Protein AF-A0A1W1UM06-F1 (afdb_monomer_lite)

Sequence (391 aa):
MQLREAVHGEIEGFGIQRIKSFVDEHHGEVSARPEFAQAAAEFAGDPWGRPYSWSNLGIICQRLGDLHGALLASPFLCLSQRPFRTGQHLMAVQRGLGSVYRAYGEYPRAQHAYREALRLALSVEDRVAALLGEARTLALWGRCDEALSTLYDAAGQAGQLGPEGGDHRVFASVAAIRLMLGDHEGAQAALNRAGGLTRDDGHLVAVVHAELLRTQGHEEDARDLLAARNMRSEWVGETARLFPALFALVDIHPVSPAPWTAEVNAEGPVTVRMHGEALPLRPQRPEAALLVLLLEGGTLRRERVQDALDLPGRDENARRKALSRVVGDLRDALGWPGAVQTGDGLLRLSTDLTWVLHTPGPEQAESFCEGRLDPWLENWRLHHAPLSTVL

InterPro domains:
  IPR011990 Tetratricopeptide-like helical domain superfamily [G3DSA:1.25.40.10] (84-238)
  IPR011990 Tetratricopeptide-like helical domain superfamily [SSF48452] (92-223)
  IPR019734 Tetratricopeptide repeat [PS50005] (91-124)
  IPR036388 Winged helix-like DNA-binding domain superfamily [G3DSA:1.10.10.10] (259-353)

Structure (mmCIF, N/CA/C/O backbone):
data_AF-A0A1W1UM06-F1
#
_entry.id   AF-A0A1W1UM06-F1
#
loop_
_atom_site.group_PDB
_atom_site.id
_atom_site.type_symbol
_atom_site.label_atom_id
_atom_site.label_alt_id
_atom_site.label_comp_id
_atom_site.label_asym_id
_atom_site.label_entity_id
_atom_site.label_seq_id
_atom_site.pdbx_PDB_ins_code
_atom_site.Cartn_x
_atom_site.Cartn_y
_atom_site.Cartn_z
_atom_site.occupancy
_atom_site.B_iso_or_equiv
_atom_site.auth_seq_id
_atom_site.auth_comp_id
_atom_site.auth_asym_id
_atom_site.auth_atom_id
_atom_site.pdbx_PDB_model_num
ATOM 1 N N . MET A 1 1 ? -3.766 46.603 -9.447 1.00 35.31 1 MET A N 1
ATOM 2 C CA . MET A 1 1 ? -2.345 46.961 -9.670 1.00 35.31 1 MET A CA 1
ATOM 3 C C . MET A 1 1 ? -1.664 47.321 -8.339 1.00 35.31 1 MET A C 1
ATOM 5 O O . MET A 1 1 ? -1.044 48.362 -8.226 1.00 35.31 1 MET A O 1
ATOM 9 N N . GLN A 1 2 ? -1.790 46.460 -7.323 1.00 28.88 2 GLN A N 1
ATOM 10 C CA . GLN A 1 2 ? -1.071 46.553 -6.035 1.00 28.88 2 GLN A CA 1
ATOM 11 C C . GLN A 1 2 ? -0.661 45.147 -5.532 1.00 28.88 2 GLN A C 1
ATOM 13 O O . GLN A 1 2 ? -0.378 44.948 -4.363 1.00 28.88 2 GLN A O 1
ATOM 18 N N . LEU A 1 3 ? -0.633 44.156 -6.436 1.00 29.45 3 LEU A N 1
ATOM 19 C CA . LEU A 1 3 ? -0.368 42.734 -6.160 1.00 29.45 3 LEU A CA 1
ATOM 20 C C . LEU A 1 3 ? 0.946 42.253 -6.804 1.00 29.45 3 LEU A C 1
ATOM 22 O O . LEU A 1 3 ? 1.078 41.083 -7.141 1.00 29.45 3 LEU A O 1
ATOM 26 N N . ARG A 1 4 ? 1.898 43.157 -7.076 1.00 28.44 4 ARG A N 1
ATOM 27 C CA . ARG A 1 4 ? 3.105 42.802 -7.845 1.00 28.44 4 ARG A CA 1
ATOM 28 C C . ARG A 1 4 ? 4.455 43.098 -7.200 1.00 28.44 4 ARG A C 1
ATOM 30 O O . ARG A 1 4 ? 5.440 42.644 -7.762 1.00 28.44 4 ARG A O 1
ATOM 37 N N . GLU A 1 5 ? 4.534 43.783 -6.059 1.00 30.27 5 GLU A N 1
ATOM 38 C CA . GLU A 1 5 ? 5.846 44.227 -5.541 1.00 30.27 5 GLU A CA 1
ATOM 39 C C . GLU A 1 5 ? 6.122 43.989 -4.059 1.00 30.27 5 GLU A C 1
ATOM 41 O O . GLU A 1 5 ? 7.168 44.384 -3.559 1.00 30.27 5 GLU A O 1
ATOM 46 N N . ALA A 1 6 ? 5.275 43.253 -3.358 1.00 30.84 6 ALA A N 1
ATOM 47 C CA . ALA A 1 6 ? 5.659 42.735 -2.059 1.00 30.84 6 ALA A CA 1
ATOM 48 C C . ALA A 1 6 ? 5.354 41.248 -2.035 1.00 30.84 6 ALA A C 1
ATOM 50 O O . ALA A 1 6 ? 4.334 40.817 -2.568 1.00 30.84 6 ALA A O 1
ATOM 51 N N . VAL A 1 7 ? 6.215 40.511 -1.342 1.00 31.48 7 VAL A N 1
ATOM 52 C CA . VAL A 1 7 ? 5.921 39.194 -0.794 1.00 31.48 7 VAL A CA 1
ATOM 53 C C . VAL A 1 7 ? 6.316 37.991 -1.668 1.00 31.48 7 VAL A C 1
ATOM 55 O O . VAL A 1 7 ? 5.485 37.304 -2.247 1.00 31.48 7 VAL A O 1
ATOM 58 N N . HIS A 1 8 ? 7.610 37.658 -1.673 1.00 33.53 8 HIS A N 1
ATOM 59 C CA . HIS A 1 8 ? 8.081 36.311 -2.045 1.00 33.53 8 HIS A CA 1
ATOM 60 C C . HIS A 1 8 ? 8.222 35.373 -0.825 1.00 33.53 8 HIS A C 1
ATOM 62 O O . HIS A 1 8 ? 8.535 34.208 -1.004 1.00 33.53 8 HIS A O 1
ATOM 68 N N . GLY A 1 9 ? 7.992 35.867 0.404 1.00 31.84 9 GLY A N 1
ATOM 69 C CA . GLY A 1 9 ? 8.124 35.086 1.649 1.00 31.84 9 GLY A CA 1
ATOM 70 C C . GLY A 1 9 ? 6.902 35.074 2.582 1.00 31.84 9 GLY A C 1
ATOM 71 O O . GLY A 1 9 ? 6.810 34.206 3.437 1.00 31.84 9 GLY A O 1
ATOM 72 N N . GLU A 1 10 ? 5.930 35.982 2.431 1.00 32.91 10 GLU A N 1
ATOM 73 C CA . GLU A 1 10 ? 4.705 36.024 3.270 1.00 32.91 10 GLU A CA 1
ATOM 74 C C . GLU A 1 10 ? 3.448 35.453 2.562 1.00 32.91 10 GLU A C 1
ATOM 76 O O . GLU A 1 10 ? 2.442 35.214 3.225 1.00 32.91 10 GLU A O 1
ATOM 81 N N . ILE A 1 11 ? 3.489 35.153 1.248 1.00 42.53 11 ILE A N 1
ATOM 82 C CA . ILE A 1 11 ? 2.390 34.482 0.513 1.00 42.53 11 ILE A CA 1
ATOM 83 C C . ILE A 1 11 ? 2.338 32.992 0.896 1.00 42.53 11 ILE A C 1
ATOM 85 O O . ILE A 1 11 ? 1.250 32.416 0.965 1.00 42.53 11 ILE A O 1
ATOM 89 N N . GLU A 1 12 ? 3.491 32.398 1.232 1.00 45.91 12 GLU A N 1
ATOM 90 C CA . GLU A 1 12 ? 3.633 30.990 1.635 1.00 45.91 12 GLU A CA 1
ATOM 91 C C . GLU A 1 12 ? 2.803 30.658 2.888 1.00 45.91 12 GLU A C 1
ATOM 93 O O . GLU A 1 12 ? 2.125 29.632 2.941 1.00 45.91 12 GLU A O 1
ATOM 98 N N . GLY A 1 13 ? 2.800 31.554 3.881 1.00 44.81 13 GLY A N 1
ATOM 99 C CA . GLY A 1 13 ? 2.021 31.386 5.109 1.00 44.81 13 GLY A CA 1
ATOM 100 C C . GLY A 1 13 ? 0.543 31.724 4.927 1.00 44.81 13 GLY A C 1
ATOM 101 O O . GLY A 1 13 ? -0.318 30.978 5.389 1.00 44.81 13 GLY A O 1
ATOM 102 N N . PHE A 1 14 ? 0.235 32.821 4.227 1.00 47.00 14 PHE A N 1
ATOM 103 C CA . PHE A 1 14 ? -1.130 33.351 4.148 1.00 47.00 14 PHE A CA 1
ATOM 104 C C . PHE A 1 14 ? -2.066 32.503 3.282 1.00 47.00 14 PHE A C 1
ATOM 106 O O . PHE A 1 14 ? -3.216 32.305 3.661 1.00 47.00 14 PHE A O 1
ATOM 113 N N . GLY A 1 15 ? -1.598 31.973 2.146 1.00 52.25 15 GLY A N 1
ATOM 114 C CA . GLY A 1 15 ? -2.423 31.140 1.262 1.00 52.25 15 GLY A CA 1
ATOM 115 C C . GLY A 1 15 ? -2.781 29.791 1.892 1.00 52.25 15 GLY A C 1
ATOM 116 O O . GLY A 1 15 ? -3.947 29.399 1.916 1.00 52.25 15 GLY A O 1
ATOM 117 N N . ILE A 1 16 ? -1.791 29.114 2.483 1.00 52.84 16 ILE A N 1
ATOM 118 C CA . ILE A 1 16 ? -1.976 27.818 3.150 1.00 52.84 16 ILE A CA 1
ATOM 119 C C . ILE A 1 16 ? -2.768 27.977 4.450 1.00 52.84 16 ILE A C 1
ATOM 121 O O . ILE A 1 16 ? -3.673 27.181 4.693 1.00 52.84 16 ILE A O 1
ATOM 125 N N . GLN A 1 17 ? -2.484 29.000 5.271 1.00 55.44 17 GLN A N 1
ATOM 126 C CA . GLN A 1 17 ? -3.289 29.259 6.469 1.00 55.44 17 GLN A CA 1
ATOM 127 C C . GLN A 1 17 ? -4.721 29.627 6.116 1.00 55.44 17 GLN A C 1
ATOM 129 O O . GLN A 1 17 ? -5.625 29.132 6.767 1.00 55.44 17 GLN A O 1
ATOM 134 N N . ARG A 1 18 ? -4.954 30.418 5.066 1.00 56.31 18 ARG A N 1
ATOM 135 C CA . ARG A 1 18 ? -6.310 30.764 4.635 1.00 56.31 18 ARG A CA 1
ATOM 136 C C . ARG A 1 18 ? -7.086 29.546 4.140 1.00 56.31 18 ARG A C 1
ATOM 138 O O . ARG A 1 18 ? -8.251 29.420 4.485 1.00 56.31 18 ARG A O 1
ATOM 145 N N . ILE A 1 19 ? -6.454 28.634 3.400 1.00 54.09 19 ILE A N 1
ATOM 146 C CA . ILE A 1 19 ? -7.083 27.365 2.996 1.00 54.09 19 ILE A CA 1
ATOM 147 C C . ILE A 1 19 ? -7.343 26.474 4.215 1.00 54.09 19 ILE A C 1
ATOM 149 O O . ILE A 1 19 ? -8.425 25.910 4.339 1.00 54.09 19 ILE A O 1
ATOM 153 N N . LYS A 1 20 ? -6.382 26.379 5.140 1.00 55.41 20 LYS A N 1
ATOM 154 C CA . LYS A 1 20 ? -6.525 25.614 6.383 1.00 55.41 20 LYS A CA 1
ATOM 155 C C . LYS A 1 20 ? -7.678 26.154 7.239 1.00 55.41 20 LYS A C 1
ATOM 157 O O . LYS A 1 20 ? -8.583 25.398 7.564 1.00 55.41 20 LYS A O 1
ATOM 162 N N . SER A 1 21 ? -7.697 27.460 7.501 1.00 55.91 21 SER A N 1
ATOM 163 C CA . SER A 1 21 ? -8.768 28.155 8.220 1.00 55.91 21 SER A CA 1
ATOM 164 C C . SER A 1 21 ? -10.111 28.036 7.505 1.00 55.91 21 SER A C 1
ATOM 166 O O . SER A 1 21 ? -11.107 27.752 8.151 1.00 55.91 21 SER A O 1
ATOM 168 N N . PHE A 1 22 ? -10.155 28.160 6.175 1.00 54.03 22 PHE A N 1
ATOM 169 C CA . PHE A 1 22 ? -11.394 28.007 5.414 1.00 54.03 22 PHE A CA 1
ATOM 170 C C . PHE A 1 22 ? -11.972 26.589 5.525 1.00 54.03 22 PHE A C 1
ATOM 172 O O . PHE A 1 22 ? -13.175 26.441 5.717 1.00 54.03 22 PHE A O 1
ATOM 179 N N . VAL A 1 23 ? -11.140 25.546 5.433 1.00 51.16 23 VAL A N 1
ATOM 180 C CA . VAL A 1 23 ? -11.568 24.144 5.607 1.00 51.16 23 VAL A CA 1
ATOM 181 C C . VAL A 1 23 ? -12.026 23.882 7.041 1.00 51.16 23 VAL A C 1
ATOM 183 O O . VAL A 1 23 ? -13.037 23.204 7.244 1.00 51.16 23 VAL A O 1
ATOM 186 N N . ASP A 1 24 ? -11.319 24.453 8.017 1.00 51.81 24 ASP A N 1
ATOM 187 C CA . ASP A 1 24 ? -11.701 24.405 9.427 1.00 51.81 24 ASP A CA 1
ATOM 188 C C . ASP A 1 24 ? -13.044 25.135 9.672 1.00 51.81 24 ASP A C 1
ATOM 190 O O . ASP A 1 24 ? -13.815 24.691 10.517 1.00 51.81 24 ASP A O 1
ATOM 194 N N . GLU A 1 25 ? -13.365 26.185 8.900 1.00 47.75 25 GLU A N 1
ATOM 195 C CA . GLU A 1 25 ? -14.588 27.007 9.006 1.00 47.75 25 GLU A CA 1
ATOM 196 C C . GLU A 1 25 ? -15.799 26.483 8.198 1.00 47.75 25 GLU A C 1
ATOM 198 O O . GLU A 1 25 ? -16.939 26.625 8.639 1.00 47.75 25 GLU A O 1
ATOM 203 N N . HIS A 1 26 ? -15.598 25.884 7.017 1.00 47.50 26 HIS A N 1
ATOM 204 C CA . HIS A 1 26 ? -16.676 25.574 6.050 1.00 47.50 26 HIS A CA 1
ATOM 205 C C . HIS A 1 26 ? -17.110 24.096 6.038 1.00 47.50 26 HIS A C 1
ATOM 207 O O . HIS A 1 26 ? -17.867 23.667 5.161 1.00 47.50 26 HIS A O 1
ATOM 213 N N . HIS A 1 27 ? -16.653 23.328 7.032 1.00 54.31 27 HIS A N 1
ATOM 214 C CA . HIS A 1 27 ? -17.207 22.058 7.525 1.00 54.31 27 HIS A CA 1
ATOM 215 C C . HIS A 1 27 ? -17.808 21.087 6.478 1.00 54.31 27 HIS A C 1
ATOM 217 O O . HIS A 1 27 ? -18.880 20.514 6.691 1.00 54.31 27 HIS A O 1
ATOM 223 N N . GLY A 1 28 ? -17.105 20.818 5.373 1.00 63.47 28 GLY A N 1
ATOM 224 C CA . GLY A 1 28 ? -17.535 19.805 4.406 1.00 63.47 28 GLY A CA 1
ATOM 225 C C . GLY A 1 28 ? -16.531 19.538 3.286 1.00 63.47 28 GLY A C 1
ATOM 226 O O . GLY A 1 28 ? -15.957 20.452 2.707 1.00 63.47 28 GLY A O 1
ATOM 227 N N . GLU A 1 29 ? -16.332 18.268 2.941 1.00 67.19 29 GLU A N 1
ATOM 228 C CA . GLU A 1 29 ? -15.433 17.857 1.848 1.00 67.19 29 GLU A CA 1
ATOM 229 C C . GLU A 1 29 ? -15.955 18.283 0.475 1.00 67.19 29 GLU A C 1
ATOM 231 O O . GLU A 1 29 ? -15.179 18.660 -0.399 1.00 67.19 29 GLU A O 1
ATOM 236 N N . VAL A 1 30 ? -17.282 18.308 0.318 1.00 68.69 30 VAL A N 1
ATOM 237 C CA . VAL A 1 30 ? -17.960 18.796 -0.891 1.00 68.69 30 VAL A CA 1
ATOM 238 C C . VAL A 1 30 ? -17.648 20.276 -1.136 1.00 68.69 30 VAL A C 1
ATOM 240 O O . VAL A 1 30 ? -17.364 20.656 -2.268 1.00 68.69 30 VAL A O 1
ATOM 243 N N . SER A 1 31 ? -17.660 21.100 -0.085 1.00 68.44 31 SER A N 1
ATOM 244 C CA . SER A 1 31 ? -17.338 22.531 -0.149 1.00 68.44 31 SER A CA 1
ATOM 245 C C . SER A 1 31 ? -15.835 22.786 -0.288 1.00 68.44 31 SER A C 1
ATOM 247 O O . SER A 1 31 ? -15.443 23.725 -0.970 1.00 68.44 31 SER A O 1
ATOM 249 N N . ALA A 1 32 ? -14.986 21.933 0.291 1.00 69.44 32 ALA A N 1
ATOM 250 C CA . ALA A 1 32 ? -13.533 22.060 0.180 1.00 69.44 32 ALA A CA 1
ATOM 251 C C . ALA A 1 32 ? -12.990 21.682 -1.214 1.00 69.44 32 ALA A C 1
ATOM 253 O O . ALA A 1 32 ? -11.977 22.226 -1.653 1.00 69.44 32 ALA A O 1
ATOM 254 N N . ARG A 1 33 ? -13.649 20.763 -1.935 1.00 73.69 33 ARG A N 1
ATOM 255 C CA . ARG A 1 33 ? -13.213 20.293 -3.262 1.00 73.69 33 ARG A CA 1
ATOM 256 C C . ARG A 1 33 ? -12.983 21.421 -4.291 1.00 73.69 33 ARG A C 1
ATOM 258 O O . ARG A 1 33 ? -11.885 21.457 -4.853 1.00 73.69 33 ARG A O 1
ATOM 265 N N . PRO A 1 34 ? -13.950 22.317 -4.588 1.00 74.44 34 PRO A N 1
ATOM 266 C CA . PRO A 1 34 ? -13.734 23.393 -5.559 1.00 74.44 34 PRO A CA 1
ATOM 267 C C . PRO A 1 34 ? -12.644 24.376 -5.115 1.00 74.44 34 PRO A C 1
ATOM 269 O O . PRO A 1 34 ? -11.890 24.852 -5.956 1.00 74.44 34 PRO A O 1
ATOM 272 N N . GLU A 1 35 ? -12.496 24.610 -3.812 1.00 72.94 35 GLU A N 1
ATOM 273 C CA . GLU A 1 35 ? -11.492 25.522 -3.253 1.00 72.94 35 GLU A CA 1
ATOM 274 C C . GLU A 1 35 ? -10.070 24.989 -3.434 1.00 72.94 35 GLU A C 1
ATOM 276 O O . GLU A 1 35 ? -9.181 25.714 -3.871 1.00 72.94 35 GLU A O 1
ATOM 281 N N . PHE A 1 36 ? -9.843 23.694 -3.187 1.00 72.56 36 PHE A N 1
ATOM 282 C CA . PHE A 1 36 ? -8.540 23.085 -3.465 1.00 72.56 36 PHE A CA 1
ATOM 283 C C . PHE A 1 36 ? -8.246 22.979 -4.965 1.00 72.56 36 PHE A C 1
ATOM 285 O O . PHE A 1 36 ? -7.090 23.112 -5.366 1.00 72.56 36 PHE A O 1
ATOM 292 N N . ALA A 1 37 ? -9.267 22.781 -5.805 1.00 74.06 37 ALA A N 1
ATOM 293 C CA . ALA A 1 37 ? -9.105 22.825 -7.257 1.00 74.06 37 ALA A CA 1
ATOM 294 C C . ALA A 1 37 ? -8.733 24.236 -7.745 1.00 74.06 37 ALA A C 1
ATOM 296 O O . ALA A 1 37 ? -7.824 24.390 -8.563 1.00 74.06 37 ALA A O 1
ATOM 297 N N . GLN A 1 38 ? -9.381 25.268 -7.202 1.00 75.88 38 GLN A N 1
ATOM 298 C CA . GLN A 1 38 ? -9.059 26.663 -7.482 1.00 75.88 38 GLN A CA 1
ATOM 299 C C . GLN A 1 38 ? -7.657 27.019 -6.981 1.00 75.88 38 GLN A C 1
ATOM 301 O O . GLN A 1 38 ? -6.854 27.537 -7.753 1.00 75.88 38 GLN A O 1
ATOM 306 N N . ALA A 1 39 ? -7.311 26.657 -5.745 1.00 70.94 39 ALA A N 1
ATOM 307 C CA . ALA A 1 39 ? -5.976 26.858 -5.192 1.00 70.94 39 ALA A CA 1
ATOM 308 C C . ALA A 1 39 ? -4.897 26.174 -6.047 1.00 70.94 39 ALA A C 1
ATOM 310 O O . ALA A 1 39 ? -3.863 26.770 -6.340 1.00 70.94 39 ALA A O 1
ATOM 311 N N . ALA A 1 40 ? -5.142 24.953 -6.532 1.00 70.50 40 ALA A N 1
ATOM 312 C CA . ALA A 1 40 ? -4.220 24.259 -7.429 1.00 70.50 40 ALA A CA 1
ATOM 313 C C . ALA A 1 40 ? -3.984 25.011 -8.756 1.00 70.50 40 ALA A C 1
ATOM 315 O O . ALA A 1 40 ? -2.877 24.941 -9.304 1.00 70.50 40 ALA A O 1
ATOM 316 N N . ALA A 1 41 ? -4.994 25.729 -9.259 1.00 74.19 41 ALA A N 1
ATOM 317 C CA . ALA A 1 41 ? -4.894 26.573 -10.448 1.00 74.19 41 ALA A CA 1
ATOM 318 C C . ALA A 1 41 ? -4.208 27.919 -10.155 1.00 74.19 41 ALA A C 1
ATOM 320 O O . ALA A 1 41 ? -3.328 28.337 -10.908 1.00 74.19 41 ALA A O 1
ATOM 321 N N . GLU A 1 42 ? -4.554 28.580 -9.051 1.00 73.94 42 GLU A N 1
ATOM 322 C CA . GLU A 1 42 ? -3.953 29.853 -8.631 1.00 73.94 42 GLU A CA 1
ATOM 323 C C . GLU A 1 42 ? -2.464 29.696 -8.302 1.00 73.94 42 GLU A C 1
ATOM 325 O O . GLU A 1 42 ? -1.636 30.519 -8.694 1.00 73.94 42 GLU A O 1
ATOM 330 N N . PHE A 1 43 ? -2.101 28.579 -7.673 1.00 69.94 43 PHE A N 1
ATOM 331 C CA . PHE A 1 43 ? -0.724 28.228 -7.355 1.00 69.94 43 PHE A CA 1
ATOM 332 C C . PHE A 1 43 ? 0.008 27.536 -8.510 1.00 69.94 43 PHE A C 1
ATOM 334 O O . PHE A 1 43 ? 1.076 26.978 -8.290 1.00 69.94 43 PHE A O 1
ATOM 341 N N . ALA A 1 44 ? -0.487 27.579 -9.756 1.00 68.50 44 ALA A N 1
ATOM 342 C CA . ALA A 1 44 ? 0.115 26.860 -10.889 1.00 68.50 44 ALA A CA 1
ATOM 343 C C . ALA A 1 44 ? 1.638 27.078 -11.045 1.00 68.50 44 ALA A C 1
ATOM 345 O O . ALA A 1 44 ? 2.353 26.150 -11.443 1.00 68.50 44 ALA A O 1
ATOM 346 N N . GLY A 1 45 ? 2.118 28.289 -10.737 1.00 63.03 45 GLY A N 1
ATOM 347 C CA . GLY A 1 45 ? 3.535 28.665 -10.743 1.00 63.03 45 GLY A CA 1
ATOM 348 C C . GLY A 1 45 ? 4.234 28.605 -9.381 1.00 63.03 45 GLY A C 1
ATOM 349 O O . GLY A 1 45 ? 5.449 28.792 -9.338 1.00 63.03 45 GLY A O 1
ATOM 350 N N . ASP A 1 46 ? 3.495 28.347 -8.302 1.00 67.19 46 ASP A N 1
ATOM 351 C CA . ASP A 1 46 ? 4.009 28.295 -6.940 1.00 67.19 46 ASP A CA 1
ATOM 352 C C . ASP A 1 46 ? 4.506 26.877 -6.579 1.00 67.19 46 ASP A C 1
ATOM 354 O O . ASP A 1 46 ? 3.747 25.900 -6.644 1.00 67.19 46 ASP A O 1
ATOM 358 N N . PRO A 1 47 ? 5.786 26.744 -6.195 1.00 60.00 47 PRO A N 1
ATOM 359 C CA . PRO A 1 47 ? 6.396 25.491 -5.754 1.00 60.00 47 PRO A CA 1
ATOM 360 C C . PRO A 1 47 ? 5.715 24.745 -4.601 1.00 60.00 47 PRO A C 1
ATOM 362 O O . PRO A 1 47 ? 5.942 23.544 -4.455 1.00 60.00 47 PRO A O 1
ATOM 365 N N . TRP A 1 48 ? 4.925 25.430 -3.772 1.00 63.66 48 TRP A N 1
ATOM 366 C CA . TRP A 1 48 ? 4.468 24.950 -2.466 1.00 63.66 48 TRP A CA 1
ATOM 367 C C . TRP A 1 48 ? 2.961 24.687 -2.456 1.00 63.66 48 TRP A C 1
ATOM 369 O O . TRP A 1 48 ? 2.499 23.584 -2.143 1.00 63.66 48 TRP A O 1
ATOM 379 N N . GLY A 1 49 ? 2.193 25.699 -2.844 1.00 65.31 49 GLY A N 1
ATOM 380 C CA . GLY A 1 49 ? 0.745 25.731 -2.875 1.00 65.31 49 GLY A CA 1
ATOM 381 C C . GLY A 1 49 ? 0.168 24.751 -3.884 1.00 65.31 49 GLY A C 1
ATOM 382 O O . GLY A 1 49 ? -0.838 24.114 -3.579 1.00 65.31 49 GLY A O 1
ATOM 383 N N . ARG A 1 50 ? 0.815 24.529 -5.037 1.00 71.94 50 ARG A N 1
ATOM 384 C CA . ARG A 1 50 ? 0.305 23.577 -6.037 1.00 71.94 50 ARG A CA 1
ATOM 385 C C . ARG A 1 50 ? 0.384 22.127 -5.556 1.00 71.94 50 ARG A C 1
ATOM 387 O O . ARG A 1 50 ? -0.671 21.495 -5.515 1.00 71.94 50 ARG A O 1
ATOM 394 N N . PRO A 1 51 ? 1.545 21.579 -5.140 1.00 65.12 51 PRO A N 1
ATOM 395 C CA . PRO A 1 51 ? 1.600 20.214 -4.613 1.00 65.12 51 PRO A CA 1
ATOM 396 C C . PRO A 1 51 ? 0.708 20.001 -3.385 1.00 65.12 51 PRO A C 1
ATOM 398 O O . PRO A 1 51 ? 0.061 18.959 -3.275 1.00 65.12 51 PRO A O 1
ATOM 401 N N . TYR A 1 52 ? 0.639 20.985 -2.480 1.00 69.56 52 TYR A N 1
ATOM 402 C CA . TYR A 1 52 ? -0.236 20.929 -1.306 1.00 69.56 52 TYR A CA 1
ATOM 403 C C . TYR A 1 52 ? -1.717 20.874 -1.702 1.00 69.56 52 TYR A C 1
ATOM 405 O O . TYR A 1 52 ? -2.460 20.031 -1.201 1.00 69.56 52 TYR A O 1
ATOM 413 N N . SER A 1 53 ? -2.138 21.726 -2.639 1.00 70.94 53 SER A N 1
ATOM 414 C CA . SER A 1 53 ? -3.532 21.788 -3.086 1.00 70.94 53 SER A CA 1
ATOM 415 C C . SER A 1 53 ? -3.944 20.529 -3.835 1.00 70.94 53 SER A C 1
ATOM 417 O O . SER A 1 53 ? -4.991 19.969 -3.533 1.00 70.94 53 SER A O 1
ATOM 419 N N . TRP A 1 54 ? -3.092 20.016 -4.729 1.00 73.62 54 TRP A N 1
ATOM 420 C CA . TRP A 1 54 ? -3.339 18.744 -5.416 1.00 73.62 54 TRP A CA 1
ATOM 421 C C . TRP A 1 54 ? -3.399 17.561 -4.444 1.00 73.62 54 TRP A C 1
ATOM 423 O O . TRP A 1 54 ? -4.318 16.754 -4.525 1.00 73.62 54 TRP A O 1
ATOM 433 N N . SER A 1 55 ? -2.490 17.490 -3.466 1.00 68.44 55 SER A N 1
ATOM 434 C CA . SER A 1 55 ? -2.499 16.408 -2.467 1.00 68.44 55 SER A CA 1
ATOM 435 C C . SER A 1 55 ? -3.788 16.401 -1.642 1.00 68.44 55 SER A C 1
ATOM 437 O O . SER A 1 55 ? -4.383 15.345 -1.433 1.00 68.44 55 SER A O 1
ATOM 439 N N . ASN A 1 56 ? -4.246 17.573 -1.193 1.00 72.56 56 ASN A N 1
ATOM 440 C CA . ASN A 1 56 ? -5.496 17.683 -0.443 1.00 72.56 56 ASN A CA 1
ATOM 441 C C . ASN A 1 56 ? -6.728 17.468 -1.325 1.00 72.56 56 ASN A C 1
ATOM 443 O O . ASN A 1 56 ? -7.668 16.814 -0.882 1.00 72.56 56 ASN A O 1
ATOM 447 N N . LEU A 1 57 ? -6.709 17.934 -2.578 1.00 74.69 57 LEU A N 1
ATOM 448 C CA . LEU A 1 57 ? -7.761 17.643 -3.548 1.00 74.69 57 LEU A CA 1
ATOM 449 C C . LEU A 1 57 ? -7.879 16.135 -3.787 1.00 74.69 57 LEU A C 1
ATOM 451 O O . LEU A 1 57 ? -8.986 15.614 -3.780 1.00 74.69 57 LEU A O 1
ATOM 455 N N . GLY A 1 58 ? -6.755 15.424 -3.919 1.00 73.88 58 GLY A N 1
ATOM 456 C CA . GLY A 1 58 ? -6.730 13.968 -4.043 1.00 73.88 58 GLY A CA 1
ATOM 457 C C . GLY A 1 58 ? -7.352 13.261 -2.839 1.00 73.88 58 GLY A C 1
ATOM 458 O O . GLY A 1 58 ? -8.188 12.375 -3.008 1.00 73.88 58 GLY A O 1
ATOM 459 N N . ILE A 1 59 ? -7.010 13.698 -1.621 1.00 72.00 59 ILE A N 1
ATOM 460 C CA . ILE A 1 59 ? -7.613 13.187 -0.379 1.00 72.00 59 ILE A CA 1
ATOM 461 C C . ILE A 1 59 ? -9.119 13.479 -0.344 1.00 72.00 59 ILE A C 1
ATOM 463 O O . ILE A 1 59 ? -9.900 12.597 -0.013 1.00 72.00 59 ILE A O 1
ATOM 467 N N . ILE A 1 60 ? -9.555 14.683 -0.706 1.00 72.94 60 ILE A N 1
ATOM 468 C CA . ILE A 1 60 ? -10.980 15.040 -0.707 1.00 72.94 60 ILE A CA 1
ATOM 469 C C . ILE A 1 60 ? -11.748 14.239 -1.754 1.00 72.94 60 ILE A C 1
ATOM 471 O O . ILE A 1 60 ? -12.785 13.669 -1.437 1.00 72.94 60 ILE A O 1
ATOM 475 N N . CYS A 1 61 ? -11.231 14.138 -2.978 1.00 71.81 61 CYS A N 1
ATOM 476 C CA . CYS A 1 61 ? -11.831 13.322 -4.027 1.00 71.81 61 CYS A CA 1
ATOM 477 C C . CYS A 1 61 ? -11.958 11.860 -3.578 1.00 71.81 61 CYS A C 1
ATOM 479 O O . CYS A 1 61 ? -13.030 11.284 -3.728 1.00 71.81 61 CYS A O 1
ATOM 481 N N . GLN A 1 62 ? -10.928 11.294 -2.933 1.00 70.94 62 GLN A N 1
ATOM 482 C CA . GLN A 1 62 ? -11.009 9.960 -2.331 1.00 70.94 62 GLN A CA 1
ATOM 483 C C . GLN A 1 62 ? -12.168 9.863 -1.333 1.00 70.94 62 GLN A C 1
ATOM 485 O O . GLN A 1 62 ? -12.945 8.913 -1.392 1.00 70.94 62 GLN A O 1
ATOM 490 N N . ARG A 1 63 ? -12.266 10.804 -0.390 1.00 69.44 63 ARG A N 1
ATOM 491 C CA . ARG A 1 63 ? -13.278 10.751 0.675 1.00 69.44 63 ARG A CA 1
ATOM 492 C C . ARG A 1 63 ? -14.705 10.966 0.165 1.00 69.44 63 ARG A C 1
ATOM 494 O O . ARG A 1 63 ? -15.646 10.438 0.743 1.00 69.44 63 ARG A O 1
ATOM 501 N N . LEU A 1 64 ? -14.843 11.658 -0.963 1.00 70.69 64 LEU A N 1
ATOM 502 C CA . LEU A 1 64 ? -16.090 11.789 -1.717 1.00 70.69 64 LEU A CA 1
ATOM 503 C C . LEU A 1 64 ? -16.380 10.581 -2.630 1.00 70.69 64 LEU A C 1
ATOM 505 O O . LEU A 1 64 ? -17.355 10.605 -3.374 1.00 70.69 64 LEU A O 1
ATOM 509 N N . GLY A 1 65 ? -15.532 9.546 -2.632 1.00 66.06 65 GLY A N 1
ATOM 510 C CA . GLY A 1 65 ? -15.671 8.380 -3.512 1.00 66.06 65 GLY A CA 1
ATOM 511 C C . GLY A 1 65 ? -15.316 8.638 -4.983 1.00 66.06 65 GLY A C 1
ATOM 512 O O . GLY A 1 65 ? -15.436 7.736 -5.811 1.00 66.06 65 GLY A O 1
ATOM 513 N N . ASP A 1 66 ? -14.835 9.836 -5.327 1.00 71.62 66 ASP A N 1
ATOM 514 C CA . ASP A 1 66 ? -14.374 10.190 -6.669 1.00 71.62 66 ASP A CA 1
ATOM 515 C C . ASP A 1 66 ? -12.920 9.751 -6.877 1.00 71.62 66 ASP A C 1
ATOM 517 O O . ASP A 1 66 ? -11.972 10.540 -6.827 1.00 71.62 66 ASP A O 1
ATOM 521 N N . LEU A 1 67 ? -12.742 8.452 -7.106 1.00 67.12 67 LEU A N 1
ATOM 522 C CA . LEU A 1 67 ? -11.425 7.871 -7.348 1.00 67.12 67 LEU A CA 1
ATOM 523 C C . LEU A 1 67 ? -10.766 8.472 -8.595 1.00 67.12 67 LEU A C 1
ATOM 525 O O . LEU A 1 67 ? -9.567 8.765 -8.572 1.00 67.12 67 LEU A O 1
ATOM 529 N N . HIS A 1 68 ? -11.528 8.703 -9.669 1.00 67.50 68 HIS A N 1
ATOM 530 C CA . HIS A 1 68 ? -10.995 9.286 -10.903 1.00 67.50 68 HIS A CA 1
ATOM 531 C C . HIS A 1 68 ? -10.490 10.714 -10.664 1.00 67.50 68 HIS A C 1
ATOM 533 O O . HIS A 1 68 ? -9.365 11.045 -11.028 1.00 67.50 68 HIS A O 1
ATOM 539 N N . GLY A 1 69 ? -11.263 11.533 -9.950 1.00 67.25 69 GLY A N 1
ATOM 540 C CA . GLY A 1 69 ? -10.843 12.850 -9.487 1.00 67.25 69 GLY A CA 1
ATOM 541 C C . GLY A 1 69 ? -9.634 12.796 -8.554 1.00 67.25 69 GLY A C 1
ATOM 542 O O . GLY A 1 69 ? -8.790 13.681 -8.629 1.00 67.25 69 GLY A O 1
ATOM 543 N N . ALA A 1 70 ? -9.498 11.761 -7.720 1.00 66.81 70 ALA A N 1
ATOM 544 C CA . ALA A 1 70 ? -8.335 11.572 -6.850 1.00 66.81 70 ALA A CA 1
ATOM 545 C C . ALA A 1 70 ? -7.058 11.222 -7.636 1.00 66.81 70 ALA A C 1
ATOM 547 O O . ALA A 1 70 ? -5.963 11.634 -7.255 1.00 66.81 70 ALA A O 1
ATOM 548 N N . LEU A 1 71 ? -7.211 10.507 -8.755 1.00 64.12 71 LEU A N 1
ATOM 549 C CA . LEU A 1 71 ? -6.141 10.163 -9.693 1.00 64.12 71 LEU A CA 1
ATOM 550 C C . LEU A 1 71 ? -5.733 11.356 -10.562 1.00 64.12 71 LEU A C 1
ATOM 552 O O . LEU A 1 71 ? -4.546 11.641 -10.683 1.00 64.12 71 LEU A O 1
ATOM 556 N N . LEU A 1 72 ? -6.697 12.107 -11.098 1.00 63.91 72 LEU A N 1
ATOM 557 C CA . LEU A 1 72 ? -6.431 13.363 -11.808 1.00 63.91 72 LEU A CA 1
ATOM 558 C C . LEU A 1 72 ? -5.811 14.406 -10.877 1.00 63.91 72 LEU A C 1
ATOM 560 O O . LEU A 1 72 ? -4.956 15.186 -11.292 1.00 63.91 72 LEU A O 1
ATOM 564 N N . ALA A 1 73 ? -6.219 14.383 -9.605 1.00 60.53 73 ALA A N 1
ATOM 565 C CA . ALA A 1 73 ? -5.620 15.183 -8.556 1.00 60.53 73 ALA A CA 1
ATOM 566 C C . ALA A 1 73 ? -4.334 14.599 -7.969 1.00 60.53 73 ALA A C 1
ATOM 568 O O . ALA A 1 73 ? -3.750 15.182 -7.052 1.00 60.53 73 ALA A O 1
ATOM 569 N N . SER A 1 74 ? -3.873 13.466 -8.502 1.00 58.81 74 SER A N 1
ATOM 570 C CA . SER A 1 74 ? -2.711 12.774 -7.985 1.00 58.81 74 SER A CA 1
ATOM 571 C C . SER A 1 74 ? -1.459 13.636 -8.168 1.00 58.81 74 SER A C 1
ATOM 573 O O . SER A 1 74 ? -1.148 14.088 -9.278 1.00 58.81 74 SER A O 1
ATOM 575 N N . PRO A 1 75 ? -0.658 13.804 -7.105 1.00 52.97 75 PRO A N 1
ATOM 576 C CA . PRO A 1 75 ? 0.652 14.437 -7.172 1.00 52.97 75 PRO A CA 1
ATOM 577 C C . PRO A 1 75 ? 1.619 13.826 -8.200 1.00 52.97 75 PRO A C 1
ATOM 579 O O . PRO A 1 75 ? 2.650 14.432 -8.483 1.00 52.97 75 PRO A O 1
ATOM 582 N N . PHE A 1 76 ? 1.305 12.658 -8.773 1.00 45.53 76 PHE A N 1
ATOM 583 C CA . PHE A 1 76 ? 2.047 12.021 -9.864 1.00 45.53 76 PHE A CA 1
ATOM 584 C C . PHE A 1 76 ? 2.244 12.964 -11.069 1.00 45.53 76 PHE A C 1
ATOM 586 O O . PHE A 1 76 ? 3.364 13.108 -11.566 1.00 45.53 76 PHE A O 1
ATOM 593 N N . LEU A 1 77 ? 1.208 13.721 -11.457 1.00 45.34 77 LEU A N 1
ATOM 594 C CA . LEU A 1 77 ? 1.326 14.754 -12.496 1.00 45.34 77 LEU A CA 1
ATOM 595 C C . LEU A 1 77 ? 2.184 15.941 -12.030 1.00 45.34 77 LEU A C 1
ATOM 597 O O . LEU A 1 77 ? 2.923 16.525 -12.820 1.00 45.34 77 LEU A O 1
ATOM 601 N N . CYS A 1 78 ? 2.168 16.266 -10.736 1.00 46.25 78 CYS A N 1
ATOM 602 C CA . CYS A 1 78 ? 2.976 17.346 -10.169 1.00 46.25 78 CYS A CA 1
ATOM 603 C C . CYS A 1 78 ? 4.478 16.991 -10.094 1.00 46.25 78 CYS A C 1
ATOM 605 O O . CYS A 1 78 ? 5.324 17.851 -10.344 1.00 46.25 78 CYS A O 1
ATOM 607 N N . LEU A 1 79 ? 4.822 15.727 -9.812 1.00 48.47 79 LEU A N 1
ATOM 608 C CA . LEU A 1 79 ? 6.204 15.220 -9.775 1.00 48.47 79 LEU A CA 1
ATOM 609 C C . LEU A 1 79 ? 6.843 15.131 -11.169 1.00 48.47 79 LEU A C 1
ATOM 611 O O . LEU A 1 79 ? 8.060 15.250 -11.299 1.00 48.47 79 LEU A O 1
ATOM 615 N N . SER A 1 80 ? 6.029 14.967 -12.215 1.00 43.34 80 SER A N 1
ATOM 616 C CA . SER A 1 80 ? 6.504 14.894 -13.601 1.00 43.34 80 SER A CA 1
ATOM 617 C C . SER A 1 80 ? 6.955 16.245 -14.184 1.00 43.34 80 SER A C 1
ATOM 619 O O . SER A 1 80 ? 7.660 16.263 -15.192 1.00 43.34 80 SER A O 1
ATOM 621 N N . GLN A 1 81 ? 6.605 17.379 -13.553 1.00 43.59 81 GLN A N 1
ATOM 622 C CA . GLN A 1 81 ? 6.822 18.706 -14.145 1.00 43.59 81 GLN A CA 1
ATOM 623 C C . GLN A 1 81 ? 8.025 19.498 -13.595 1.00 43.59 81 GLN A C 1
ATOM 625 O O . GLN A 1 81 ? 8.514 20.356 -14.329 1.00 43.59 81 GLN A O 1
ATOM 630 N N . ARG A 1 82 ? 8.559 19.239 -12.381 1.00 47.34 82 ARG A N 1
ATOM 631 C CA . ARG A 1 82 ? 9.770 19.923 -11.841 1.00 47.34 82 ARG A CA 1
ATOM 632 C C . ARG A 1 82 ? 10.505 19.121 -10.748 1.00 47.34 82 ARG A C 1
ATOM 634 O O . ARG A 1 82 ? 9.867 18.361 -10.026 1.00 47.34 82 ARG A O 1
ATOM 641 N N . PRO A 1 83 ? 11.829 19.316 -10.555 1.00 45.28 83 PRO A N 1
ATOM 642 C CA . PRO A 1 83 ? 12.601 18.608 -9.537 1.00 45.28 83 PRO A CA 1
ATOM 643 C C . PRO A 1 83 ? 12.403 19.242 -8.149 1.00 45.28 83 PRO A C 1
ATOM 645 O O . PRO A 1 83 ? 13.296 19.903 -7.627 1.00 45.28 83 PRO A O 1
ATOM 648 N N . PHE A 1 84 ? 11.245 19.038 -7.524 1.00 52.62 84 PHE A N 1
ATOM 649 C CA . PHE A 1 84 ? 11.085 19.308 -6.093 1.00 52.62 84 PHE A CA 1
ATOM 650 C C . PHE A 1 84 ? 11.716 18.152 -5.317 1.00 52.62 84 PHE A C 1
ATOM 652 O O . PHE A 1 84 ? 11.182 17.047 -5.301 1.00 52.62 84 PHE A O 1
ATOM 659 N N . ARG A 1 85 ? 12.915 18.365 -4.759 1.00 51.50 85 ARG A N 1
ATOM 660 C CA . ARG A 1 85 ? 13.732 17.274 -4.194 1.00 51.50 85 ARG A CA 1
ATOM 661 C C . ARG A 1 85 ? 13.902 17.281 -2.675 1.00 51.50 85 ARG A C 1
ATOM 663 O O . ARG A 1 85 ? 14.571 16.383 -2.176 1.00 51.50 85 ARG A O 1
ATOM 670 N N . THR A 1 86 ? 13.303 18.207 -1.926 1.00 53.78 86 THR A N 1
ATOM 671 C CA . THR A 1 86 ? 13.481 18.258 -0.462 1.00 53.78 86 THR A CA 1
ATOM 672 C C . THR A 1 86 ? 12.298 18.893 0.279 1.00 53.78 86 THR A C 1
ATOM 674 O O . THR A 1 86 ? 11.597 19.745 -0.261 1.00 53.78 86 THR A O 1
ATOM 677 N N . GLY A 1 87 ? 12.102 18.492 1.542 1.00 63.59 87 GLY A N 1
ATOM 678 C CA . GLY A 1 87 ? 11.241 19.184 2.512 1.00 63.59 87 GLY A CA 1
ATOM 679 C C . GLY A 1 87 ? 9.841 18.592 2.733 1.00 63.59 87 GLY A C 1
ATOM 680 O O . GLY A 1 87 ? 9.472 17.567 2.157 1.00 63.59 87 GLY A O 1
ATOM 681 N N . GLN A 1 88 ? 9.057 19.278 3.574 1.00 66.31 88 GLN A N 1
ATOM 682 C CA . GLN A 1 88 ? 7.678 18.933 3.973 1.00 66.31 88 GLN A CA 1
ATOM 683 C C . GLN A 1 88 ? 6.717 18.704 2.788 1.00 66.31 88 GLN A C 1
ATOM 685 O O . GLN A 1 88 ? 5.768 17.930 2.895 1.00 66.31 88 GLN A O 1
ATOM 690 N N . HIS A 1 89 ? 6.959 19.325 1.634 1.00 68.19 89 HIS A N 1
ATOM 691 C CA . HIS A 1 89 ? 6.088 19.231 0.449 1.00 68.19 89 HIS A CA 1
ATOM 692 C C . HIS A 1 89 ? 6.135 17.850 -0.181 1.00 68.19 89 HIS A C 1
ATOM 694 O O . HIS A 1 89 ? 5.091 17.281 -0.491 1.00 68.19 89 HIS A O 1
ATOM 700 N N . LEU A 1 90 ? 7.337 17.282 -0.319 1.00 72.81 90 LEU A N 1
ATOM 701 C CA . LEU A 1 90 ? 7.488 15.938 -0.861 1.00 72.81 90 LEU A CA 1
ATOM 702 C C . LEU A 1 90 ? 6.872 14.906 0.093 1.00 72.81 90 LEU A C 1
ATOM 704 O O . LEU A 1 90 ? 6.237 13.966 -0.365 1.00 72.81 90 LEU A O 1
ATOM 708 N N . MET A 1 91 ? 6.962 15.128 1.409 1.00 81.88 91 MET A N 1
ATOM 709 C CA . MET A 1 91 ? 6.270 14.307 2.406 1.00 81.88 91 MET A CA 1
ATOM 710 C C . MET A 1 91 ? 4.742 14.358 2.233 1.00 81.88 91 MET A C 1
ATOM 712 O O . MET A 1 91 ? 4.098 13.311 2.179 1.00 81.88 91 MET A O 1
ATOM 716 N N . ALA A 1 92 ? 4.150 15.553 2.118 1.00 74.00 92 ALA A N 1
ATOM 717 C CA . ALA A 1 92 ? 2.703 15.707 1.940 1.00 74.00 92 ALA A CA 1
ATOM 718 C C . ALA A 1 92 ? 2.212 15.063 0.632 1.00 74.00 92 ALA A C 1
ATOM 720 O O . ALA A 1 92 ? 1.193 14.374 0.635 1.00 74.00 92 ALA A O 1
ATOM 721 N N . VAL A 1 93 ? 2.986 15.223 -0.445 1.00 74.25 93 VAL A N 1
ATOM 722 C CA . VAL A 1 93 ? 2.769 14.575 -1.743 1.00 74.25 93 VAL A CA 1
ATOM 723 C C . VAL A 1 93 ? 2.792 13.056 -1.618 1.00 74.25 93 VAL A C 1
ATOM 725 O O . VAL A 1 93 ? 1.854 12.397 -2.059 1.00 74.25 93 VAL A O 1
ATOM 728 N N . GLN A 1 94 ? 3.821 12.493 -0.986 1.00 83.06 94 GLN A N 1
ATOM 729 C CA . GLN A 1 94 ? 3.949 11.047 -0.808 1.00 83.06 94 GLN A CA 1
ATOM 730 C C . GLN A 1 94 ? 2.818 10.480 0.061 1.00 83.06 94 GLN A C 1
ATOM 732 O O . GLN A 1 94 ? 2.227 9.454 -0.265 1.00 83.06 94 GLN A O 1
ATOM 737 N N . ARG A 1 95 ? 2.414 11.194 1.116 1.00 84.44 95 ARG A N 1
ATOM 738 C CA . ARG A 1 95 ? 1.262 10.812 1.947 1.00 84.44 95 ARG A CA 1
ATOM 739 C C . ARG A 1 95 ? -0.059 10.868 1.167 1.00 84.44 95 ARG A C 1
ATOM 741 O O . ARG A 1 95 ? -0.909 9.997 1.348 1.00 84.44 95 ARG A O 1
ATOM 748 N N . GLY A 1 96 ? -0.223 11.868 0.299 1.00 77.12 96 GLY A N 1
ATOM 749 C CA . GLY A 1 96 ? -1.361 11.986 -0.615 1.00 77.12 96 GLY A CA 1
ATOM 750 C C . GLY A 1 96 ? -1.417 10.827 -1.611 1.00 77.12 96 GLY A C 1
ATOM 751 O O . GLY A 1 96 ? -2.444 10.159 -1.703 1.00 77.12 96 GLY A O 1
ATOM 752 N N . LEU A 1 97 ? -0.292 10.525 -2.272 1.00 78.81 97 LEU A N 1
ATOM 753 C CA . LEU A 1 97 ? -0.141 9.360 -3.154 1.00 78.81 97 LEU A CA 1
ATOM 754 C C . LEU A 1 97 ? -0.490 8.056 -2.436 1.00 78.81 97 LEU A C 1
ATOM 756 O O . LEU A 1 97 ? -1.256 7.258 -2.966 1.00 78.81 97 LEU A O 1
ATOM 760 N N . GLY A 1 98 ? 0.002 7.880 -1.206 1.00 87.81 98 GLY A N 1
ATOM 761 C CA . GLY A 1 98 ? -0.331 6.734 -0.365 1.00 87.81 98 GLY A CA 1
ATOM 762 C C . GLY A 1 98 ? -1.837 6.554 -0.181 1.00 87.81 98 GLY A C 1
ATOM 763 O O . GLY A 1 98 ? -2.353 5.446 -0.316 1.00 87.81 98 GLY A O 1
ATOM 764 N N . SER A 1 99 ? -2.564 7.650 0.054 1.00 84.00 99 SER A N 1
ATOM 765 C CA . SER A 1 99 ? -4.019 7.600 0.217 1.00 84.00 99 SER A CA 1
ATOM 766 C C . SER A 1 99 ? -4.743 7.264 -1.084 1.00 84.00 99 SER A C 1
ATOM 768 O O . SER A 1 99 ? -5.650 6.436 -1.069 1.00 84.00 99 SER A O 1
ATOM 770 N N . VAL A 1 100 ? -4.322 7.858 -2.206 1.00 79.62 100 VAL A N 1
ATOM 771 C CA . VAL A 1 100 ? -4.916 7.597 -3.527 1.00 79.62 100 VAL A CA 1
ATOM 772 C C . VAL A 1 100 ? -4.699 6.140 -3.934 1.00 79.62 100 VAL A C 1
ATOM 774 O O . VAL A 1 100 ? -5.670 5.435 -4.190 1.00 79.62 100 VAL A O 1
ATOM 777 N N . TYR A 1 101 ? -3.458 5.646 -3.907 1.00 84.38 101 TYR A N 1
ATOM 778 C CA . TYR A 1 101 ? -3.146 4.252 -4.243 1.00 84.38 101 TYR A CA 1
ATOM 779 C C . TYR A 1 101 ? -3.918 3.261 -3.365 1.00 84.38 101 TYR A C 1
ATOM 781 O O . TYR A 1 101 ? -4.471 2.284 -3.860 1.00 84.38 101 TYR A O 1
ATOM 789 N N . ARG A 1 102 ? -4.039 3.540 -2.062 1.00 89.25 102 ARG A N 1
ATOM 790 C CA . ARG A 1 102 ? -4.812 2.708 -1.128 1.00 89.25 102 ARG A CA 1
ATOM 791 C C . ARG A 1 102 ? -6.296 2.653 -1.486 1.00 89.25 102 ARG A C 1
ATOM 793 O O . ARG A 1 102 ? -6.915 1.595 -1.367 1.00 89.25 102 ARG A O 1
ATOM 800 N N . ALA A 1 103 ? -6.859 3.766 -1.948 1.00 80.88 103 ALA A N 1
ATOM 801 C CA . ALA A 1 103 ? -8.244 3.830 -2.394 1.00 80.88 103 ALA A CA 1
ATOM 802 C C . ALA A 1 103 ? -8.492 2.951 -3.630 1.00 80.88 103 ALA A C 1
ATOM 804 O O . ALA A 1 103 ? -9.507 2.261 -3.685 1.00 80.88 103 ALA A O 1
ATOM 805 N N . TYR A 1 104 ? -7.523 2.913 -4.550 1.00 80.62 104 TYR A N 1
ATOM 806 C CA . TYR A 1 104 ? -7.509 2.044 -5.731 1.00 80.62 104 TYR A CA 1
ATOM 807 C C . TYR A 1 104 ? -7.169 0.575 -5.437 1.00 80.62 104 TYR A C 1
ATOM 809 O O . TYR A 1 104 ? -7.265 -0.259 -6.330 1.00 80.62 104 TYR A O 1
ATOM 817 N N . GLY A 1 105 ? -6.795 0.232 -4.201 1.00 86.25 105 GLY A N 1
ATOM 818 C CA . GLY A 1 105 ? -6.343 -1.119 -3.856 1.00 86.25 105 GLY A CA 1
ATOM 819 C C . GLY A 1 105 ? -4.897 -1.423 -4.263 1.00 86.25 105 GLY A C 1
ATOM 820 O O . GLY A 1 105 ? -4.458 -2.561 -4.133 1.00 86.25 105 GLY A O 1
ATOM 821 N N . GLU A 1 106 ? -4.124 -0.421 -4.692 1.00 89.88 106 GLU A N 1
ATOM 822 C CA . GLU A 1 106 ? -2.698 -0.534 -5.028 1.00 89.88 106 GLU A CA 1
ATOM 823 C C . GLU A 1 106 ? -1.838 -0.540 -3.751 1.00 89.88 106 GLU A C 1
ATOM 825 O O . GLU A 1 106 ? -0.992 0.331 -3.515 1.00 89.88 106 GLU A O 1
ATOM 830 N N . TYR A 1 107 ? -2.090 -1.508 -2.868 1.00 93.69 107 TYR A N 1
ATOM 831 C CA . TYR A 1 107 ? -1.526 -1.535 -1.519 1.00 93.69 107 TYR A CA 1
ATOM 832 C C . TYR A 1 107 ? 0.016 -1.511 -1.469 1.00 93.69 107 TYR A C 1
ATOM 834 O O . TYR A 1 107 ? 0.544 -0.779 -0.625 1.00 93.69 107 TYR A O 1
ATOM 842 N N . PRO A 1 108 ? 0.773 -2.183 -2.366 1.00 95.06 108 PRO A N 1
ATOM 843 C CA . PRO A 1 108 ? 2.234 -2.063 -2.375 1.00 95.06 108 PRO A CA 1
ATOM 844 C C . PRO A 1 108 ? 2.737 -0.646 -2.681 1.00 95.06 108 PRO A C 1
ATOM 846 O O . PRO A 1 108 ? 3.673 -0.168 -2.033 1.00 95.06 108 PRO A O 1
ATOM 849 N N . ARG A 1 109 ? 2.109 0.055 -3.638 1.00 91.62 109 ARG A N 1
ATOM 850 C CA . ARG A 1 109 ? 2.453 1.448 -3.976 1.00 91.62 109 ARG A CA 1
ATOM 851 C C . ARG A 1 109 ? 2.042 2.400 -2.865 1.00 91.62 109 ARG A C 1
ATOM 853 O O . ARG A 1 109 ? 2.801 3.304 -2.524 1.00 91.62 109 ARG A O 1
ATOM 860 N N . ALA A 1 110 ? 0.886 2.158 -2.250 1.00 93.12 110 ALA A N 1
ATOM 861 C CA . ALA A 1 110 ? 0.428 2.923 -1.101 1.00 93.12 110 ALA A CA 1
ATOM 862 C C . ALA A 1 110 ? 1.398 2.817 0.083 1.00 93.12 110 ALA A C 1
ATOM 864 O O . ALA A 1 110 ? 1.838 3.836 0.616 1.00 93.12 110 ALA A O 1
ATOM 865 N N . GLN A 1 111 ? 1.791 1.592 0.448 1.00 97.00 111 GLN A N 1
ATOM 866 C CA . GLN A 1 111 ? 2.772 1.346 1.503 1.00 97.00 111 GLN A CA 1
ATOM 867 C C . GLN A 1 111 ? 4.102 2.040 1.195 1.00 97.00 111 GLN A C 1
ATOM 869 O O . GLN A 1 111 ? 4.663 2.708 2.063 1.00 97.00 111 GLN A O 1
ATOM 874 N N . HIS A 1 112 ? 4.610 1.907 -0.034 1.00 94.94 112 HIS A N 1
ATOM 875 C CA . HIS A 1 112 ? 5.861 2.553 -0.419 1.00 94.94 112 HIS A CA 1
ATOM 876 C C . HIS A 1 112 ? 5.786 4.080 -0.291 1.00 94.94 112 HIS A C 1
ATOM 878 O O . HIS A 1 112 ? 6.690 4.689 0.280 1.00 94.94 112 HIS A O 1
ATOM 884 N N . ALA A 1 113 ? 4.688 4.688 -0.742 1.00 90.31 113 ALA A N 1
ATOM 885 C CA . ALA A 1 113 ? 4.482 6.126 -0.643 1.00 90.31 113 ALA A CA 1
ATOM 886 C C . ALA A 1 113 ? 4.408 6.601 0.824 1.00 90.31 113 ALA A C 1
ATOM 888 O O . ALA A 1 113 ? 5.049 7.588 1.184 1.00 90.31 113 ALA A O 1
ATOM 889 N N . TYR A 1 114 ? 3.726 5.872 1.716 1.00 95.44 114 TYR A N 1
ATOM 890 C CA . TYR A 1 114 ? 3.738 6.200 3.148 1.00 95.44 114 TYR A CA 1
ATOM 891 C C . TYR A 1 114 ? 5.129 6.059 3.782 1.00 95.44 114 TYR A C 1
ATOM 893 O O . TYR A 1 114 ? 5.509 6.904 4.592 1.00 95.44 114 TYR A O 1
ATOM 901 N N . ARG A 1 115 ? 5.933 5.069 3.375 1.00 95.94 115 ARG A N 1
ATOM 902 C CA . ARG A 1 115 ? 7.328 4.933 3.835 1.00 95.94 115 ARG A CA 1
ATOM 903 C C . ARG A 1 115 ? 8.226 6.065 3.346 1.00 95.94 115 ARG A C 1
ATOM 905 O O . ARG A 1 115 ? 9.051 6.559 4.115 1.00 95.94 115 ARG A O 1
ATOM 912 N N . GLU A 1 116 ? 8.049 6.525 2.109 1.00 91.19 116 GLU A N 1
ATOM 913 C CA . GLU A 1 116 ? 8.752 7.717 1.627 1.00 91.19 116 GLU A CA 1
ATOM 914 C C . GLU A 1 116 ? 8.312 8.971 2.390 1.00 91.19 116 GLU A C 1
ATOM 916 O O . GLU A 1 116 ? 9.160 9.779 2.770 1.00 91.19 116 GLU A O 1
ATOM 921 N N . ALA A 1 117 ? 7.018 9.112 2.698 1.00 90.44 117 ALA A N 1
ATOM 922 C CA . ALA A 1 117 ? 6.539 10.186 3.565 1.00 90.44 117 ALA A CA 1
ATOM 923 C C . ALA A 1 117 ? 7.184 10.111 4.961 1.00 90.44 117 ALA A C 1
ATOM 925 O O . ALA A 1 117 ? 7.675 11.121 5.457 1.00 90.44 117 ALA A O 1
ATOM 926 N N . LEU A 1 118 ? 7.271 8.920 5.560 1.00 95.12 118 LEU A N 1
ATOM 927 C CA . LEU A 1 118 ? 7.927 8.702 6.851 1.00 95.12 118 LEU A CA 1
ATOM 928 C C . LEU A 1 118 ? 9.412 9.098 6.823 1.00 95.12 118 LEU A C 1
ATOM 930 O O . LEU A 1 118 ? 9.889 9.756 7.746 1.00 95.12 118 LEU A O 1
ATOM 934 N N . ARG A 1 119 ? 10.141 8.753 5.753 1.00 93.25 119 ARG A N 1
ATOM 935 C CA . ARG A 1 119 ? 11.555 9.132 5.565 1.00 93.25 119 ARG A CA 1
ATOM 936 C C . ARG A 1 119 ? 11.751 10.650 5.482 1.00 93.25 119 ARG A C 1
ATOM 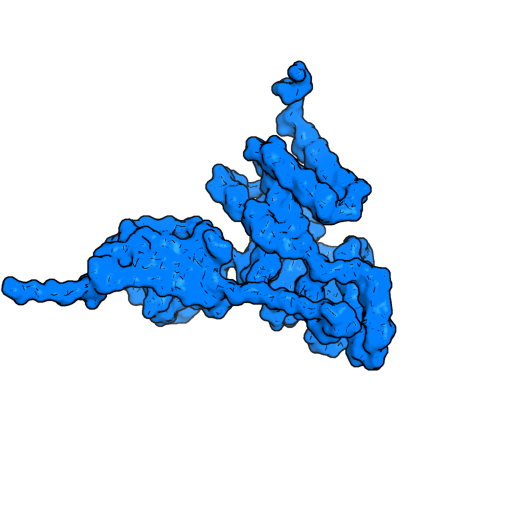938 O O . ARG A 1 119 ? 12.813 11.154 5.840 1.00 93.25 119 ARG A O 1
ATOM 945 N N . LEU A 1 120 ? 10.743 11.363 4.987 1.00 87.00 120 LEU A N 1
ATOM 946 C CA . LEU A 1 120 ? 10.747 12.814 4.792 1.00 87.00 120 LEU A CA 1
ATOM 947 C C . LEU A 1 120 ? 10.111 13.589 5.959 1.00 87.00 120 LEU A C 1
ATOM 949 O O . LEU A 1 120 ? 10.115 14.820 5.936 1.00 87.00 120 LEU A O 1
ATOM 953 N N . ALA A 1 121 ? 9.558 12.893 6.954 1.00 89.50 121 ALA A N 1
ATOM 954 C CA . ALA A 1 121 ? 8.849 13.488 8.078 1.00 89.50 121 ALA A CA 1
ATOM 955 C C . ALA A 1 121 ? 9.764 14.388 8.925 1.00 89.50 121 ALA A C 1
ATOM 957 O O . ALA A 1 121 ? 10.862 13.981 9.320 1.00 89.50 121 ALA A O 1
ATOM 958 N N . LEU A 1 122 ? 9.293 15.601 9.243 1.00 87.44 122 LEU A N 1
ATOM 959 C CA . LEU A 1 122 ? 10.066 16.599 9.998 1.00 87.44 122 LEU A CA 1
ATOM 960 C C . LEU A 1 122 ? 9.643 16.720 11.467 1.00 87.44 122 LEU A C 1
ATOM 962 O O . LEU A 1 122 ? 10.372 17.307 12.263 1.00 87.44 122 LEU A O 1
ATOM 966 N N . SER A 1 123 ? 8.493 16.161 11.840 1.00 91.75 123 SER A N 1
ATOM 967 C CA . SER A 1 123 ? 7.980 16.159 13.210 1.00 91.75 123 SER A CA 1
ATOM 968 C C . SER A 1 123 ? 7.526 14.765 13.648 1.00 91.75 123 SER A C 1
ATOM 970 O O . SER A 1 123 ? 7.385 13.851 12.835 1.00 91.75 123 SER A O 1
ATOM 972 N N . VAL A 1 124 ? 7.287 14.598 14.951 1.00 92.75 124 VAL A N 1
ATOM 973 C CA . VAL A 1 124 ? 6.696 13.366 15.499 1.00 92.75 124 VAL A CA 1
ATOM 974 C C . VAL A 1 124 ? 5.313 13.115 14.896 1.00 92.75 124 VAL A C 1
ATOM 976 O O . VAL A 1 124 ? 5.037 11.995 14.473 1.00 92.75 124 VAL A O 1
ATOM 979 N N . GLU A 1 125 ? 4.481 14.152 14.772 1.00 90.25 125 GLU A N 1
ATOM 980 C CA . GLU A 1 125 ? 3.137 14.017 14.197 1.00 90.25 125 GLU A CA 1
ATOM 981 C C . GLU A 1 125 ? 3.185 13.608 12.719 1.00 90.25 125 GLU A C 1
ATOM 983 O O . GLU A 1 125 ? 2.407 12.760 12.293 1.00 90.25 125 GLU A O 1
ATOM 988 N N . ASP A 1 126 ? 4.146 14.118 11.941 1.00 90.06 126 ASP A N 1
ATOM 989 C CA . ASP A 1 126 ? 4.328 13.696 10.545 1.00 90.06 126 ASP A CA 1
ATOM 990 C C . ASP A 1 126 ? 4.649 12.196 10.441 1.00 90.06 126 ASP A C 1
ATOM 992 O O . ASP A 1 126 ? 4.108 11.491 9.583 1.00 90.06 126 ASP A O 1
ATOM 996 N N . ARG A 1 127 ? 5.508 11.688 11.338 1.00 94.44 127 ARG A N 1
ATOM 997 C CA . ARG A 1 127 ? 5.863 10.260 11.397 1.00 94.44 127 ARG A CA 1
ATOM 998 C C . ARG A 1 127 ? 4.657 9.412 11.774 1.00 94.44 127 ARG A C 1
ATOM 1000 O O . ARG A 1 127 ? 4.379 8.418 11.108 1.00 94.44 127 ARG A O 1
ATOM 1007 N N . VAL A 1 128 ? 3.931 9.822 12.813 1.00 95.56 128 VAL A N 1
ATOM 1008 C CA . VAL A 1 128 ? 2.703 9.160 13.267 1.00 95.56 128 VAL A CA 1
ATOM 1009 C C . VAL A 1 128 ? 1.671 9.124 12.140 1.00 95.56 128 VAL A C 1
ATOM 1011 O O . VAL A 1 128 ? 1.119 8.064 11.858 1.00 95.56 128 VAL A O 1
ATOM 1014 N N . ALA A 1 129 ? 1.446 10.238 11.442 1.00 92.06 129 ALA A N 1
ATOM 1015 C CA . ALA A 1 129 ? 0.491 10.313 10.341 1.00 92.06 129 ALA A CA 1
ATOM 1016 C C . ALA A 1 129 ? 0.862 9.387 9.170 1.00 92.06 129 ALA A C 1
ATOM 1018 O O . ALA A 1 129 ? -0.021 8.752 8.588 1.00 92.06 129 ALA A O 1
ATOM 1019 N N . ALA A 1 130 ? 2.151 9.285 8.825 1.00 95.31 130 ALA A N 1
ATOM 1020 C CA . ALA A 1 130 ? 2.628 8.356 7.802 1.00 95.31 130 ALA A CA 1
ATOM 1021 C C . ALA A 1 130 ? 2.426 6.888 8.220 1.00 95.31 130 ALA A C 1
ATOM 1023 O O . ALA A 1 130 ? 1.881 6.104 7.443 1.00 95.31 130 ALA A O 1
ATOM 1024 N N . LEU A 1 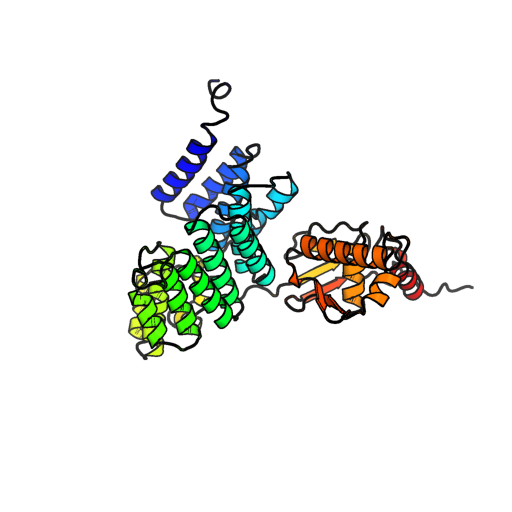131 ? 2.777 6.537 9.463 1.00 98.31 131 LEU A N 1
ATOM 1025 C CA . LEU A 1 131 ? 2.617 5.182 10.005 1.00 98.31 131 LEU A CA 1
ATOM 1026 C C . LEU A 1 131 ? 1.144 4.771 10.145 1.00 98.31 131 LEU A C 1
ATOM 1028 O O . LEU A 1 131 ? 0.799 3.632 9.849 1.00 98.31 131 LEU A O 1
ATOM 1032 N N . LEU A 1 132 ? 0.251 5.690 10.528 1.00 97.06 132 LEU A N 1
ATOM 1033 C CA . LEU A 1 132 ? -1.197 5.442 10.542 1.00 97.06 132 LEU A CA 1
ATOM 1034 C C . LEU A 1 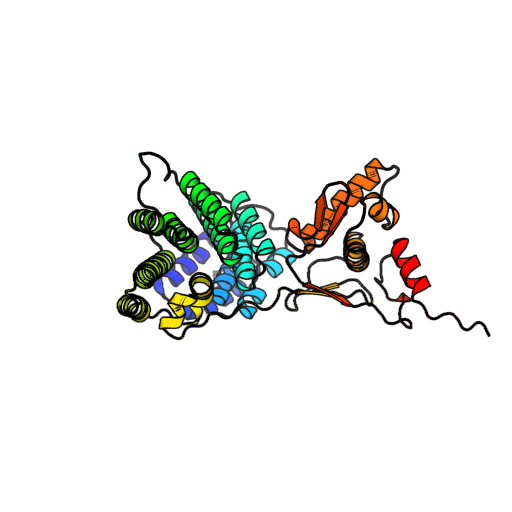132 ? -1.731 5.124 9.137 1.00 97.06 132 LEU A C 1
ATOM 1036 O O . LEU A 1 132 ? -2.551 4.217 8.974 1.00 97.06 132 LEU A O 1
ATOM 1040 N N . GLY A 1 133 ? -1.253 5.850 8.122 1.00 95.06 133 GLY A N 1
ATOM 1041 C CA . GLY A 1 133 ? -1.576 5.584 6.720 1.00 95.06 133 GLY A CA 1
ATOM 1042 C C . GLY A 1 133 ? -1.064 4.222 6.242 1.00 95.06 133 GLY A C 1
ATOM 1043 O O . GLY A 1 133 ? -1.820 3.455 5.638 1.00 95.06 133 GLY A O 1
ATOM 1044 N N . GLU A 1 134 ? 0.187 3.882 6.565 1.00 98.19 134 GLU A N 1
ATOM 1045 C CA . GLU A 1 134 ? 0.771 2.570 6.262 1.00 98.19 134 GLU A CA 1
ATOM 1046 C C . GLU A 1 134 ? 0.001 1.439 6.955 1.00 98.19 134 GLU A C 1
ATOM 1048 O O . GLU A 1 134 ? -0.412 0.489 6.292 1.00 98.19 134 GLU A O 1
ATOM 1053 N N . ALA A 1 135 ? -0.277 1.557 8.254 1.00 98.38 135 ALA A N 1
ATOM 1054 C CA . ALA A 1 135 ? -1.013 0.546 9.007 1.00 98.38 135 ALA A CA 1
ATOM 1055 C C . ALA A 1 135 ? -2.413 0.300 8.433 1.00 98.38 135 ALA A C 1
ATOM 1057 O O . ALA A 1 135 ? -2.826 -0.846 8.259 1.00 98.38 135 ALA A O 1
ATOM 1058 N N . ARG A 1 136 ? -3.138 1.364 8.061 1.00 96.06 136 ARG A N 1
ATOM 1059 C CA . ARG A 1 136 ? -4.453 1.223 7.419 1.00 96.06 136 ARG A CA 1
ATOM 1060 C C . ARG A 1 136 ? -4.353 0.589 6.030 1.00 96.06 136 ARG A C 1
ATOM 1062 O O . ARG A 1 136 ? -5.250 -0.155 5.644 1.00 96.06 136 ARG A O 1
ATOM 1069 N N . THR A 1 137 ? -3.274 0.853 5.291 1.00 96.25 137 THR A N 1
ATOM 1070 C CA . THR A 1 137 ? -2.972 0.164 4.022 1.00 96.25 137 THR A CA 1
ATOM 1071 C C . THR A 1 137 ? -2.790 -1.332 4.253 1.00 96.25 137 THR A C 1
ATOM 1073 O O . THR A 1 137 ? -3.426 -2.137 3.582 1.00 96.25 137 THR A O 1
ATOM 1076 N N . LEU A 1 138 ? -1.953 -1.703 5.225 1.00 98.06 138 LEU A N 1
ATOM 1077 C CA . LEU A 1 138 ? -1.661 -3.093 5.570 1.00 98.06 138 LEU A CA 1
ATOM 1078 C C . LEU A 1 138 ? -2.916 -3.845 6.023 1.00 98.06 138 LEU A C 1
ATOM 1080 O O . LEU A 1 138 ? -3.137 -4.970 5.588 1.00 98.06 138 LEU A O 1
ATOM 1084 N N . ALA A 1 139 ? -3.774 -3.208 6.820 1.00 96.75 139 ALA A N 1
ATOM 1085 C CA . ALA A 1 139 ? -5.041 -3.785 7.260 1.00 96.75 139 ALA A CA 1
ATOM 1086 C C . ALA A 1 139 ? -5.991 -4.085 6.091 1.00 96.75 139 ALA A C 1
ATOM 1088 O O . ALA A 1 139 ? -6.517 -5.189 5.993 1.00 96.75 139 ALA A O 1
ATOM 1089 N N . LEU A 1 140 ? -6.159 -3.134 5.164 1.00 93.62 140 LEU A N 1
ATOM 1090 C CA . LEU A 1 140 ? -6.965 -3.323 3.950 1.00 93.62 140 LEU A CA 1
ATOM 1091 C C . LEU A 1 140 ? -6.367 -4.368 2.994 1.00 93.62 140 LEU A C 1
ATOM 1093 O O . LEU A 1 140 ? -7.096 -4.990 2.225 1.00 93.62 140 LEU A O 1
ATOM 1097 N N . TRP A 1 141 ? -5.052 -4.571 3.062 1.00 94.56 141 TRP A N 1
ATOM 1098 C CA . TRP A 1 141 ? -4.334 -5.626 2.349 1.00 94.56 141 TRP A CA 1
ATOM 1099 C C . TRP A 1 141 ? -4.406 -6.994 3.064 1.00 94.56 141 TRP A C 1
ATOM 1101 O O . TRP A 1 141 ? -3.878 -7.982 2.563 1.00 94.56 141 TRP A O 1
ATOM 1111 N N . GLY A 1 142 ? -5.041 -7.084 4.238 1.00 94.44 142 GLY A N 1
ATOM 1112 C CA . GLY A 1 142 ? -5.157 -8.324 5.016 1.00 94.44 142 GLY A CA 1
ATOM 1113 C C . GLY A 1 142 ? -3.916 -8.684 5.842 1.00 94.44 142 GLY A C 1
ATOM 1114 O O . GLY A 1 142 ? -3.829 -9.781 6.384 1.00 94.44 142 GLY A O 1
ATOM 1115 N N . ARG A 1 143 ? -2.950 -7.769 5.973 1.00 97.31 143 ARG A N 1
ATOM 1116 C CA . ARG A 1 143 ? -1.695 -7.951 6.724 1.00 97.31 143 ARG A CA 1
ATOM 1117 C C . ARG A 1 143 ? -1.822 -7.354 8.129 1.00 97.31 143 ARG A C 1
ATOM 1119 O O . ARG A 1 143 ? -1.094 -6.430 8.495 1.00 97.31 143 ARG A O 1
ATOM 1126 N N . CYS A 1 144 ? -2.792 -7.846 8.901 1.00 97.62 144 CYS A N 1
ATOM 1127 C CA . CYS A 1 144 ? -3.173 -7.276 10.198 1.00 97.62 144 CYS A CA 1
ATOM 1128 C C . CYS A 1 144 ? -2.046 -7.310 11.244 1.00 97.62 144 CYS A C 1
ATOM 1130 O O . CYS A 1 144 ? -1.879 -6.331 11.966 1.00 97.62 144 CYS A O 1
ATOM 1132 N N . ASP A 1 145 ? -1.230 -8.366 11.288 1.00 97.94 145 ASP A N 1
ATOM 1133 C CA . ASP A 1 145 ? -0.096 -8.444 12.223 1.00 97.94 145 ASP A CA 1
ATOM 1134 C C . ASP A 1 145 ? 0.945 -7.343 11.961 1.00 97.94 145 ASP A C 1
ATOM 1136 O O . ASP A 1 145 ? 1.417 -6.668 12.878 1.00 97.94 145 ASP A O 1
ATOM 1140 N N . GLU A 1 146 ? 1.262 -7.093 10.688 1.00 98.38 146 GLU A N 1
ATOM 1141 C CA . GLU A 1 146 ? 2.187 -6.026 10.293 1.00 98.38 146 GLU A CA 1
ATOM 1142 C C . GLU A 1 146 ? 1.591 -4.637 10.522 1.00 98.38 146 GLU A C 1
ATOM 1144 O O . GLU A 1 146 ? 2.300 -3.719 10.944 1.00 98.38 146 GLU A O 1
ATOM 1149 N N . ALA A 1 147 ? 0.283 -4.483 10.288 1.00 98.56 147 ALA A N 1
ATOM 1150 C CA . ALA A 1 147 ? -0.437 -3.263 10.630 1.00 98.56 147 ALA A CA 1
ATOM 1151 C C . ALA A 1 147 ? -0.335 -2.975 12.134 1.00 98.56 147 ALA A C 1
ATOM 1153 O O . ALA A 1 147 ? -0.023 -1.849 12.520 1.00 98.56 147 ALA A O 1
ATOM 1154 N N . LEU A 1 148 ? -0.527 -3.990 12.984 1.00 98.44 148 LEU A N 1
ATOM 1155 C CA . LEU A 1 148 ? -0.425 -3.848 14.434 1.00 98.44 148 LEU A CA 1
ATOM 1156 C C . LEU A 1 148 ? 0.997 -3.471 14.868 1.00 98.44 148 LEU A C 1
ATOM 1158 O O . LEU A 1 148 ? 1.158 -2.551 15.669 1.00 98.44 148 LEU A O 1
ATOM 1162 N N . SER A 1 149 ? 2.023 -4.113 14.300 1.00 98.31 149 SER A N 1
ATOM 1163 C CA . SER A 1 149 ? 3.426 -3.747 14.549 1.00 98.31 149 SER A CA 1
ATOM 1164 C C . SER A 1 149 ? 3.698 -2.285 14.182 1.00 98.31 149 SER A C 1
ATOM 1166 O O . SER A 1 149 ? 4.270 -1.541 14.973 1.00 98.31 149 SER A O 1
ATOM 1168 N N . THR A 1 150 ? 3.214 -1.845 13.018 1.00 98.69 150 THR A N 1
ATOM 1169 C CA . THR A 1 150 ? 3.386 -0.468 12.527 1.00 98.69 150 THR A CA 1
ATOM 1170 C C . THR A 1 150 ? 2.689 0.553 13.437 1.00 98.69 150 THR A C 1
ATOM 1172 O O . THR A 1 150 ? 3.193 1.655 13.658 1.00 98.69 150 THR A O 1
ATOM 1175 N N . LEU A 1 151 ? 1.538 0.199 14.018 1.00 98.44 151 LEU A N 1
ATOM 1176 C CA . LEU A 1 151 ? 0.840 1.048 14.989 1.00 98.44 151 LEU A CA 1
ATOM 1177 C C . LEU A 1 151 ? 1.576 1.135 16.328 1.00 98.44 151 LEU A C 1
ATOM 1179 O O . LEU A 1 151 ? 1.580 2.201 16.947 1.00 98.44 151 LEU A O 1
ATOM 1183 N N . TYR A 1 152 ? 2.223 0.055 16.769 1.00 97.69 152 TYR A N 1
ATOM 1184 C CA . TYR A 1 152 ? 3.090 0.103 17.944 1.00 97.69 152 TYR A CA 1
ATOM 1185 C C . TYR A 1 152 ? 4.336 0.950 17.701 1.00 97.69 152 TYR A C 1
ATOM 1187 O O . TYR A 1 152 ? 4.701 1.733 18.578 1.00 97.69 152 TYR A O 1
ATOM 1195 N N . ASP A 1 153 ? 4.913 0.907 16.500 1.00 97.69 153 ASP A N 1
ATOM 1196 C CA . ASP A 1 153 ? 5.986 1.828 16.119 1.00 97.69 153 ASP A CA 1
ATOM 1197 C C . ASP A 1 153 ? 5.506 3.285 16.173 1.00 97.69 153 ASP A C 1
ATOM 1199 O O . ASP A 1 153 ? 6.192 4.142 16.735 1.00 97.69 153 ASP A O 1
ATOM 1203 N N . ALA A 1 154 ? 4.297 3.575 15.678 1.00 97.69 154 ALA A N 1
ATOM 1204 C CA . ALA A 1 154 ? 3.703 4.912 15.752 1.00 97.69 154 ALA A CA 1
ATOM 1205 C C . ALA A 1 154 ? 3.487 5.375 17.201 1.00 97.69 154 ALA A C 1
ATOM 1207 O O . ALA A 1 154 ? 3.841 6.502 17.553 1.00 97.69 154 ALA A O 1
ATOM 1208 N N . ALA A 1 155 ? 2.960 4.501 18.060 1.00 97.06 155 ALA A N 1
ATOM 1209 C CA . ALA A 1 155 ? 2.808 4.775 19.485 1.00 97.06 155 ALA A CA 1
ATOM 1210 C C . ALA A 1 155 ? 4.167 5.005 20.169 1.00 97.06 155 ALA A C 1
ATOM 1212 O O . ALA A 1 155 ? 4.288 5.897 21.009 1.00 97.06 155 ALA A O 1
ATOM 1213 N N . GLY A 1 156 ? 5.202 4.254 19.782 1.00 96.50 156 GLY A N 1
ATOM 1214 C CA . GLY A 1 156 ? 6.574 4.431 20.253 1.00 96.50 156 GLY A CA 1
ATOM 1215 C C . GLY A 1 156 ? 7.166 5.783 19.851 1.00 96.50 156 GLY A C 1
ATOM 1216 O O . GLY A 1 156 ? 7.699 6.486 20.706 1.00 96.50 156 GLY A O 1
ATOM 1217 N N . GLN A 1 157 ? 7.009 6.195 18.587 1.00 95.25 157 GLN A N 1
ATOM 1218 C CA . GLN A 1 157 ? 7.443 7.519 18.110 1.00 95.25 157 GLN A CA 1
ATOM 1219 C C . GLN A 1 157 ? 6.738 8.658 18.859 1.00 95.25 157 GLN A C 1
ATOM 1221 O O . GLN A 1 157 ? 7.358 9.682 19.138 1.00 95.25 157 GLN A O 1
ATOM 1226 N N . ALA A 1 158 ? 5.467 8.467 19.216 1.00 94.31 158 ALA A N 1
ATOM 1227 C CA . ALA A 1 158 ? 4.690 9.415 20.008 1.00 94.31 158 ALA A CA 1
ATOM 1228 C C . ALA A 1 158 ? 5.001 9.371 21.520 1.00 94.31 158 ALA A C 1
ATOM 1230 O O . ALA A 1 158 ? 4.409 10.138 22.276 1.00 94.31 158 ALA A O 1
ATOM 1231 N N . GLY A 1 159 ? 5.885 8.479 21.986 1.00 94.00 159 GLY A N 1
ATOM 1232 C CA . GLY A 1 159 ? 6.233 8.336 23.406 1.00 94.00 159 GLY A CA 1
ATOM 1233 C C . GLY A 1 159 ? 5.166 7.645 24.266 1.00 94.00 159 GLY A C 1
ATOM 1234 O O . GLY A 1 159 ? 5.183 7.775 25.483 1.00 94.00 159 GLY A O 1
ATOM 1235 N N . GLN A 1 160 ? 4.237 6.896 23.663 1.00 94.31 160 GLN A N 1
ATOM 1236 C CA . GLN A 1 160 ? 3.026 6.388 24.331 1.00 94.31 160 GLN A CA 1
ATOM 1237 C C . GLN A 1 160 ? 3.144 4.960 24.892 1.00 94.31 160 GLN A C 1
ATOM 1239 O O . GLN A 1 160 ? 2.177 4.427 25.445 1.00 94.31 160 GLN A O 1
ATOM 1244 N N . LEU A 1 161 ? 4.312 4.324 24.748 1.00 89.25 161 LEU A N 1
ATOM 1245 C CA . LEU A 1 161 ? 4.569 2.959 25.233 1.00 89.25 161 LEU A CA 1
ATOM 1246 C C . LEU A 1 161 ? 5.202 2.902 26.631 1.00 89.25 161 LEU A C 1
ATOM 1248 O O . LEU A 1 161 ? 5.252 1.830 27.228 1.00 89.25 161 LEU A O 1
ATOM 1252 N N . GLY A 1 162 ? 5.701 4.030 27.142 1.00 81.25 162 GLY A N 1
ATOM 1253 C CA . GLY A 1 162 ? 6.306 4.115 28.471 1.00 81.25 162 GLY A CA 1
ATOM 1254 C C . GLY A 1 162 ? 5.275 4.256 29.600 1.00 81.25 162 GLY A C 1
ATOM 1255 O O . GLY A 1 162 ? 4.093 4.460 29.331 1.00 81.25 162 GLY A O 1
ATOM 1256 N N . PRO A 1 163 ? 5.716 4.207 30.871 1.00 76.12 163 PRO A N 1
ATOM 1257 C CA . PRO A 1 163 ? 4.848 4.402 32.039 1.00 76.12 163 PRO A CA 1
ATOM 1258 C C . PRO A 1 163 ? 4.201 5.796 32.100 1.00 76.12 163 PRO A C 1
ATOM 1260 O O . PRO A 1 163 ? 3.178 5.962 32.752 1.00 76.12 163 PRO A O 1
ATOM 1263 N N . GLU A 1 164 ? 4.773 6.781 31.404 1.00 77.44 164 GLU A N 1
ATOM 1264 C CA . GLU A 1 164 ? 4.207 8.128 31.237 1.00 77.44 164 GLU A CA 1
ATOM 1265 C C . GLU A 1 164 ? 3.299 8.249 29.997 1.00 77.44 164 GLU A C 1
ATOM 1267 O O . GLU A 1 164 ? 2.794 9.328 29.695 1.00 77.44 164 GLU A O 1
ATOM 1272 N N . GLY A 1 165 ? 3.102 7.155 29.253 1.00 81.50 165 GLY A N 1
ATOM 1273 C CA . GLY A 1 165 ? 2.262 7.124 28.063 1.00 81.50 165 GLY A CA 1
ATOM 1274 C C . GLY A 1 165 ? 0.792 7.324 28.418 1.00 81.50 165 GLY A C 1
ATOM 1275 O O . GLY A 1 165 ? 0.224 6.558 29.194 1.00 81.50 165 GLY A O 1
ATOM 1276 N N . GLY A 1 166 ? 0.174 8.335 27.818 1.00 86.94 166 GLY A N 1
ATOM 1277 C CA . GLY A 1 166 ? -1.226 8.682 28.028 1.00 86.94 166 GLY A CA 1
ATOM 1278 C C . GLY A 1 166 ? -2.134 8.157 26.921 1.00 86.94 166 GLY A C 1
ATOM 1279 O O . GLY A 1 166 ? -1.845 7.147 26.262 1.00 86.94 166 GLY A O 1
ATOM 1280 N N . ASP A 1 167 ? -3.239 8.873 26.732 1.00 93.75 167 ASP A N 1
ATOM 1281 C CA . ASP A 1 167 ? -4.202 8.618 25.670 1.00 93.75 167 ASP A CA 1
ATOM 1282 C C . ASP A 1 167 ? -3.740 9.265 24.362 1.00 93.75 167 ASP A C 1
ATOM 1284 O O . ASP A 1 167 ? -3.234 10.389 24.342 1.00 93.75 167 ASP A O 1
ATOM 1288 N N . HIS A 1 168 ? -3.921 8.563 23.247 1.00 95.56 168 HIS A N 1
ATOM 1289 C CA . HIS A 1 168 ? -3.446 9.027 21.948 1.00 95.56 168 HIS A CA 1
ATOM 1290 C C . HIS A 1 168 ? -4.261 8.446 20.792 1.00 95.56 168 HIS A C 1
ATOM 1292 O O . HIS A 1 168 ? -4.716 7.302 20.841 1.00 95.56 168 HIS A O 1
ATOM 1298 N N . ARG A 1 169 ? -4.381 9.203 19.695 1.00 95.62 169 ARG A N 1
ATOM 1299 C CA . ARG A 1 169 ? -5.228 8.843 18.548 1.00 95.62 169 ARG A CA 1
ATOM 1300 C C . ARG A 1 169 ? -4.846 7.524 17.883 1.00 95.62 169 ARG A C 1
ATOM 1302 O O . ARG A 1 169 ? -5.696 6.845 17.321 1.00 95.62 169 ARG A O 1
ATOM 1309 N N . VAL A 1 170 ? -3.575 7.128 17.992 1.00 97.19 170 VAL A N 1
ATOM 1310 C CA . VAL A 1 170 ? -3.071 5.849 17.461 1.00 97.19 170 VAL A CA 1
ATOM 1311 C C . VAL A 1 170 ? -3.855 4.654 18.000 1.00 97.19 170 VAL A C 1
ATOM 1313 O O . VAL A 1 170 ? -4.060 3.678 17.277 1.00 97.19 170 VAL A O 1
ATOM 1316 N N . PHE A 1 171 ? -4.349 4.744 19.238 1.00 98.06 171 PHE A N 1
ATOM 1317 C CA . PHE A 1 171 ? -5.050 3.643 19.875 1.00 98.06 171 PHE A CA 1
ATOM 1318 C C . PHE A 1 171 ? -6.445 3.387 19.287 1.00 98.06 171 PHE A C 1
ATOM 1320 O O . PHE A 1 171 ? -6.922 2.260 19.384 1.00 98.06 171 PHE A O 1
ATOM 1327 N 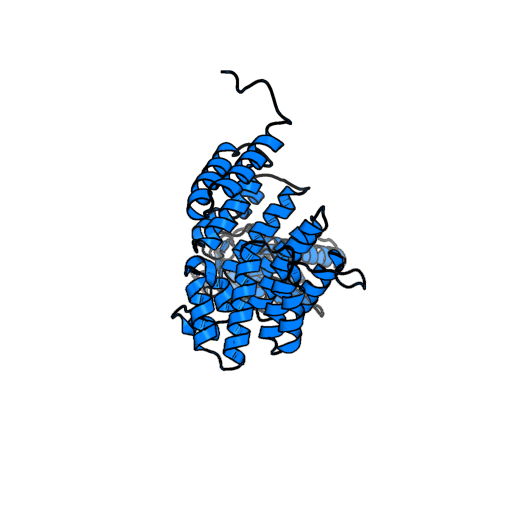N . ALA A 1 172 ? -7.044 4.347 18.568 1.00 97.19 172 ALA A N 1
ATOM 1328 C CA . ALA A 1 172 ? -8.246 4.096 17.766 1.00 97.19 172 ALA A CA 1
ATOM 1329 C C . ALA A 1 172 ? -7.977 3.050 16.668 1.00 97.19 172 ALA A C 1
ATOM 1331 O O . ALA A 1 172 ? -8.732 2.092 16.503 1.00 97.19 172 ALA A O 1
ATOM 1332 N N . SER A 1 173 ? -6.855 3.192 15.958 1.00 97.50 173 SER A N 1
ATOM 1333 C CA . SER A 1 173 ? -6.427 2.221 14.948 1.00 97.50 173 SER A CA 1
ATOM 1334 C C . SER A 1 173 ? -5.952 0.913 15.577 1.00 97.50 173 SER A C 1
ATOM 1336 O O . SER A 1 173 ? -6.263 -0.147 15.047 1.00 97.50 173 SER A O 1
ATOM 1338 N N . VAL A 1 174 ? -5.248 0.952 16.719 1.00 98.50 174 VAL A N 1
ATOM 1339 C CA . VAL A 1 174 ? -4.847 -0.280 17.436 1.00 98.50 174 VAL A CA 1
ATOM 1340 C C . VAL A 1 174 ? -6.077 -1.097 17.814 1.00 98.50 174 VAL A C 1
ATOM 1342 O O . VAL A 1 174 ? -6.082 -2.307 17.603 1.00 98.50 174 VAL A O 1
ATOM 1345 N N . ALA A 1 175 ? -7.125 -0.441 18.317 1.00 98.19 175 ALA A N 1
ATOM 1346 C CA . ALA A 1 175 ? -8.370 -1.104 18.665 1.00 98.19 175 ALA A CA 1
ATOM 1347 C C . ALA A 1 175 ? -9.020 -1.775 17.451 1.00 98.19 175 ALA A C 1
ATOM 1349 O O . ALA A 1 175 ? -9.387 -2.946 17.525 1.00 98.19 175 ALA A O 1
ATOM 1350 N N . ALA A 1 176 ? -9.088 -1.068 16.319 1.00 97.56 176 ALA A N 1
ATOM 1351 C CA . ALA A 1 176 ? -9.626 -1.621 15.081 1.00 97.56 176 ALA A CA 1
ATOM 1352 C C . ALA A 1 176 ? -8.868 -2.880 14.627 1.00 97.56 176 ALA A C 1
ATOM 1354 O O . ALA A 1 176 ? -9.489 -3.899 14.338 1.00 97.56 176 ALA A O 1
ATOM 1355 N N . ILE A 1 177 ? -7.530 -2.839 14.608 1.00 98.31 177 ILE A N 1
ATOM 1356 C CA . ILE A 1 177 ? -6.720 -3.979 14.151 1.00 98.31 177 ILE A CA 1
ATOM 1357 C C . ILE A 1 177 ? -6.784 -5.154 15.127 1.00 98.31 177 ILE A C 1
ATOM 1359 O O . ILE A 1 177 ? -6.895 -6.295 14.686 1.00 98.31 177 ILE A O 1
ATOM 1363 N N . ARG A 1 178 ? -6.767 -4.905 16.443 1.00 98.19 178 ARG A N 1
ATOM 1364 C CA . ARG A 1 178 ? -6.940 -5.970 17.445 1.00 98.19 178 ARG A CA 1
ATOM 1365 C C . ARG A 1 178 ? -8.286 -6.670 17.293 1.00 98.19 178 ARG A C 1
ATOM 1367 O O . ARG A 1 178 ? -8.335 -7.895 17.336 1.00 98.19 178 ARG A O 1
ATOM 1374 N N . LEU A 1 179 ? -9.347 -5.916 17.014 1.00 96.50 179 LEU A N 1
ATOM 1375 C CA . LEU A 1 179 ? -10.668 -6.485 16.772 1.00 96.50 179 LEU A CA 1
ATOM 1376 C C . LEU A 1 179 ? -10.703 -7.352 15.504 1.00 96.50 179 LEU A C 1
ATOM 1378 O O . LEU A 1 179 ? -11.242 -8.453 15.543 1.00 96.50 179 LEU A O 1
ATOM 1382 N N . MET A 1 180 ? -10.056 -6.918 14.414 1.00 96.12 180 MET A N 1
ATOM 1383 C CA . MET A 1 180 ? -9.896 -7.738 13.199 1.00 96.12 180 MET A CA 1
ATOM 1384 C C . MET A 1 180 ? -9.110 -9.037 13.450 1.00 96.12 180 MET A C 1
ATOM 1386 O O . MET A 1 180 ? -9.341 -10.033 12.771 1.00 96.12 180 MET A O 1
ATOM 1390 N N . LEU A 1 181 ? -8.194 -9.032 14.421 1.00 96.94 181 LEU A N 1
ATOM 1391 C CA . LEU A 1 181 ? -7.435 -10.207 14.863 1.00 96.94 181 LEU A CA 1
ATOM 1392 C C . LEU A 1 181 ? -8.202 -11.075 15.884 1.00 96.94 181 LEU A C 1
ATOM 1394 O O . LEU A 1 181 ? -7.672 -12.090 16.332 1.00 96.94 181 LEU A O 1
ATOM 1398 N N . GLY A 1 182 ? -9.430 -10.699 16.262 1.00 95.44 182 GLY A N 1
ATOM 1399 C CA . GLY A 1 182 ? -10.253 -11.409 17.250 1.00 95.44 182 GLY A CA 1
ATOM 1400 C C . GLY A 1 182 ? -9.893 -11.126 18.714 1.00 95.44 182 GLY A C 1
ATOM 1401 O O . GLY A 1 182 ? -10.428 -11.765 19.617 1.00 95.44 182 GLY A O 1
ATOM 1402 N N . ASP A 1 183 ? -9.011 -10.163 18.980 1.00 97.38 183 ASP A N 1
ATOM 1403 C CA . ASP A 1 183 ? -8.614 -9.763 20.329 1.00 97.38 183 ASP A CA 1
ATOM 1404 C C . ASP A 1 183 ? -9.539 -8.663 20.873 1.00 97.38 183 ASP A C 1
ATOM 1406 O O . ASP A 1 183 ? -9.256 -7.463 20.799 1.00 97.38 183 ASP A O 1
ATOM 1410 N N . HIS A 1 184 ? -10.684 -9.090 21.407 1.00 96.62 184 HIS A N 1
ATOM 1411 C CA . HIS A 1 184 ? -11.725 -8.184 21.898 1.00 96.62 184 HIS A CA 1
ATOM 1412 C C . HIS A 1 184 ? -11.289 -7.422 23.158 1.00 96.62 184 HIS A C 1
ATOM 1414 O O . HIS A 1 184 ? -11.554 -6.225 23.281 1.00 96.62 184 HIS A O 1
ATOM 1420 N N . GLU A 1 185 ? -10.599 -8.090 24.088 1.00 96.81 185 GLU A N 1
ATOM 1421 C CA . GLU A 1 185 ? -10.123 -7.466 25.329 1.00 96.81 185 GLU A CA 1
ATOM 1422 C C . GLU A 1 185 ? -9.068 -6.398 25.037 1.00 96.81 185 GLU A C 1
ATOM 1424 O O . GLU A 1 185 ? -9.150 -5.275 25.541 1.00 96.81 185 GLU A O 1
ATOM 1429 N N . GLY A 1 186 ? -8.104 -6.712 24.169 1.00 96.75 186 GLY A N 1
ATOM 1430 C CA . GLY A 1 186 ? -7.097 -5.755 23.747 1.00 96.75 186 GLY A CA 1
ATOM 1431 C C . GLY A 1 186 ? -7.675 -4.608 22.920 1.00 96.75 186 GLY A C 1
ATOM 1432 O O . GLY A 1 186 ? -7.210 -3.474 23.056 1.00 96.75 186 GLY A O 1
ATOM 1433 N N . ALA A 1 187 ? -8.703 -4.861 22.104 1.00 97.62 187 ALA A N 1
ATOM 1434 C CA . ALA A 1 187 ? -9.424 -3.802 21.403 1.00 97.62 187 ALA A CA 1
ATOM 1435 C C . ALA A 1 187 ? -10.096 -2.835 22.389 1.00 97.62 187 ALA A C 1
ATOM 1437 O O . ALA A 1 187 ? -9.909 -1.622 22.278 1.00 97.62 187 ALA A O 1
ATOM 1438 N N . GLN A 1 188 ? -10.793 -3.351 23.407 1.00 97.50 188 GLN A N 1
ATOM 1439 C CA . GLN A 1 188 ? -11.414 -2.524 24.445 1.00 97.50 188 GLN A CA 1
ATOM 1440 C C . GLN A 1 188 ? -10.375 -1.739 25.261 1.00 97.50 188 GLN A C 1
ATOM 1442 O O . GLN A 1 188 ? -10.567 -0.554 25.536 1.00 97.50 188 GLN A O 1
ATOM 1447 N N . ALA A 1 189 ? -9.249 -2.365 25.614 1.00 96.00 189 ALA A N 1
ATOM 1448 C CA . ALA A 1 189 ? -8.157 -1.688 26.309 1.00 96.00 189 ALA A CA 1
ATOM 1449 C C . ALA A 1 189 ? -7.555 -0.548 25.468 1.00 96.00 189 ALA A C 1
ATOM 1451 O O . ALA A 1 189 ? -7.239 0.514 26.003 1.00 96.00 189 ALA A O 1
ATOM 1452 N N . ALA A 1 190 ? -7.425 -0.742 24.153 1.00 97.31 190 ALA A N 1
ATOM 1453 C CA . ALA A 1 190 ? -6.968 0.299 23.241 1.00 97.31 190 ALA A CA 1
ATOM 1454 C C . ALA A 1 190 ? -7.998 1.434 23.092 1.00 97.31 190 ALA A C 1
ATOM 1456 O O . ALA A 1 190 ? -7.607 2.598 23.115 1.00 97.31 190 ALA A O 1
ATOM 1457 N N . LEU A 1 191 ? -9.304 1.141 23.039 1.00 97.38 191 LEU A N 1
ATOM 1458 C CA . LEU A 1 191 ? -10.348 2.180 23.036 1.00 97.38 191 LEU A CA 1
ATOM 1459 C C . LEU A 1 191 ? -10.287 3.067 24.278 1.00 97.38 191 LEU A C 1
ATOM 1461 O O . LEU A 1 191 ? -10.392 4.285 24.162 1.00 97.38 191 LEU A O 1
ATOM 1465 N N . ASN A 1 192 ? -10.032 2.480 25.449 1.00 95.56 192 ASN A N 1
ATOM 1466 C CA . ASN A 1 192 ? -9.885 3.239 26.693 1.00 95.56 192 ASN A CA 1
ATOM 1467 C C . ASN A 1 192 ? -8.679 4.195 26.673 1.00 95.56 192 ASN A C 1
ATOM 1469 O O . ASN A 1 192 ? -8.646 5.128 27.465 1.00 95.56 192 ASN A O 1
ATOM 1473 N N . ARG A 1 193 ? -7.705 3.966 25.780 1.00 95.75 193 ARG A N 1
ATOM 1474 C CA . ARG A 1 193 ? -6.530 4.825 25.567 1.00 95.75 193 ARG A CA 1
ATOM 1475 C C . ARG A 1 193 ? -6.647 5.714 24.326 1.00 95.75 193 ARG A C 1
ATOM 1477 O O . ARG A 1 193 ? -5.685 6.383 23.947 1.00 95.75 193 ARG A O 1
ATOM 1484 N N . ALA A 1 194 ? -7.788 5.712 23.641 1.00 96.38 194 ALA A N 1
ATOM 1485 C CA . ALA A 1 194 ? -7.999 6.512 22.443 1.00 96.38 194 ALA A CA 1
ATOM 1486 C C . ALA A 1 194 ? -8.354 7.961 22.830 1.00 96.38 194 ALA A C 1
ATOM 1488 O O . ALA A 1 194 ? -9.505 8.281 23.114 1.00 96.38 194 ALA A O 1
ATOM 1489 N N . GLY A 1 195 ? -7.357 8.852 22.821 1.00 93.31 195 GLY A N 1
ATOM 1490 C CA . GLY A 1 195 ? -7.505 10.275 23.163 1.00 93.31 195 GLY A CA 1
ATOM 1491 C C . GLY A 1 195 ? -6.884 11.205 22.125 1.00 93.31 195 GLY A C 1
ATOM 1492 O O . GLY A 1 195 ? -6.183 10.760 21.221 1.00 93.31 195 GLY A O 1
ATOM 1493 N N . GLY A 1 196 ? -7.166 12.509 22.213 1.00 91.12 196 GLY A N 1
ATOM 1494 C CA . GLY A 1 196 ? -6.700 13.478 21.208 1.00 91.12 196 GLY A CA 1
ATOM 1495 C C . GLY A 1 196 ? -7.236 13.182 19.800 1.00 91.12 196 GLY A C 1
ATOM 1496 O O . GLY A 1 196 ? -6.516 13.323 18.813 1.00 91.12 196 GLY A O 1
ATOM 1497 N N . LEU A 1 197 ? -8.478 12.696 19.720 1.00 90.25 197 LEU A N 1
ATOM 1498 C CA . LEU A 1 197 ? -9.086 12.197 18.491 1.00 90.25 197 LEU A CA 1
ATOM 1499 C C . LEU A 1 197 ? -9.384 13.332 17.512 1.00 90.25 197 LEU A C 1
ATOM 1501 O O . LEU A 1 197 ? -10.011 14.334 17.862 1.00 90.25 197 LEU A O 1
ATOM 1505 N N . THR A 1 198 ? -9.008 13.131 16.253 1.00 85.62 198 THR A N 1
ATOM 1506 C CA . THR A 1 198 ? -9.601 13.887 15.149 1.00 85.62 198 THR A CA 1
ATOM 1507 C C . THR A 1 198 ? -11.024 13.392 14.888 1.00 85.62 198 THR A C 1
ATOM 1509 O O . THR A 1 198 ? -11.442 12.341 15.380 1.00 85.62 198 THR A O 1
ATOM 1512 N N . ARG A 1 199 ? -11.778 14.119 14.059 1.00 79.94 199 ARG A N 1
ATOM 1513 C CA . ARG A 1 199 ? -13.111 13.684 13.620 1.00 79.94 199 ARG A CA 1
ATOM 1514 C C . ARG A 1 199 ? -13.093 12.272 13.017 1.00 79.94 199 ARG A C 1
ATOM 1516 O O . ARG A 1 199 ? -13.951 11.459 13.350 1.00 79.94 199 ARG A O 1
ATOM 1523 N N . ASP A 1 200 ? -12.102 11.982 12.176 1.00 80.06 200 ASP A N 1
ATOM 1524 C CA . ASP A 1 200 ? -11.973 10.687 11.501 1.00 80.06 200 ASP A CA 1
ATOM 1525 C C . ASP A 1 200 ? -11.654 9.562 12.494 1.00 80.06 200 ASP A C 1
ATOM 1527 O O . ASP A 1 200 ? -12.209 8.468 12.389 1.00 80.06 200 ASP A O 1
ATOM 1531 N N . ASP A 1 201 ? -10.816 9.841 13.499 1.00 88.44 201 ASP A N 1
ATOM 1532 C CA . ASP A 1 201 ? -10.526 8.870 14.558 1.00 88.44 201 ASP A CA 1
ATOM 1533 C C . ASP A 1 201 ? -11.774 8.618 15.416 1.00 88.44 201 ASP A C 1
ATOM 1535 O O . ASP A 1 201 ? -12.049 7.480 15.782 1.00 88.44 201 ASP A O 1
ATOM 1539 N N . GLY A 1 202 ? -12.577 9.654 15.682 1.00 88.94 202 GLY A N 1
ATOM 1540 C CA . GLY A 1 202 ? -13.854 9.525 16.385 1.00 88.94 202 GLY A CA 1
ATOM 1541 C C . GLY A 1 202 ? -14.870 8.660 15.632 1.00 88.94 202 GLY A C 1
ATOM 1542 O O . GLY A 1 202 ? -15.566 7.851 16.246 1.00 88.94 202 GLY A O 1
ATOM 1543 N N . HIS A 1 203 ? -14.929 8.774 14.300 1.00 86.19 203 HIS A N 1
ATOM 1544 C CA . HIS A 1 203 ? -15.733 7.871 13.473 1.00 86.19 203 HIS A CA 1
ATOM 1545 C C . HIS A 1 203 ? -15.224 6.427 13.554 1.00 86.19 203 HIS A C 1
ATOM 1547 O O . HIS A 1 203 ? -16.028 5.509 13.694 1.00 86.19 203 HIS A O 1
ATOM 1553 N N . LEU A 1 204 ? -13.904 6.216 13.499 1.00 90.88 204 LEU A N 1
ATOM 1554 C CA . LEU A 1 204 ? -13.321 4.882 13.638 1.00 90.88 204 LEU A CA 1
ATOM 1555 C C . LEU A 1 204 ? -13.627 4.280 15.015 1.00 90.88 204 LEU A C 1
ATOM 1557 O O . LEU A 1 204 ? -14.092 3.151 15.080 1.00 90.88 204 LEU A O 1
ATOM 1561 N N . VAL A 1 205 ? -13.445 5.039 16.099 1.00 93.75 205 VAL A N 1
ATOM 1562 C CA . VAL A 1 205 ? -13.788 4.616 17.468 1.00 93.75 205 VAL A CA 1
ATOM 1563 C C . VAL A 1 205 ? -15.250 4.183 17.560 1.00 93.75 205 VAL A C 1
ATOM 1565 O O . VAL A 1 205 ? -15.535 3.121 18.108 1.00 93.75 205 VAL A O 1
ATOM 1568 N N . ALA A 1 206 ? -16.176 4.951 16.978 1.00 92.00 206 ALA A N 1
ATOM 1569 C CA . ALA A 1 206 ? -17.590 4.583 16.942 1.00 92.00 206 ALA A CA 1
ATOM 1570 C C . ALA A 1 206 ? -17.821 3.251 16.209 1.00 92.00 206 ALA A C 1
ATOM 1572 O O . ALA A 1 206 ? -18.526 2.386 16.721 1.00 92.00 206 ALA A O 1
ATOM 1573 N N . VAL A 1 207 ? -17.183 3.051 15.053 1.00 92.94 207 VAL A N 1
ATOM 1574 C CA . VAL A 1 207 ? -17.265 1.784 14.312 1.00 92.94 207 VAL A CA 1
ATOM 1575 C C . VAL A 1 207 ? -16.719 0.617 15.130 1.00 92.94 207 VAL A C 1
ATOM 1577 O O . VAL A 1 207 ? -17.353 -0.430 15.185 1.00 92.94 207 VAL A O 1
ATOM 1580 N N . VAL A 1 208 ? -15.569 0.784 15.785 1.00 95.75 208 VAL A N 1
ATOM 1581 C CA . VAL A 1 208 ? -14.962 -0.280 16.598 1.00 95.75 208 VAL A CA 1
ATOM 1582 C C . VAL A 1 208 ? -15.850 -0.620 17.800 1.00 95.75 208 VAL A C 1
ATOM 1584 O O . VAL A 1 208 ? -16.022 -1.795 18.110 1.00 95.75 208 VAL A O 1
ATOM 1587 N N . HIS A 1 209 ? -16.479 0.372 18.440 1.00 95.81 209 HIS A N 1
ATOM 1588 C CA . HIS A 1 209 ? -17.480 0.121 19.483 1.00 95.81 209 HIS A CA 1
ATOM 1589 C C . HIS A 1 209 ? -18.700 -0.643 18.955 1.00 95.81 209 HIS A C 1
ATOM 1591 O O . HIS A 1 209 ? -19.136 -1.596 19.596 1.00 95.81 209 HIS A O 1
ATOM 1597 N N . ALA A 1 210 ? -19.237 -0.260 17.793 1.00 94.88 210 ALA A N 1
ATOM 1598 C CA . ALA A 1 210 ? -20.346 -0.984 17.176 1.00 94.88 210 ALA A CA 1
ATOM 1599 C C . ALA A 1 210 ? -19.956 -2.428 16.818 1.00 94.88 210 ALA A C 1
ATOM 1601 O O . ALA A 1 210 ? -20.738 -3.345 17.047 1.00 94.88 210 ALA A O 1
ATOM 1602 N N . GLU A 1 211 ? -18.738 -2.660 16.324 1.00 96.31 211 GLU A N 1
ATOM 1603 C CA . GLU A 1 211 ? -18.266 -4.017 16.035 1.00 96.31 211 GLU A CA 1
ATOM 1604 C C . GLU A 1 211 ? -18.072 -4.857 17.305 1.00 96.31 211 GLU A C 1
ATOM 1606 O O . GLU A 1 211 ? -18.409 -6.042 17.321 1.00 96.31 211 GLU A O 1
ATOM 1611 N N . LEU A 1 212 ? -17.598 -4.260 18.402 1.00 96.69 212 LEU A N 1
ATOM 1612 C CA . LEU A 1 212 ? -17.551 -4.937 19.701 1.00 96.69 212 LEU A CA 1
ATOM 1613 C C . LEU A 1 212 ? -18.953 -5.343 20.176 1.00 96.69 212 LEU A C 1
ATOM 1615 O O . LEU A 1 212 ? -19.145 -6.485 20.585 1.00 96.69 212 LEU A O 1
ATOM 1619 N N . LEU A 1 213 ? -19.948 -4.458 20.061 1.00 96.31 213 LEU A N 1
ATOM 1620 C CA . LEU A 1 213 ? -21.343 -4.786 20.386 1.00 96.31 213 LEU A CA 1
ATOM 1621 C C . LEU A 1 213 ? -21.866 -5.932 19.511 1.00 96.31 213 LEU A C 1
ATOM 1623 O O . LEU A 1 213 ? -22.416 -6.907 20.025 1.00 96.31 213 LEU A O 1
ATOM 1627 N N . ARG A 1 214 ? -21.629 -5.866 18.195 1.00 96.12 214 ARG A N 1
ATOM 1628 C CA . ARG A 1 214 ? -22.058 -6.907 17.253 1.00 96.12 214 ARG A CA 1
ATOM 1629 C C . ARG A 1 214 ? -21.437 -8.263 17.584 1.00 96.12 214 ARG A C 1
ATOM 1631 O O . ARG A 1 214 ? -22.142 -9.266 17.628 1.00 96.12 214 ARG A O 1
ATOM 1638 N N . THR A 1 215 ? -20.131 -8.307 17.844 1.00 95.06 215 THR A N 1
ATOM 1639 C CA . THR A 1 215 ? -19.422 -9.553 18.195 1.00 95.06 215 THR A CA 1
ATOM 1640 C C . THR A 1 215 ? -19.844 -10.129 19.551 1.00 95.06 215 THR A C 1
ATOM 1642 O O . THR A 1 215 ? -19.665 -11.323 19.784 1.00 95.06 215 THR A O 1
ATOM 1645 N N . GLN A 1 216 ? -20.457 -9.319 20.418 1.00 94.44 216 GLN A N 1
ATOM 1646 C CA . GLN A 1 216 ? -21.061 -9.737 21.688 1.00 94.44 216 GLN A CA 1
ATOM 1647 C C . GLN A 1 216 ? -22.542 -10.149 21.557 1.00 94.44 216 GLN A C 1
ATOM 1649 O O . GLN A 1 216 ? -23.146 -10.564 22.543 1.00 94.44 216 GLN A O 1
ATOM 1654 N N . GLY A 1 217 ? -23.131 -10.069 20.358 1.00 94.56 217 GLY A N 1
ATOM 1655 C CA . GLY A 1 217 ? -24.531 -10.423 20.090 1.00 94.56 217 GLY A CA 1
ATOM 1656 C C . GLY A 1 217 ? -25.526 -9.263 20.215 1.00 94.56 217 GLY A C 1
ATOM 1657 O O . GLY A 1 217 ? -26.724 -9.467 20.031 1.00 94.56 217 GLY A O 1
ATOM 1658 N N . HIS A 1 218 ? -25.053 -8.044 20.477 1.00 96.38 218 HIS A N 1
ATOM 1659 C CA . HIS A 1 218 ? -25.868 -6.831 20.577 1.00 96.38 218 HIS A CA 1
ATOM 1660 C C . HIS A 1 218 ? -26.018 -6.145 19.206 1.00 96.38 218 HIS A C 1
ATOM 1662 O O . HIS A 1 218 ? -25.581 -5.013 19.000 1.00 96.38 218 HIS A O 1
ATOM 1668 N N . GLU A 1 219 ? -26.597 -6.848 18.227 1.00 94.50 219 GLU A N 1
ATOM 1669 C CA . GLU A 1 219 ? -26.674 -6.359 16.839 1.00 94.50 219 GLU A CA 1
ATOM 1670 C C . GLU A 1 219 ? -27.582 -5.131 16.660 1.00 94.50 219 GLU A C 1
ATOM 1672 O O . GLU A 1 219 ? -27.299 -4.282 15.816 1.00 94.50 219 GLU A O 1
ATOM 1677 N N . GLU A 1 220 ? -28.666 -5.022 17.436 1.00 93.75 220 GLU A N 1
ATOM 1678 C CA . GLU A 1 220 ? -29.556 -3.852 17.407 1.00 93.75 220 GLU A CA 1
ATOM 1679 C C . GLU A 1 220 ? -28.832 -2.597 17.903 1.00 93.75 220 GLU A C 1
ATOM 1681 O O . GLU A 1 220 ? -28.782 -1.603 17.180 1.00 93.75 220 GLU A O 1
ATOM 1686 N N . ASP A 1 221 ? -28.153 -2.683 19.050 1.00 94.19 221 ASP A N 1
ATOM 1687 C CA . ASP A 1 221 ? -27.364 -1.577 19.602 1.00 94.19 221 ASP A CA 1
ATOM 1688 C C . ASP A 1 221 ? -26.222 -1.164 18.656 1.00 94.19 221 ASP A C 1
ATOM 1690 O O . ASP A 1 221 ? -25.951 0.024 18.464 1.00 94.19 221 ASP A O 1
ATOM 1694 N N . ALA A 1 222 ? -25.562 -2.141 18.020 1.00 93.31 222 ALA A N 1
ATOM 1695 C CA . ALA A 1 222 ? -24.529 -1.887 17.018 1.00 93.31 222 ALA A CA 1
ATOM 1696 C C . ALA A 1 222 ? -25.083 -1.122 15.803 1.00 93.31 222 ALA A C 1
ATOM 1698 O O . ALA A 1 222 ? -24.468 -0.154 15.343 1.00 93.31 222 ALA A O 1
ATOM 1699 N N . ARG A 1 223 ? -26.254 -1.531 15.297 1.00 90.62 223 ARG A N 1
ATOM 1700 C CA . ARG A 1 223 ? -26.941 -0.875 14.176 1.00 90.62 223 ARG A CA 1
ATOM 1701 C C . ARG A 1 223 ? -27.338 0.555 14.527 1.00 90.62 223 ARG A C 1
ATOM 1703 O O . ARG A 1 223 ? -27.060 1.466 13.746 1.00 90.62 223 ARG A O 1
ATOM 1710 N N . ASP A 1 224 ? -27.932 0.759 15.697 1.00 89.75 224 ASP A N 1
ATOM 1711 C CA . ASP A 1 224 ? -28.382 2.074 16.156 1.00 89.75 224 ASP A CA 1
ATOM 1712 C C . ASP A 1 224 ? -27.205 3.036 16.343 1.00 89.75 224 ASP A C 1
ATOM 1714 O O . ASP A 1 224 ? -27.279 4.202 15.941 1.00 89.75 224 ASP A O 1
ATOM 1718 N N . LEU A 1 225 ? -26.075 2.541 16.863 1.00 89.12 225 LEU A N 1
ATOM 1719 C CA . LEU A 1 225 ? -24.856 3.333 17.015 1.00 89.12 225 LEU A CA 1
ATOM 1720 C C . LEU A 1 225 ? -24.314 3.811 15.660 1.00 89.12 225 LEU A C 1
ATOM 1722 O O . LEU A 1 225 ? -23.915 4.973 15.531 1.00 89.12 225 LEU A O 1
ATOM 1726 N N . LEU A 1 226 ? -24.323 2.948 14.639 1.00 85.50 226 LEU A N 1
ATOM 1727 C CA . LEU A 1 226 ? -23.909 3.317 13.280 1.00 85.50 226 LEU A CA 1
ATOM 1728 C C . LEU A 1 226 ? -24.886 4.299 12.631 1.00 85.50 226 LEU A C 1
ATOM 1730 O O . LEU A 1 226 ? -24.457 5.302 12.052 1.00 85.50 226 LEU A O 1
ATOM 1734 N N . ALA A 1 227 ? -26.190 4.044 12.757 1.00 80.81 227 ALA A N 1
ATOM 1735 C CA . ALA A 1 227 ? -27.239 4.883 12.186 1.00 80.81 227 ALA A CA 1
ATOM 1736 C C . ALA A 1 227 ? -27.216 6.303 12.776 1.00 80.81 227 ALA A C 1
ATOM 1738 O O . ALA A 1 227 ? -27.279 7.290 12.037 1.00 80.81 227 ALA A O 1
ATOM 1739 N N . ALA A 1 228 ? -27.021 6.427 14.094 1.00 79.69 228 ALA A N 1
ATOM 1740 C CA . ALA A 1 228 ? -26.953 7.710 14.795 1.00 79.69 228 ALA A CA 1
ATOM 1741 C C . ALA A 1 228 ? -25.799 8.610 14.320 1.00 79.69 228 ALA A C 1
ATOM 1743 O O . ALA A 1 228 ? -25.855 9.833 14.463 1.00 79.69 228 ALA A O 1
ATOM 1744 N N . ARG A 1 229 ? -24.742 8.031 13.740 1.00 74.25 229 ARG A N 1
ATOM 1745 C CA . ARG A 1 229 ? -23.578 8.778 13.243 1.00 74.25 229 ARG A CA 1
ATOM 1746 C C . ARG A 1 229 ? -23.755 9.321 11.827 1.00 74.25 229 ARG A C 1
ATOM 1748 O O . ARG A 1 229 ? -22.870 10.043 11.371 1.00 74.25 229 ARG A O 1
ATOM 1755 N N . ASN A 1 230 ? -24.876 9.022 11.158 1.00 66.69 230 ASN A N 1
ATOM 1756 C CA . ASN A 1 230 ? -25.158 9.427 9.776 1.00 66.69 230 ASN A CA 1
ATOM 1757 C C . ASN A 1 230 ? -23.944 9.180 8.859 1.00 66.69 230 ASN A C 1
ATOM 1759 O O . ASN A 1 230 ? -23.526 10.058 8.096 1.00 66.69 230 ASN A O 1
ATOM 1763 N N . MET A 1 231 ? -23.311 8.010 9.018 1.00 62.41 231 MET A N 1
ATOM 1764 C CA . MET A 1 231 ? -22.117 7.647 8.261 1.00 62.41 231 MET A CA 1
ATOM 1765 C C . MET A 1 231 ? -22.520 7.452 6.796 1.00 62.41 231 MET A C 1
ATOM 1767 O O . MET A 1 231 ? -23.030 6.403 6.414 1.00 62.41 231 MET A O 1
ATOM 1771 N N . ARG A 1 232 ? -22.359 8.502 5.982 1.00 54.00 232 ARG A N 1
ATOM 1772 C CA . ARG A 1 232 ? -22.707 8.485 4.554 1.00 54.00 232 ARG A CA 1
ATOM 1773 C C . ARG A 1 232 ? -21.871 7.436 3.816 1.00 54.00 232 ARG A C 1
ATOM 1775 O O . ARG A 1 232 ? -20.690 7.266 4.114 1.00 54.00 232 ARG A O 1
ATOM 1782 N N . SER A 1 233 ? -22.468 6.788 2.818 1.00 52.78 233 SER A N 1
ATOM 1783 C CA . SER A 1 233 ? -21.872 5.688 2.039 1.00 52.78 233 SER A CA 1
ATOM 1784 C C . SER A 1 233 ? -20.489 6.005 1.445 1.00 52.78 233 SER A C 1
ATOM 1786 O O . SER A 1 233 ? -19.626 5.132 1.409 1.00 52.78 233 SER A O 1
ATOM 1788 N N . GLU A 1 234 ? -20.246 7.256 1.048 1.00 48.00 234 GLU A N 1
ATOM 1789 C CA . GLU A 1 234 ? -18.995 7.720 0.421 1.00 48.00 234 GLU A CA 1
ATOM 1790 C C . GLU A 1 234 ? -17.790 7.693 1.387 1.00 48.00 234 GLU A C 1
ATOM 1792 O O . GLU A 1 234 ? -16.675 7.354 0.996 1.00 48.00 234 GLU A O 1
ATOM 1797 N N . TRP A 1 235 ? -18.026 7.942 2.681 1.00 53.69 235 TRP A N 1
ATOM 1798 C CA . TRP A 1 235 ? -16.998 8.018 3.734 1.00 53.69 235 TRP A CA 1
ATOM 1799 C C . TRP A 1 235 ? -16.607 6.652 4.300 1.00 53.69 235 TRP A C 1
ATOM 1801 O O . TRP A 1 235 ? -15.586 6.484 4.972 1.00 53.69 235 TRP A O 1
ATOM 1811 N N . VAL A 1 236 ? -17.476 5.676 4.076 1.00 63.75 236 VAL A N 1
ATOM 1812 C CA . VAL A 1 236 ? -17.487 4.402 4.779 1.00 63.75 236 VAL A CA 1
ATOM 1813 C C . VAL A 1 236 ? -16.722 3.331 4.009 1.00 63.75 236 VAL A C 1
ATOM 1815 O O . VAL A 1 236 ? -16.334 2.336 4.603 1.00 63.75 236 VAL A O 1
ATOM 1818 N N . GLY A 1 237 ? -16.414 3.533 2.725 1.00 73.25 237 GLY A N 1
ATOM 1819 C CA . GLY A 1 237 ? -15.909 2.469 1.849 1.00 73.25 237 GLY A CA 1
ATOM 1820 C C . GLY A 1 237 ? -14.677 1.722 2.373 1.00 73.25 237 GLY A C 1
ATOM 1821 O O . GLY A 1 237 ? -14.620 0.500 2.309 1.00 73.25 237 GLY A O 1
ATOM 1822 N N . GLU A 1 238 ? -13.681 2.412 2.928 1.00 81.19 238 GLU A N 1
ATOM 1823 C CA . GLU A 1 238 ? -12.520 1.735 3.526 1.00 81.19 238 GLU A CA 1
ATOM 1824 C C . GLU A 1 238 ? -12.836 1.095 4.878 1.00 81.19 238 GLU A C 1
ATOM 1826 O O . GLU A 1 238 ? -12.438 -0.035 5.129 1.00 81.19 238 GLU A O 1
ATOM 1831 N N . THR A 1 239 ? -13.558 1.789 5.753 1.00 85.44 239 THR A N 1
ATOM 1832 C CA . THR A 1 239 ? -13.871 1.273 7.090 1.00 85.44 239 THR A CA 1
ATOM 1833 C C . THR A 1 239 ? -14.851 0.093 7.026 1.00 85.44 239 THR A C 1
ATOM 1835 O O . THR A 1 239 ? -14.699 -0.875 7.765 1.00 85.44 239 THR A O 1
ATOM 1838 N N . ALA A 1 240 ? -15.793 0.106 6.083 1.00 87.69 240 ALA A N 1
ATOM 1839 C CA . ALA A 1 240 ? -16.660 -1.024 5.776 1.00 87.69 240 ALA A CA 1
ATOM 1840 C C . ALA A 1 240 ? -15.911 -2.198 5.162 1.00 87.69 240 ALA A C 1
ATOM 1842 O O . ALA A 1 240 ? -16.277 -3.335 5.430 1.00 87.69 240 ALA A O 1
ATOM 1843 N N . ARG A 1 241 ? -14.831 -1.960 4.406 1.00 89.31 241 ARG A N 1
ATOM 1844 C CA . ARG A 1 241 ? -13.936 -3.047 3.983 1.00 89.31 241 ARG A CA 1
ATOM 1845 C C . ARG A 1 241 ? -13.225 -3.713 5.163 1.00 89.31 241 ARG A C 1
ATOM 1847 O O . ARG A 1 241 ? -12.946 -4.901 5.076 1.00 89.31 241 ARG A O 1
ATOM 1854 N N . LEU A 1 242 ? -12.950 -2.981 6.247 1.00 91.69 242 LEU A N 1
ATOM 1855 C CA . LEU A 1 242 ? -12.372 -3.562 7.466 1.00 91.69 242 LEU A CA 1
ATOM 1856 C C . LEU A 1 242 ? -13.406 -4.370 8.269 1.00 91.69 242 LEU A C 1
ATOM 1858 O O . LEU A 1 242 ? -13.058 -5.416 8.808 1.00 91.69 242 LEU A O 1
ATOM 1862 N N . PHE A 1 243 ? -14.668 -3.922 8.312 1.00 93.38 243 PHE A N 1
ATOM 1863 C CA . PHE A 1 243 ? -15.748 -4.554 9.087 1.00 93.38 243 PHE A CA 1
ATOM 1864 C C . PHE A 1 243 ? -17.005 -4.844 8.240 1.00 93.38 243 PHE A C 1
ATOM 1866 O O . PHE A 1 243 ? -18.078 -4.301 8.512 1.00 93.38 243 PHE A O 1
ATOM 1873 N N . PRO A 1 244 ? -16.930 -5.701 7.205 1.00 92.38 244 PRO A N 1
ATOM 1874 C CA . PRO A 1 244 ? -18.030 -5.876 6.251 1.00 92.38 244 PRO A CA 1
ATOM 1875 C C . PRO A 1 244 ? -19.311 -6.428 6.891 1.00 92.38 244 PRO A C 1
ATOM 1877 O O . PRO A 1 244 ? -20.408 -6.020 6.517 1.00 92.38 244 PRO A O 1
ATOM 1880 N N . ALA A 1 245 ? -19.186 -7.312 7.887 1.00 92.94 245 ALA A N 1
ATOM 1881 C CA . ALA A 1 245 ? -20.329 -7.877 8.606 1.00 92.94 245 ALA A CA 1
ATOM 1882 C C . ALA A 1 245 ? -21.097 -6.824 9.421 1.00 92.94 245 ALA A C 1
ATOM 1884 O O . ALA A 1 245 ? -22.317 -6.896 9.526 1.00 92.94 245 ALA A O 1
ATOM 1885 N N . LEU A 1 246 ? -20.393 -5.827 9.961 1.00 92.88 246 LEU A N 1
ATOM 1886 C CA . LEU A 1 246 ? -21.005 -4.720 10.684 1.00 92.88 246 LEU A CA 1
ATOM 1887 C C . LEU A 1 246 ? -21.855 -3.848 9.768 1.00 92.88 246 LEU A C 1
ATOM 1889 O O . LEU A 1 246 ? -23.008 -3.551 10.063 1.00 92.88 246 LEU A O 1
ATOM 1893 N N . PHE A 1 247 ? -21.269 -3.428 8.650 1.00 90.69 247 PHE A N 1
ATOM 1894 C CA . PHE A 1 247 ? -21.917 -2.494 7.737 1.00 90.69 247 PHE A CA 1
ATOM 1895 C C . PHE A 1 247 ? -23.070 -3.131 6.956 1.00 90.69 247 PHE A C 1
ATOM 1897 O O . PHE A 1 247 ? -24.005 -2.428 6.575 1.00 90.69 247 PHE A O 1
ATOM 1904 N N . ALA A 1 248 ? -23.085 -4.461 6.836 1.00 90.12 248 ALA A N 1
ATOM 1905 C CA . ALA A 1 248 ? -24.250 -5.196 6.358 1.00 90.12 248 ALA A CA 1
ATOM 1906 C C . ALA A 1 248 ? -25.501 -4.996 7.241 1.00 90.12 248 ALA A C 1
ATOM 1908 O O . ALA A 1 248 ? -26.608 -5.113 6.730 1.00 90.12 248 ALA A O 1
ATOM 1909 N N . LEU A 1 249 ? -25.367 -4.641 8.531 1.00 89.56 249 LEU A N 1
ATOM 1910 C CA . LEU A 1 249 ? -26.521 -4.363 9.405 1.00 89.56 249 LEU A CA 1
ATOM 1911 C C . LEU A 1 249 ? -27.310 -3.109 9.001 1.00 89.56 249 LEU A C 1
ATOM 1913 O O . LEU A 1 249 ? -28.455 -2.959 9.428 1.00 89.56 249 LEU A O 1
ATOM 1917 N N . VAL A 1 250 ? -26.687 -2.212 8.233 1.00 88.00 250 VAL A N 1
ATOM 1918 C CA . VAL A 1 250 ? -27.255 -0.944 7.747 1.00 88.00 250 VAL A CA 1
ATOM 1919 C C . VAL A 1 250 ? -27.289 -0.891 6.214 1.00 88.00 250 VAL A C 1
ATOM 1921 O O . VAL A 1 250 ? -27.260 0.192 5.635 1.00 88.00 250 VAL A O 1
ATOM 1924 N N . ASP A 1 251 ? -27.308 -2.058 5.558 1.00 86.94 251 ASP A N 1
ATOM 1925 C CA . ASP A 1 251 ? -27.357 -2.221 4.096 1.00 86.94 251 ASP A CA 1
ATOM 1926 C C . ASP A 1 251 ? -26.226 -1.497 3.336 1.00 86.94 251 ASP A C 1
ATOM 1928 O O . ASP A 1 251 ? -26.360 -1.121 2.168 1.00 86.94 251 ASP A O 1
ATOM 1932 N N . ILE A 1 252 ? -25.072 -1.309 3.988 1.00 84.19 252 ILE A N 1
ATOM 1933 C CA . ILE A 1 252 ? -23.870 -0.766 3.356 1.00 84.19 252 ILE A CA 1
ATOM 1934 C C . ILE A 1 252 ? -22.941 -1.923 3.004 1.00 84.19 252 ILE A C 1
ATOM 1936 O O . ILE A 1 252 ? -22.305 -2.534 3.863 1.00 84.19 252 ILE A O 1
ATOM 1940 N N . HIS A 1 253 ? -22.808 -2.183 1.707 1.00 82.44 253 HIS A N 1
ATOM 1941 C CA . HIS A 1 253 ? -21.872 -3.172 1.190 1.00 82.44 253 HIS A CA 1
ATOM 1942 C C . HIS A 1 253 ? -20.649 -2.474 0.589 1.00 82.44 253 HIS A C 1
ATOM 1944 O O . HIS A 1 253 ? -20.794 -1.707 -0.367 1.00 82.44 253 HIS A O 1
ATOM 1950 N N . PRO A 1 254 ? -19.438 -2.701 1.131 1.00 79.25 254 PRO A N 1
ATOM 1951 C CA . PRO A 1 254 ? -18.238 -2.095 0.581 1.00 79.25 254 PRO A CA 1
ATOM 1952 C C . PRO A 1 254 ? -17.981 -2.615 -0.835 1.00 79.25 254 PRO A C 1
ATOM 1954 O O . PRO A 1 254 ? -17.928 -3.821 -1.069 1.00 79.25 254 PRO A O 1
ATOM 1957 N N . VAL A 1 255 ? -17.761 -1.699 -1.775 1.00 76.19 255 VAL A N 1
ATOM 1958 C CA . VAL A 1 255 ? -17.288 -2.056 -3.113 1.00 76.19 255 VAL A CA 1
ATOM 1959 C C . VAL A 1 255 ? -15.796 -2.362 -3.021 1.00 76.19 255 VAL A C 1
ATOM 1961 O O . VAL A 1 255 ? -15.001 -1.508 -2.615 1.00 76.19 255 VAL A O 1
ATOM 1964 N N . SER A 1 256 ? -15.407 -3.586 -3.377 1.00 75.44 256 SER A N 1
ATOM 1965 C CA . SER A 1 256 ? -13.991 -3.917 -3.528 1.00 75.44 256 SER A CA 1
ATOM 1966 C C . SER A 1 256 ? -13.390 -3.113 -4.680 1.00 75.44 256 SER A C 1
ATOM 1968 O O . SER A 1 256 ? -14.047 -2.955 -5.713 1.00 75.44 256 SER A O 1
ATOM 1970 N N . PRO A 1 257 ? -12.149 -2.616 -4.539 1.00 77.25 257 PRO A N 1
ATOM 1971 C CA . PRO A 1 257 ? -11.464 -1.988 -5.655 1.00 77.25 257 PRO A CA 1
ATOM 1972 C C . PRO A 1 257 ? -11.364 -2.974 -6.824 1.00 77.25 257 PRO A C 1
ATOM 1974 O O . PRO A 1 257 ? -11.260 -4.189 -6.623 1.00 77.25 257 PRO A O 1
ATOM 1977 N N . ALA A 1 258 ? -11.413 -2.445 -8.047 1.00 78.06 258 ALA A N 1
ATOM 1978 C CA . ALA A 1 258 ? -11.206 -3.249 -9.242 1.00 78.06 258 ALA A CA 1
ATOM 1979 C C . ALA A 1 258 ? -9.838 -3.958 -9.179 1.00 78.06 258 ALA A C 1
ATOM 1981 O O . ALA A 1 258 ? -8.909 -3.418 -8.571 1.00 78.06 258 ALA A O 1
ATOM 1982 N N . PRO A 1 259 ? -9.685 -5.137 -9.810 1.00 82.12 259 PRO A N 1
ATOM 1983 C CA . PRO A 1 259 ? -8.401 -5.822 -9.867 1.00 82.12 259 PRO A CA 1
ATOM 1984 C C . PRO A 1 259 ? -7.298 -4.886 -10.361 1.00 82.12 259 PRO A C 1
ATOM 1986 O O . PRO A 1 259 ? -7.400 -4.298 -11.442 1.00 82.12 259 PRO A O 1
ATOM 1989 N N . TRP A 1 260 ? -6.237 -4.753 -9.569 1.00 88.88 260 TRP A N 1
ATOM 1990 C CA . TRP A 1 260 ? -5.091 -3.946 -9.953 1.00 88.88 260 TRP A CA 1
ATOM 1991 C C . TRP A 1 260 ? -4.393 -4.612 -11.139 1.00 88.88 260 TRP A C 1
ATOM 1993 O O . TRP A 1 260 ? -3.895 -5.736 -11.038 1.00 88.88 260 TRP A O 1
ATOM 2003 N N . THR A 1 261 ? -4.434 -3.933 -12.284 1.00 91.25 261 THR A N 1
ATOM 2004 C CA . THR A 1 261 ? -3.962 -4.457 -13.566 1.00 91.25 261 THR A CA 1
ATOM 2005 C C . THR A 1 261 ? -2.984 -3.476 -14.195 1.00 91.25 261 THR A C 1
ATOM 2007 O O . THR A 1 261 ? -3.238 -2.269 -14.214 1.00 91.25 261 THR A O 1
ATOM 2010 N N . ALA A 1 262 ? -1.877 -4.001 -14.717 1.00 93.56 262 ALA A N 1
ATOM 2011 C CA . ALA A 1 262 ? -0.930 -3.260 -15.535 1.00 93.56 262 ALA A CA 1
ATOM 2012 C C . ALA A 1 262 ? -0.996 -3.753 -16.980 1.00 93.56 262 ALA A C 1
ATOM 2014 O O . ALA A 1 262 ? -0.647 -4.898 -17.276 1.00 93.56 262 ALA A O 1
ATOM 2015 N N . GLU A 1 263 ? -1.425 -2.864 -17.868 1.00 95.94 263 GLU A N 1
ATOM 2016 C CA . GLU A 1 263 ? -1.426 -3.079 -19.310 1.00 95.94 263 GLU A CA 1
ATOM 2017 C C . GLU A 1 263 ? -0.058 -2.682 -19.856 1.00 95.94 263 GLU A C 1
ATOM 2019 O O . GLU A 1 263 ? 0.350 -1.523 -19.762 1.00 95.94 263 GLU A O 1
ATOM 2024 N N . VAL A 1 264 ? 0.666 -3.647 -20.409 1.00 97.69 264 VAL A N 1
ATOM 2025 C CA . VAL A 1 264 ? 1.973 -3.454 -21.031 1.00 97.69 264 VAL A CA 1
ATOM 2026 C C . VAL A 1 264 ? 1.798 -3.643 -22.523 1.00 97.69 264 VAL A C 1
ATOM 2028 O O . VAL A 1 264 ? 1.499 -4.742 -22.981 1.00 97.69 264 VAL A O 1
ATOM 2031 N N . ASN A 1 265 ? 1.980 -2.572 -23.286 1.00 96.81 265 ASN A N 1
ATOM 2032 C CA . ASN A 1 265 ? 1.965 -2.652 -24.737 1.00 96.81 265 ASN A CA 1
ATOM 2033 C C . ASN A 1 265 ? 3.398 -2.773 -25.259 1.00 96.81 265 ASN A C 1
ATOM 2035 O O . ASN A 1 265 ? 4.203 -1.872 -25.025 1.00 96.81 265 ASN A O 1
ATOM 2039 N N . ALA A 1 266 ? 3.693 -3.869 -25.958 1.00 96.88 266 ALA A N 1
ATOM 2040 C CA . ALA A 1 266 ? 4.948 -4.108 -26.666 1.00 96.88 266 ALA A CA 1
ATOM 2041 C C . ALA A 1 266 ? 4.789 -4.055 -28.202 1.00 96.88 266 ALA A C 1
ATOM 2043 O O . ALA A 1 266 ? 5.737 -4.375 -28.918 1.00 96.88 266 ALA A O 1
ATOM 2044 N N . GLU A 1 267 ? 3.621 -3.650 -28.711 1.00 95.19 267 GLU A N 1
ATOM 2045 C CA . GLU A 1 267 ? 3.369 -3.315 -30.118 1.00 95.19 267 GLU A CA 1
ATOM 2046 C C . GLU A 1 267 ? 3.863 -1.889 -30.396 1.00 95.19 267 GLU A C 1
ATOM 2048 O O . GLU A 1 267 ? 3.185 -0.902 -30.094 1.00 95.19 267 GLU A O 1
ATOM 2053 N N . GLY A 1 268 ? 5.080 -1.769 -30.925 1.00 94.56 268 GLY A N 1
ATOM 2054 C CA . GLY A 1 268 ? 5.786 -0.495 -31.035 1.00 94.56 268 GLY A CA 1
ATOM 2055 C C . GLY A 1 268 ? 6.587 -0.160 -29.767 1.00 94.56 268 GLY A C 1
ATOM 2056 O O . GLY A 1 268 ? 7.079 -1.063 -29.076 1.00 94.56 268 GLY A O 1
ATOM 2057 N N . PRO A 1 269 ? 6.776 1.135 -29.446 1.00 95.69 269 PRO A N 1
ATOM 2058 C CA . PRO A 1 269 ? 7.493 1.549 -28.247 1.00 95.69 269 PRO A CA 1
ATOM 2059 C C . PRO A 1 269 ? 6.796 1.053 -26.977 1.00 95.69 269 PRO A C 1
ATOM 2061 O O . PRO A 1 269 ? 5.608 1.304 -26.776 1.00 95.69 269 PRO A O 1
ATOM 2064 N N . VAL A 1 270 ? 7.554 0.401 -26.090 1.00 96.69 270 VAL A N 1
ATOM 2065 C CA . VAL A 1 270 ? 7.007 -0.159 -24.846 1.00 96.69 270 VAL A CA 1
ATOM 2066 C C . VAL A 1 270 ? 6.353 0.927 -23.995 1.00 96.69 270 VAL A C 1
ATOM 2068 O O . VAL A 1 270 ? 7.000 1.898 -23.593 1.00 96.69 270 VAL A O 1
ATOM 2071 N N . THR A 1 271 ? 5.079 0.729 -23.670 1.00 94.75 271 THR A N 1
ATOM 2072 C CA . THR A 1 271 ? 4.324 1.594 -22.757 1.00 94.75 271 THR A CA 1
ATOM 2073 C C . THR A 1 271 ? 3.635 0.763 -21.687 1.00 94.75 271 THR A C 1
ATOM 2075 O O . THR A 1 271 ? 3.317 -0.406 -21.897 1.00 94.75 271 THR A O 1
ATOM 2078 N N . VAL A 1 272 ? 3.422 1.368 -20.519 1.00 93.19 272 VAL A N 1
ATOM 2079 C CA . VAL A 1 272 ? 2.718 0.729 -19.406 1.00 93.19 272 VAL A CA 1
ATOM 2080 C C . VAL A 1 272 ? 1.620 1.651 -18.928 1.00 93.19 272 VAL A C 1
ATOM 2082 O O . VAL A 1 272 ? 1.877 2.836 -18.697 1.00 93.19 272 VAL A O 1
ATOM 2085 N N . ARG A 1 273 ? 0.418 1.107 -18.755 1.00 89.00 273 ARG A N 1
ATOM 2086 C CA . ARG A 1 273 ? -0.724 1.819 -18.192 1.00 89.00 273 ARG A CA 1
ATOM 2087 C C . ARG A 1 273 ? -1.269 1.090 -16.972 1.00 89.00 273 ARG A C 1
ATOM 2089 O O . ARG A 1 273 ? -1.384 -0.131 -16.970 1.00 89.00 273 ARG A O 1
ATOM 2096 N N . MET A 1 274 ? -1.624 1.848 -15.943 1.00 84.31 274 MET A N 1
ATOM 2097 C CA . MET A 1 274 ? -2.382 1.363 -14.786 1.00 84.31 274 MET A CA 1
ATOM 2098 C C . MET A 1 274 ? -3.586 2.282 -14.604 1.00 84.31 274 MET A C 1
ATOM 2100 O O . MET A 1 274 ? -3.427 3.500 -14.582 1.00 84.31 274 MET A O 1
ATOM 2104 N N . HIS A 1 275 ? -4.793 1.715 -14.532 1.00 73.81 275 HIS A N 1
ATOM 2105 C CA . HIS A 1 275 ? -6.049 2.483 -14.469 1.00 73.81 275 HIS A CA 1
ATOM 2106 C C . HIS A 1 275 ? -6.201 3.520 -15.601 1.00 73.81 275 HIS A C 1
ATOM 2108 O O . HIS A 1 275 ? -6.757 4.597 -15.410 1.00 73.81 275 HIS A O 1
ATOM 2114 N N . GLY A 1 276 ? -5.685 3.195 -16.791 1.00 74.31 276 GLY A N 1
ATOM 2115 C CA . GLY A 1 276 ? -5.694 4.086 -17.952 1.00 74.31 276 GLY A CA 1
ATOM 2116 C C . GLY A 1 276 ? -4.599 5.159 -17.951 1.00 74.31 276 GLY A C 1
ATOM 2117 O O . GLY A 1 276 ? -4.398 5.791 -18.988 1.00 74.31 276 GLY A O 1
ATOM 2118 N N . GLU A 1 277 ? -3.831 5.323 -16.876 1.00 74.81 277 GLU A N 1
ATOM 2119 C CA . GLU A 1 277 ? -2.750 6.309 -16.788 1.00 74.81 277 GLU A CA 1
ATOM 2120 C C . GLU A 1 277 ? -1.414 5.723 -17.228 1.00 74.81 277 GLU A C 1
ATOM 2122 O O . GLU A 1 277 ? -1.035 4.633 -16.801 1.00 74.81 277 GLU A O 1
ATOM 2127 N N . ALA A 1 278 ? -0.684 6.458 -18.066 1.00 80.81 278 ALA A N 1
ATOM 2128 C CA . ALA A 1 278 ? 0.634 6.046 -18.532 1.00 80.81 278 ALA A CA 1
ATOM 2129 C C . ALA A 1 278 ? 1.696 6.239 -17.436 1.00 80.81 278 ALA A C 1
ATOM 2131 O O . ALA A 1 278 ? 1.853 7.326 -16.877 1.00 80.81 278 ALA A O 1
ATOM 2132 N N . LEU A 1 279 ? 2.461 5.184 -17.157 1.00 84.88 279 LEU A N 1
ATOM 2133 C CA . LEU A 1 279 ? 3.599 5.234 -16.242 1.00 84.88 279 LEU A CA 1
ATOM 2134 C C . LEU A 1 279 ? 4.834 5.847 -16.922 1.00 84.88 279 LEU A C 1
ATOM 2136 O O . LEU A 1 279 ? 4.958 5.797 -18.149 1.00 84.88 279 LEU A O 1
ATOM 2140 N N . PRO A 1 280 ? 5.799 6.393 -16.158 1.00 83.50 280 PRO A N 1
ATOM 2141 C CA . PRO A 1 280 ? 6.941 7.120 -16.691 1.00 83.50 280 PRO A CA 1
ATOM 2142 C C . PRO A 1 280 ? 8.072 6.164 -17.118 1.00 83.50 280 PRO A C 1
ATOM 2144 O O . PRO A 1 280 ? 9.245 6.400 -16.824 1.00 83.50 280 PRO A O 1
ATOM 2147 N N . LEU A 1 281 ? 7.725 5.074 -17.808 1.00 87.69 281 LEU A N 1
ATOM 2148 C CA . LEU A 1 281 ? 8.675 4.120 -18.372 1.00 87.69 281 LEU A CA 1
ATOM 2149 C C . LEU A 1 281 ? 9.166 4.631 -19.730 1.00 87.69 281 LEU A C 1
ATOM 2151 O O . LEU A 1 281 ? 8.371 4.970 -20.604 1.00 87.69 281 LEU A O 1
ATOM 2155 N N . ARG A 1 282 ? 10.486 4.699 -19.916 1.00 90.25 282 ARG A N 1
ATOM 2156 C CA . ARG A 1 282 ? 11.081 5.199 -21.162 1.00 90.25 282 ARG A CA 1
ATOM 2157 C C . ARG A 1 282 ? 11.370 4.035 -22.114 1.00 90.25 282 ARG A C 1
ATOM 2159 O O . ARG A 1 282 ? 12.246 3.233 -21.792 1.00 90.25 282 ARG A O 1
ATOM 2166 N N . PRO A 1 283 ? 10.742 3.972 -23.300 1.00 92.44 283 PRO A N 1
ATOM 2167 C CA . PRO A 1 283 ? 10.859 2.808 -24.179 1.00 92.44 283 PRO A CA 1
ATOM 2168 C C . PRO A 1 283 ? 12.285 2.547 -24.685 1.00 92.44 283 PRO A C 1
ATOM 2170 O O . PRO A 1 283 ? 12.658 1.404 -24.908 1.00 92.44 283 PRO A O 1
ATOM 2173 N N . GLN A 1 284 ? 13.125 3.579 -24.812 1.00 93.00 284 GLN A N 1
ATOM 2174 C CA . GLN A 1 284 ? 14.505 3.436 -25.309 1.00 93.00 284 GLN A CA 1
ATOM 2175 C C . GLN A 1 284 ? 15.495 2.928 -24.248 1.00 93.00 284 GLN A C 1
ATOM 2177 O O . GLN A 1 284 ? 16.672 2.694 -24.546 1.00 93.00 284 GLN A O 1
ATOM 2182 N N . ARG A 1 285 ? 15.065 2.806 -22.991 1.00 94.50 285 ARG A N 1
ATOM 2183 C CA . ARG A 1 285 ? 15.936 2.435 -21.877 1.00 94.50 285 ARG A CA 1
ATOM 2184 C C . ARG A 1 285 ? 15.845 0.934 -21.563 1.00 94.50 285 ARG A C 1
ATOM 2186 O O . ARG A 1 285 ? 14.818 0.322 -21.849 1.00 94.50 285 ARG A O 1
ATOM 2193 N N . PRO A 1 286 ? 16.896 0.320 -20.982 1.00 95.69 286 PRO A N 1
ATOM 2194 C CA . PRO A 1 286 ? 16.914 -1.124 -20.744 1.00 95.69 286 PRO A CA 1
ATOM 2195 C C . PRO A 1 286 ? 15.796 -1.626 -19.820 1.00 95.69 286 PRO A C 1
ATOM 2197 O O . PRO A 1 286 ? 15.402 -2.782 -19.931 1.00 95.69 286 PRO A O 1
ATOM 2200 N N . GLU A 1 287 ? 15.258 -0.787 -18.931 1.00 95.62 287 GLU A N 1
ATOM 2201 C CA . GLU A 1 287 ? 14.150 -1.146 -18.038 1.00 95.62 287 GLU A CA 1
ATOM 2202 C C . GLU A 1 287 ? 12.869 -1.518 -18.797 1.00 95.62 287 GLU A C 1
ATOM 2204 O O . GLU A 1 287 ? 12.126 -2.386 -18.340 1.00 95.62 287 GLU A O 1
ATOM 2209 N N . ALA A 1 288 ? 12.643 -0.938 -19.980 1.00 96.25 288 ALA A N 1
ATOM 2210 C CA . ALA A 1 288 ? 11.521 -1.298 -20.839 1.00 96.25 288 ALA A CA 1
ATOM 2211 C C . ALA A 1 288 ? 11.663 -2.717 -21.401 1.00 96.25 288 ALA A C 1
ATOM 2213 O O . ALA A 1 288 ? 10.735 -3.518 -21.311 1.00 96.25 288 ALA A O 1
ATOM 2214 N N . ALA A 1 289 ? 12.851 -3.057 -21.906 1.00 97.19 289 ALA A N 1
ATOM 2215 C CA . ALA A 1 289 ? 13.148 -4.407 -22.375 1.00 97.19 289 ALA A CA 1
ATOM 2216 C C . ALA A 1 289 ? 13.154 -5.422 -21.218 1.00 97.19 289 ALA A C 1
ATOM 2218 O O . ALA A 1 289 ? 12.645 -6.529 -21.368 1.00 97.19 289 ALA A O 1
ATOM 2219 N N . LEU A 1 290 ? 13.672 -5.049 -20.042 1.00 97.94 290 LEU A N 1
ATOM 2220 C CA . LEU A 1 290 ? 13.645 -5.903 -18.852 1.00 97.94 290 LEU A CA 1
ATOM 2221 C C . LEU A 1 290 ? 12.213 -6.275 -18.451 1.00 97.94 290 LEU A C 1
ATOM 2223 O O . LEU A 1 290 ? 11.964 -7.431 -18.116 1.00 97.94 290 LEU A O 1
ATOM 2227 N N . LEU A 1 291 ? 11.286 -5.312 -18.474 1.00 98.12 291 LEU A N 1
ATOM 2228 C CA . LEU A 1 291 ? 9.887 -5.558 -18.132 1.00 98.12 291 LEU A CA 1
ATOM 2229 C C . LEU A 1 291 ? 9.282 -6.642 -19.028 1.00 98.12 291 LEU A C 1
ATOM 2231 O O . LEU A 1 291 ? 8.780 -7.641 -18.518 1.00 98.12 291 LEU A O 1
ATOM 2235 N N . VAL A 1 292 ? 9.377 -6.472 -20.348 1.00 98.00 292 VAL A N 1
ATOM 2236 C CA . VAL A 1 292 ? 8.796 -7.423 -21.309 1.00 98.00 292 VAL A CA 1
ATOM 2237 C C . VAL A 1 292 ? 9.490 -8.785 -21.222 1.00 98.00 292 VAL A C 1
ATOM 2239 O O . VAL A 1 292 ? 8.819 -9.813 -21.214 1.00 98.00 292 VAL A O 1
ATOM 2242 N N . LEU A 1 293 ? 10.815 -8.810 -21.039 1.00 98.12 293 LEU A N 1
ATOM 2243 C CA . LEU A 1 293 ? 11.571 -10.050 -20.848 1.00 98.12 293 LEU A CA 1
ATOM 2244 C C . LEU A 1 293 ? 11.076 -10.857 -19.638 1.00 98.12 293 LEU A C 1
ATOM 2246 O O . LEU A 1 293 ? 10.986 -12.081 -19.708 1.00 98.12 293 LEU A O 1
ATOM 2250 N N . LEU A 1 294 ? 10.780 -10.193 -18.517 1.00 97.94 294 LEU A N 1
ATOM 2251 C CA . LEU A 1 294 ? 10.270 -10.863 -17.319 1.00 97.94 294 LEU A CA 1
ATOM 2252 C C . LEU A 1 294 ? 8.798 -11.277 -17.457 1.00 97.94 294 LEU A C 1
ATOM 2254 O O . LEU A 1 294 ? 8.404 -12.257 -16.832 1.00 97.94 294 LEU A O 1
ATOM 2258 N N . LEU A 1 295 ? 8.000 -10.576 -18.266 1.00 97.62 295 LEU A N 1
ATOM 2259 C CA . LEU A 1 295 ? 6.624 -10.982 -18.574 1.00 97.62 295 LEU A CA 1
ATOM 2260 C C . LEU A 1 295 ? 6.593 -12.258 -19.419 1.00 97.62 295 LEU A C 1
ATOM 2262 O O . LEU A 1 295 ? 5.887 -13.198 -19.068 1.00 97.62 295 LEU A O 1
ATOM 2266 N N . GLU A 1 296 ? 7.419 -12.323 -20.464 1.00 95.19 296 GLU A N 1
ATOM 2267 C CA . GLU A 1 296 ? 7.555 -13.506 -21.326 1.00 95.19 296 GLU A CA 1
ATOM 2268 C C . GLU A 1 296 ? 8.239 -14.675 -20.594 1.00 95.19 296 GLU A C 1
ATOM 2270 O O . GLU A 1 296 ? 7.885 -15.842 -20.754 1.00 95.19 296 GLU A O 1
ATOM 2275 N N . GLY A 1 297 ? 9.260 -14.370 -19.788 1.00 92.19 297 GLY A N 1
ATOM 2276 C CA . GLY A 1 297 ? 10.129 -15.365 -19.159 1.00 92.19 297 GLY A CA 1
ATOM 2277 C C . GLY A 1 297 ? 9.736 -15.787 -17.742 1.00 92.19 297 GLY A C 1
ATOM 2278 O O . GLY A 1 297 ? 10.315 -16.736 -17.208 1.00 92.19 297 GLY A O 1
ATOM 2279 N N . GLY A 1 298 ? 8.800 -15.084 -17.100 1.00 94.62 298 GLY A N 1
ATOM 2280 C CA . GLY A 1 298 ? 8.398 -15.306 -15.713 1.00 94.62 298 GLY A CA 1
ATOM 2281 C C . GLY A 1 298 ? 9.539 -15.079 -14.713 1.00 94.62 298 GLY A C 1
ATOM 2282 O O . GLY A 1 298 ? 9.896 -13.949 -14.383 1.00 94.62 298 GLY A O 1
ATOM 2283 N N . THR A 1 299 ? 10.097 -16.170 -14.178 1.00 96.62 299 THR A N 1
ATOM 2284 C CA . THR A 1 299 ? 11.230 -16.121 -13.236 1.00 96.62 299 THR A CA 1
ATOM 2285 C C . THR A 1 299 ? 12.523 -16.497 -13.946 1.00 96.62 299 THR A C 1
ATOM 2287 O O . THR A 1 299 ? 12.699 -17.636 -14.376 1.00 96.62 299 THR A O 1
ATOM 2290 N N . LEU A 1 300 ? 13.460 -15.553 -14.026 1.00 97.50 300 LEU A N 1
ATOM 2291 C CA . LEU A 1 300 ? 14.708 -15.701 -14.769 1.00 97.50 300 LEU A CA 1
ATOM 2292 C C . LEU A 1 300 ? 15.933 -15.620 -13.856 1.00 97.50 300 LEU A C 1
ATOM 2294 O O . LEU A 1 300 ? 15.959 -14.879 -12.876 1.00 97.50 300 LEU A O 1
ATOM 2298 N N . ARG A 1 301 ? 16.988 -16.362 -14.211 1.00 96.94 301 ARG A N 1
ATOM 2299 C CA . ARG A 1 301 ? 18.313 -16.208 -13.591 1.00 96.94 301 ARG A CA 1
ATOM 2300 C C . ARG A 1 301 ? 18.942 -14.887 -14.005 1.00 96.94 301 ARG A C 1
ATOM 2302 O O . ARG A 1 301 ? 18.808 -14.473 -15.156 1.00 96.94 301 ARG A O 1
ATOM 2309 N N . ARG A 1 302 ? 19.675 -14.261 -13.089 1.00 95.25 302 ARG A N 1
ATOM 2310 C CA . ARG A 1 302 ? 20.355 -12.987 -13.321 1.00 95.25 302 ARG A CA 1
ATOM 2311 C C . ARG A 1 302 ? 21.283 -13.053 -14.528 1.00 95.25 302 ARG A C 1
ATOM 2313 O O . ARG A 1 302 ? 21.241 -12.144 -15.345 1.00 95.25 302 ARG A O 1
ATOM 2320 N N . GLU A 1 303 ? 22.043 -14.134 -14.669 1.00 93.06 303 GLU A N 1
ATOM 2321 C CA . GLU A 1 303 ? 22.983 -14.322 -15.777 1.00 93.06 303 GLU A CA 1
ATOM 2322 C C . GLU A 1 303 ? 22.239 -14.308 -17.121 1.00 93.06 303 GLU A C 1
ATOM 2324 O O . GLU A 1 303 ? 22.608 -13.568 -18.026 1.00 93.06 303 GLU A O 1
ATOM 2329 N N . ARG A 1 304 ? 21.096 -15.005 -17.205 1.00 94.69 304 ARG A N 1
ATOM 2330 C CA . ARG A 1 304 ? 20.244 -15.001 -18.405 1.00 94.69 304 ARG A CA 1
ATOM 2331 C C . ARG A 1 304 ? 19.703 -13.609 -18.729 1.00 94.69 304 ARG A C 1
ATOM 2333 O O . ARG A 1 304 ? 19.611 -13.258 -19.898 1.00 94.69 304 ARG A O 1
ATOM 2340 N N . VAL A 1 305 ? 19.341 -12.821 -17.717 1.00 96.31 305 VAL A N 1
ATOM 2341 C CA . VAL A 1 305 ? 18.885 -11.436 -17.919 1.00 96.31 305 VAL A CA 1
ATOM 2342 C C . VAL A 1 305 ? 20.035 -10.542 -18.394 1.00 96.31 305 VAL A C 1
ATOM 2344 O O . VAL A 1 305 ? 19.828 -9.697 -19.259 1.00 96.31 305 VAL A O 1
ATOM 2347 N N . GLN A 1 306 ? 21.246 -10.733 -17.864 1.00 93.69 306 GLN A N 1
ATOM 2348 C CA . GLN A 1 306 ? 22.433 -9.983 -18.286 1.00 93.69 306 GLN A CA 1
ATOM 2349 C C . GLN A 1 306 ? 22.839 -10.287 -19.729 1.00 93.69 306 GLN A C 1
ATOM 2351 O O . GLN A 1 306 ? 23.262 -9.371 -20.422 1.00 93.69 306 GLN A O 1
ATOM 2356 N N . ASP A 1 307 ? 22.713 -11.542 -20.162 1.00 93.06 307 ASP A N 1
ATOM 2357 C CA . ASP A 1 307 ? 23.019 -11.951 -21.536 1.00 93.06 307 ASP A CA 1
ATOM 2358 C C . ASP A 1 307 ? 21.922 -11.534 -22.523 1.00 93.06 307 ASP A C 1
ATOM 2360 O O . ASP A 1 307 ? 22.194 -11.294 -23.698 1.00 93.06 307 ASP A O 1
ATOM 2364 N N . ALA A 1 308 ? 20.677 -11.442 -22.050 1.00 95.38 308 ALA A N 1
ATOM 2365 C CA . ALA A 1 308 ? 19.554 -10.998 -22.860 1.00 95.38 308 ALA A CA 1
ATOM 2366 C C . ALA A 1 308 ? 19.625 -9.496 -23.159 1.00 95.38 308 ALA A C 1
ATOM 2368 O O . ALA A 1 308 ? 19.345 -9.099 -24.286 1.00 95.38 308 ALA A O 1
ATOM 2369 N N . LEU A 1 309 ? 19.967 -8.669 -22.167 1.00 95.00 309 LEU A N 1
ATOM 2370 C CA . LEU A 1 309 ? 19.916 -7.211 -22.271 1.00 95.00 309 LEU A CA 1
ATOM 2371 C C . LEU A 1 309 ? 21.238 -6.600 -22.754 1.00 95.00 309 LEU A C 1
ATOM 2373 O O . LEU A 1 309 ? 22.316 -6.953 -22.280 1.00 95.00 309 LEU A O 1
ATOM 2377 N N . ASP A 1 310 ? 21.144 -5.583 -23.609 1.00 92.31 310 ASP A N 1
ATOM 2378 C CA . ASP A 1 310 ? 22.280 -4.737 -23.975 1.00 92.31 310 ASP A CA 1
ATOM 2379 C C . ASP A 1 310 ? 22.589 -3.754 -22.831 1.00 92.31 310 ASP A C 1
ATOM 2381 O O . ASP A 1 310 ? 22.025 -2.655 -22.726 1.00 92.31 310 ASP A O 1
ATOM 2385 N N . LEU A 1 311 ? 23.438 -4.211 -21.903 1.00 92.31 311 LEU A N 1
ATOM 2386 C CA . LEU A 1 311 ? 23.845 -3.482 -20.704 1.00 92.31 311 LEU A CA 1
ATOM 2387 C C . LEU A 1 311 ? 25.263 -2.905 -20.842 1.00 92.31 311 LEU A C 1
ATOM 2389 O O . LEU A 1 311 ? 26.202 -3.629 -21.180 1.00 92.31 311 LEU A O 1
ATOM 2393 N N . PRO A 1 312 ? 25.490 -1.636 -20.452 1.00 88.44 312 PRO A N 1
ATOM 2394 C CA . PRO A 1 312 ? 26.818 -1.037 -20.505 1.00 88.44 312 PRO A CA 1
ATOM 2395 C C . PRO A 1 312 ? 27.762 -1.646 -19.455 1.00 88.44 312 PRO A C 1
ATOM 2397 O O . PRO A 1 312 ? 27.439 -1.712 -18.267 1.00 88.44 312 PRO A O 1
ATOM 2400 N N . GLY A 1 313 ? 28.981 -2.007 -19.862 1.00 86.75 313 GLY A N 1
ATOM 2401 C CA . GLY A 1 313 ? 30.034 -2.476 -18.956 1.00 86.75 313 GLY A CA 1
ATOM 2402 C C . GLY A 1 313 ? 31.107 -3.288 -19.679 1.00 86.75 313 GLY A C 1
ATOM 2403 O O . GLY A 1 313 ? 30.792 -4.073 -20.561 1.00 86.75 313 GLY A O 1
ATOM 2404 N N . ARG A 1 314 ? 32.383 -3.097 -19.315 1.00 84.50 314 ARG A N 1
ATOM 2405 C CA . ARG A 1 314 ? 33.516 -3.811 -19.943 1.00 84.50 314 ARG A CA 1
ATOM 2406 C C . ARG A 1 314 ? 33.777 -5.198 -19.350 1.00 84.50 314 ARG A C 1
ATOM 2408 O O . ARG A 1 314 ? 34.475 -5.992 -19.965 1.00 84.50 314 ARG A O 1
ATOM 2415 N N . ASP A 1 315 ? 33.258 -5.458 -18.154 1.00 90.88 315 ASP A N 1
ATOM 2416 C CA . ASP A 1 315 ? 33.435 -6.707 -17.423 1.00 90.88 315 ASP A CA 1
ATOM 2417 C C . ASP A 1 315 ? 32.129 -7.144 -16.741 1.00 90.88 315 ASP A C 1
ATOM 2419 O O . ASP A 1 315 ? 31.135 -6.408 -16.691 1.00 90.88 315 ASP A O 1
ATOM 2423 N N . GLU A 1 316 ? 32.142 -8.359 -16.196 1.00 87.88 316 GLU A N 1
ATOM 2424 C CA . GLU A 1 316 ? 30.982 -8.974 -15.553 1.00 87.88 316 GLU A CA 1
ATOM 2425 C C . GLU A 1 316 ? 30.461 -8.168 -14.355 1.00 87.88 316 GLU A C 1
ATOM 2427 O O . GLU A 1 316 ? 29.256 -8.005 -14.160 1.00 87.88 316 GLU A O 1
ATOM 2432 N N . ASN A 1 317 ? 31.363 -7.579 -13.570 1.00 91.00 317 ASN A N 1
ATOM 2433 C CA . ASN A 1 317 ? 30.985 -6.799 -12.399 1.00 91.00 317 ASN A CA 1
ATOM 2434 C C . ASN A 1 317 ? 30.295 -5.480 -12.789 1.00 91.00 317 ASN A C 1
ATOM 2436 O O . ASN A 1 317 ? 29.337 -5.059 -12.134 1.00 91.00 317 ASN A O 1
ATOM 2440 N N . ALA A 1 318 ? 30.758 -4.829 -13.856 1.00 92.69 318 ALA A N 1
ATOM 2441 C CA . ALA A 1 318 ? 30.158 -3.624 -14.406 1.00 92.69 318 ALA A CA 1
ATOM 2442 C C . ALA A 1 318 ? 28.758 -3.906 -14.967 1.00 92.69 318 ALA A C 1
ATOM 2444 O O . ALA A 1 318 ? 27.828 -3.163 -14.640 1.00 92.69 318 ALA A O 1
ATOM 2445 N N . ARG A 1 319 ? 28.587 -5.008 -15.716 1.00 91.69 319 ARG A N 1
ATOM 2446 C CA . ARG A 1 319 ? 27.276 -5.444 -16.229 1.00 91.69 319 ARG A CA 1
ATOM 2447 C C . ARG A 1 319 ? 26.310 -5.791 -15.099 1.00 91.69 319 ARG A C 1
ATOM 2449 O O . ARG A 1 319 ? 25.171 -5.332 -15.114 1.00 91.69 319 ARG A O 1
ATOM 2456 N N . ARG A 1 320 ? 26.777 -6.470 -14.046 1.00 92.12 320 ARG A N 1
ATOM 2457 C CA . ARG A 1 320 ? 25.976 -6.734 -12.840 1.00 92.12 320 ARG A CA 1
ATOM 2458 C C . ARG A 1 320 ? 25.491 -5.441 -12.178 1.00 92.12 320 ARG A C 1
ATOM 2460 O O . ARG A 1 320 ? 24.315 -5.321 -11.848 1.00 92.12 320 ARG A O 1
ATOM 2467 N N . LYS A 1 321 ? 26.374 -4.447 -12.015 1.00 94.56 321 LYS A N 1
ATOM 2468 C CA . LYS A 1 321 ? 26.004 -3.122 -11.478 1.00 94.56 321 LYS A CA 1
ATOM 2469 C C . LYS A 1 321 ? 25.063 -2.352 -12.405 1.00 94.56 321 LYS A C 1
ATOM 2471 O O . LYS A 1 321 ? 24.284 -1.533 -11.921 1.00 94.56 321 LYS A O 1
ATOM 2476 N N . ALA A 1 322 ? 25.174 -2.535 -13.720 1.00 95.69 322 ALA A N 1
ATOM 2477 C CA . ALA A 1 322 ? 24.243 -1.959 -14.684 1.00 95.69 322 ALA A CA 1
ATOM 2478 C C . ALA A 1 322 ? 22.858 -2.595 -14.543 1.00 95.69 322 ALA A C 1
ATOM 2480 O O . ALA A 1 322 ? 21.894 -1.859 -14.373 1.00 95.69 322 ALA A O 1
ATOM 2481 N N . LEU A 1 323 ? 22.767 -3.927 -14.469 1.00 96.31 323 LEU A N 1
ATOM 2482 C CA . LEU A 1 323 ? 21.499 -4.618 -14.235 1.00 96.31 323 LEU A CA 1
ATOM 2483 C C . LEU A 1 323 ? 20.844 -4.182 -12.919 1.00 96.31 323 LEU A C 1
ATOM 2485 O O . LEU A 1 323 ? 19.652 -3.908 -12.893 1.00 96.31 323 LEU A O 1
ATOM 2489 N N . SER A 1 324 ? 21.610 -4.059 -11.829 1.00 96.00 324 SER A N 1
ATOM 2490 C CA . SER A 1 324 ? 21.061 -3.566 -10.558 1.00 96.00 324 SER A CA 1
ATOM 2491 C C . SER A 1 324 ? 20.471 -2.157 -10.666 1.00 96.00 324 SER A C 1
ATOM 2493 O O . SER A 1 324 ? 19.462 -1.888 -10.021 1.00 96.00 324 SER A O 1
ATOM 2495 N N . ARG A 1 325 ? 21.069 -1.274 -11.481 1.00 96.56 325 ARG A N 1
ATOM 2496 C CA . ARG A 1 325 ? 20.515 0.059 -11.766 1.00 96.56 325 ARG A CA 1
ATOM 2497 C C . ARG A 1 325 ? 19.237 -0.037 -12.591 1.00 96.56 325 ARG A C 1
ATOM 2499 O O . ARG A 1 325 ? 18.244 0.522 -12.169 1.00 96.56 325 ARG A O 1
ATOM 2506 N N . VAL A 1 326 ? 19.234 -0.835 -13.658 1.00 97.06 326 VAL A N 1
ATOM 2507 C CA . VAL A 1 326 ? 18.048 -1.063 -14.505 1.00 97.06 326 VAL A CA 1
ATOM 2508 C C . VAL A 1 326 ? 16.871 -1.631 -13.703 1.00 97.06 326 VAL A C 1
ATOM 2510 O O . VAL A 1 326 ? 15.738 -1.203 -13.878 1.00 97.06 326 VAL A O 1
ATOM 2513 N N . VAL A 1 327 ? 17.126 -2.561 -12.778 1.00 97.50 327 VAL A N 1
ATOM 2514 C CA . VAL A 1 327 ? 16.098 -3.071 -11.855 1.00 97.50 327 VAL A CA 1
ATOM 2515 C C . VAL A 1 327 ? 15.578 -1.963 -10.933 1.00 97.50 327 VAL A C 1
ATOM 2517 O O . VAL A 1 327 ? 14.382 -1.918 -10.660 1.00 97.50 327 VAL A O 1
ATOM 2520 N N . GLY A 1 328 ? 16.461 -1.090 -10.438 1.00 95.12 328 GLY A N 1
ATOM 2521 C CA . GLY A 1 328 ? 16.077 0.090 -9.659 1.00 95.12 328 GLY A CA 1
ATOM 2522 C C . GLY A 1 328 ? 15.202 1.047 -10.465 1.00 95.12 328 GLY A C 1
ATOM 2523 O O . GLY A 1 328 ? 14.096 1.351 -10.038 1.00 95.12 328 GLY A O 1
ATOM 2524 N N . ASP A 1 329 ? 15.643 1.415 -11.667 1.00 93.69 329 ASP A N 1
ATOM 2525 C CA . ASP A 1 329 ? 14.924 2.312 -12.575 1.00 93.69 329 ASP A CA 1
ATOM 2526 C C . ASP A 1 329 ? 13.543 1.738 -12.953 1.00 93.69 329 ASP A C 1
ATOM 2528 O O . ASP A 1 329 ? 12.553 2.469 -12.990 1.00 93.69 329 ASP A O 1
ATOM 2532 N N . LEU A 1 330 ? 13.438 0.416 -13.154 1.00 95.88 330 LEU A N 1
ATOM 2533 C CA . LEU A 1 330 ? 12.157 -0.254 -13.393 1.00 95.88 330 LEU A CA 1
ATOM 2534 C C . LEU A 1 330 ? 11.233 -0.194 -12.164 1.00 95.88 330 LEU A C 1
ATOM 2536 O O . LEU A 1 330 ? 10.045 0.092 -12.303 1.00 95.88 330 LEU A O 1
ATOM 2540 N N . ARG A 1 331 ? 11.757 -0.441 -10.956 1.00 94.81 331 ARG A N 1
ATOM 2541 C CA . ARG A 1 331 ? 10.984 -0.318 -9.704 1.00 94.81 331 ARG A CA 1
ATOM 2542 C C . ARG A 1 331 ? 10.493 1.111 -9.483 1.00 94.81 331 ARG A C 1
ATOM 2544 O O . ARG A 1 331 ? 9.344 1.290 -9.086 1.00 94.81 331 ARG A O 1
ATOM 2551 N N . ASP A 1 332 ? 11.330 2.099 -9.779 1.00 86.62 332 ASP A N 1
ATOM 2552 C CA . ASP A 1 332 ? 10.991 3.518 -9.668 1.00 86.62 332 ASP A CA 1
ATOM 2553 C C . ASP A 1 332 ? 9.907 3.911 -10.683 1.00 86.62 332 ASP A C 1
ATOM 2555 O O . ASP A 1 332 ? 8.950 4.598 -10.325 1.00 86.62 332 ASP A O 1
ATOM 2559 N N . ALA A 1 333 ? 10.002 3.427 -11.928 1.00 88.06 333 ALA A N 1
ATOM 2560 C CA . ALA A 1 333 ? 8.989 3.661 -12.958 1.00 88.06 333 ALA A CA 1
ATOM 2561 C C . ALA A 1 333 ? 7.636 3.015 -12.607 1.00 88.06 333 ALA A C 1
ATOM 2563 O O . ALA A 1 333 ? 6.587 3.619 -12.824 1.00 88.06 333 ALA A O 1
ATOM 2564 N N . LEU A 1 334 ? 7.651 1.804 -12.042 1.00 90.25 334 LEU A N 1
ATOM 2565 C CA . LEU A 1 334 ? 6.440 1.098 -11.606 1.00 90.25 334 LEU A CA 1
ATOM 2566 C C . LEU A 1 334 ? 5.877 1.658 -10.288 1.00 90.25 334 LEU A C 1
ATOM 2568 O O . LEU A 1 334 ? 4.679 1.568 -10.031 1.00 90.25 334 LEU A O 1
ATOM 2572 N N . GLY A 1 335 ? 6.719 2.294 -9.472 1.00 86.69 335 GLY A N 1
ATOM 2573 C CA . GLY A 1 335 ? 6.316 3.042 -8.285 1.00 86.69 335 GLY A CA 1
ATOM 2574 C C . GLY A 1 335 ? 6.307 2.243 -6.981 1.00 86.69 335 GLY A C 1
ATOM 2575 O O . GLY A 1 335 ? 5.731 2.719 -6.003 1.00 86.69 335 GLY A O 1
ATOM 2576 N N . TRP A 1 336 ? 6.915 1.050 -6.937 1.00 93.19 336 TRP A N 1
ATOM 2577 C CA . TRP A 1 336 ? 7.213 0.365 -5.674 1.00 93.19 336 TRP A CA 1
ATOM 2578 C C . TRP A 1 336 ? 8.396 -0.615 -5.792 1.00 93.19 336 TRP A C 1
ATOM 2580 O O . TRP A 1 336 ? 8.558 -1.290 -6.812 1.00 93.19 336 TRP A O 1
ATOM 2590 N N . PRO A 1 337 ? 9.201 -0.794 -4.725 1.00 92.81 337 PRO A N 1
ATOM 2591 C CA . PRO A 1 337 ? 10.367 -1.682 -4.746 1.00 92.81 337 PRO A CA 1
ATOM 2592 C C . PRO A 1 337 ? 10.039 -3.152 -5.032 1.00 92.81 337 PRO A C 1
ATOM 2594 O O . PRO A 1 337 ? 10.840 -3.864 -5.634 1.00 92.81 337 PRO A O 1
ATOM 2597 N N . GLY A 1 338 ? 8.865 -3.615 -4.598 1.00 94.62 338 GLY A N 1
ATOM 2598 C CA . GLY A 1 338 ? 8.417 -4.996 -4.783 1.00 94.62 338 GLY A CA 1
ATOM 2599 C C . GLY A 1 338 ? 8.050 -5.351 -6.225 1.00 94.62 338 GLY A C 1
ATOM 2600 O O . GLY A 1 338 ? 7.873 -6.532 -6.505 1.00 94.62 338 GLY A O 1
ATOM 2601 N N . ALA A 1 339 ? 7.965 -4.367 -7.132 1.00 95.62 339 ALA A N 1
ATOM 2602 C CA . ALA A 1 339 ? 7.524 -4.565 -8.513 1.00 95.62 339 ALA A CA 1
ATOM 2603 C C . ALA A 1 339 ? 8.405 -5.557 -9.278 1.00 95.62 339 ALA A C 1
ATOM 2605 O O . ALA A 1 339 ? 7.915 -6.354 -10.075 1.00 95.62 339 ALA A O 1
ATOM 2606 N N . VAL A 1 340 ? 9.701 -5.539 -8.967 1.00 97.38 340 VAL A N 1
ATOM 2607 C CA . VAL A 1 340 ? 10.669 -6.549 -9.385 1.00 97.38 340 VAL A CA 1
ATOM 2608 C C . VAL A 1 340 ? 11.227 -7.187 -8.124 1.00 97.38 340 VAL A C 1
ATOM 2610 O O . VAL A 1 340 ? 11.809 -6.503 -7.283 1.00 97.38 340 VAL A O 1
ATOM 2613 N N . GLN A 1 341 ? 11.094 -8.495 -7.983 1.00 96.38 341 GLN A N 1
ATOM 2614 C CA . GLN A 1 341 ? 11.629 -9.251 -6.859 1.00 96.38 341 GLN A CA 1
ATOM 2615 C C . GLN A 1 341 ? 12.999 -9.815 -7.233 1.00 96.38 341 GLN A C 1
ATOM 2617 O O . GLN A 1 341 ? 13.183 -10.375 -8.313 1.00 96.38 341 GLN A O 1
ATOM 2622 N N . THR A 1 342 ? 13.971 -9.649 -6.337 1.00 94.56 342 THR A N 1
ATOM 2623 C CA . THR A 1 342 ? 15.346 -10.129 -6.515 1.00 94.56 342 THR A CA 1
ATOM 2624 C C . THR A 1 342 ? 15.751 -10.962 -5.306 1.00 94.56 342 THR A C 1
ATOM 2626 O O . THR A 1 342 ? 15.801 -10.417 -4.205 1.00 94.56 342 THR A O 1
ATOM 2629 N N . GLY A 1 343 ? 16.080 -12.238 -5.503 1.00 91.44 343 GLY A N 1
ATOM 2630 C CA . GLY A 1 343 ? 16.501 -13.160 -4.439 1.00 91.44 343 GLY A CA 1
ATOM 2631 C C . GLY A 1 343 ? 17.157 -14.405 -5.032 1.00 91.44 343 GLY A C 1
ATOM 2632 O O . GLY A 1 343 ? 16.791 -14.805 -6.130 1.00 91.44 343 GLY A O 1
ATOM 2633 N N . ASP A 1 344 ? 18.180 -14.958 -4.376 1.00 90.12 344 ASP A N 1
ATOM 2634 C CA . ASP A 1 344 ? 18.881 -16.186 -4.805 1.00 90.12 344 ASP A CA 1
ATOM 2635 C C . ASP A 1 344 ? 19.402 -16.182 -6.256 1.00 90.12 344 ASP A C 1
ATOM 2637 O O . ASP A 1 344 ? 19.469 -17.205 -6.931 1.00 90.12 344 ASP A O 1
ATOM 2641 N N . GLY A 1 345 ? 19.771 -15.002 -6.768 1.00 91.19 345 GLY A N 1
ATOM 2642 C CA . GLY A 1 345 ? 20.210 -14.848 -8.161 1.00 91.19 345 GLY A CA 1
ATOM 2643 C C . GLY A 1 345 ? 19.073 -14.881 -9.189 1.00 91.19 345 GLY A C 1
ATOM 2644 O O . GLY A 1 345 ? 19.347 -14.888 -10.384 1.00 91.19 345 GLY A O 1
ATOM 2645 N N . LEU A 1 346 ? 17.815 -14.853 -8.750 1.00 96.38 346 LEU A N 1
ATOM 2646 C CA . LEU A 1 346 ? 16.623 -14.823 -9.591 1.00 96.38 346 LEU A CA 1
ATOM 2647 C C . LEU A 1 346 ? 15.993 -13.427 -9.630 1.00 96.38 346 LEU A C 1
ATOM 2649 O O . LEU A 1 346 ? 16.071 -12.659 -8.664 1.00 96.38 346 LEU A O 1
ATOM 2653 N N . LEU A 1 347 ? 15.370 -13.119 -10.766 1.00 97.75 347 LEU A N 1
ATOM 2654 C CA . LEU A 1 347 ? 14.556 -11.938 -11.027 1.00 97.75 347 LEU A CA 1
ATOM 2655 C C . LEU A 1 347 ? 13.164 -12.389 -11.485 1.00 97.75 347 LEU A C 1
ATOM 2657 O O . LEU A 1 347 ? 13.051 -13.273 -12.333 1.00 97.75 347 LEU A O 1
ATOM 2661 N N . ARG A 1 348 ? 12.115 -11.766 -10.947 1.00 97.44 348 ARG A N 1
ATOM 2662 C CA . ARG A 1 348 ? 10.722 -11.945 -11.392 1.00 97.44 348 ARG A CA 1
ATOM 2663 C C . ARG A 1 348 ? 9.896 -10.696 -11.103 1.00 97.44 348 ARG A C 1
ATOM 2665 O O . ARG A 1 348 ? 10.259 -9.923 -10.216 1.00 97.44 348 ARG A O 1
ATOM 2672 N N . LEU A 1 349 ? 8.791 -10.508 -11.815 1.00 97.81 349 LEU A N 1
ATOM 2673 C CA . LEU A 1 349 ? 7.835 -9.437 -11.517 1.00 97.81 349 LEU A CA 1
ATOM 2674 C C . LEU A 1 349 ? 6.956 -9.792 -10.314 1.00 97.81 349 LEU A C 1
ATOM 2676 O O . LEU A 1 349 ? 6.833 -10.962 -9.942 1.00 97.81 349 LEU A O 1
ATOM 2680 N N . SER A 1 350 ? 6.369 -8.771 -9.687 1.00 95.75 350 SER A N 1
ATOM 2681 C CA . SER A 1 350 ? 5.421 -8.985 -8.595 1.00 95.75 350 SER A CA 1
ATOM 2682 C C . SER A 1 350 ? 4.174 -9.733 -9.067 1.00 95.75 350 SER A C 1
ATOM 2684 O O . SER A 1 350 ? 3.729 -9.577 -10.202 1.00 95.75 350 SER A O 1
ATOM 2686 N N . THR A 1 351 ? 3.595 -10.496 -8.144 1.00 93.94 351 THR A N 1
ATOM 2687 C CA . THR A 1 351 ? 2.287 -11.155 -8.278 1.00 93.94 351 THR A CA 1
ATOM 2688 C C . THR A 1 351 ? 1.181 -10.406 -7.526 1.00 93.94 351 THR A C 1
ATOM 2690 O O . THR A 1 351 ? 0.044 -10.860 -7.512 1.00 93.94 351 THR A O 1
ATOM 2693 N N . ASP A 1 352 ? 1.494 -9.242 -6.937 1.00 90.69 352 ASP A N 1
ATOM 2694 C CA . ASP A 1 352 ? 0.520 -8.379 -6.247 1.00 90.69 352 ASP A CA 1
ATOM 2695 C C . ASP A 1 352 ? -0.515 -7.751 -7.203 1.00 90.69 352 ASP A C 1
ATOM 2697 O O . ASP A 1 352 ? -1.513 -7.193 -6.752 1.00 90.69 352 ASP A O 1
ATOM 2701 N N . LEU A 1 353 ? -0.262 -7.813 -8.514 1.00 93.94 353 LEU A N 1
ATOM 2702 C CA . LEU A 1 353 ? -1.128 -7.310 -9.576 1.00 93.94 353 LEU A CA 1
ATOM 2703 C C . LEU A 1 353 ? -1.214 -8.295 -10.737 1.00 93.94 353 LEU A C 1
ATOM 2705 O O . LEU A 1 353 ? -0.366 -9.177 -10.897 1.00 93.94 353 LEU A O 1
ATOM 2709 N N . THR A 1 354 ? -2.214 -8.083 -11.588 1.00 94.81 354 THR A N 1
ATOM 2710 C CA . THR A 1 354 ? -2.335 -8.795 -12.861 1.00 94.81 354 THR A CA 1
ATOM 2711 C C . THR A 1 354 ? -1.576 -8.045 -13.950 1.00 94.81 354 THR A C 1
ATOM 2713 O O . THR A 1 354 ? -1.773 -6.846 -14.146 1.00 94.81 354 THR A O 1
ATOM 2716 N N . TRP A 1 355 ? -0.724 -8.755 -14.682 1.00 96.62 355 TRP A N 1
ATOM 2717 C CA . TRP A 1 355 ? -0.035 -8.215 -15.849 1.00 96.62 355 TRP A CA 1
ATOM 2718 C C . TRP A 1 355 ? -0.753 -8.638 -17.124 1.00 96.62 355 TRP A C 1
ATOM 2720 O O . TRP A 1 355 ? -1.050 -9.818 -17.302 1.00 96.62 355 TRP A O 1
ATOM 2730 N N . VAL A 1 356 ? -0.992 -7.685 -18.020 1.00 96.69 356 VAL A N 1
ATOM 2731 C CA . VAL A 1 356 ? -1.545 -7.940 -19.351 1.00 96.69 356 VAL A CA 1
ATOM 2732 C C . VAL A 1 356 ? -0.528 -7.448 -20.367 1.00 96.69 356 VAL A C 1
ATOM 2734 O O . VAL A 1 356 ? -0.316 -6.246 -20.494 1.00 96.69 356 VAL A O 1
ATOM 2737 N N . LEU A 1 357 ? 0.135 -8.377 -21.054 1.00 97.38 357 LEU A N 1
ATOM 2738 C CA . LEU A 1 357 ? 1.095 -8.063 -22.107 1.00 97.38 357 LEU A CA 1
ATOM 2739 C C . LEU A 1 357 ? 0.410 -8.151 -23.474 1.00 97.38 357 LEU A C 1
ATOM 2741 O O . LEU A 1 357 ? -0.115 -9.201 -23.841 1.00 97.38 357 LEU A O 1
ATOM 2745 N N . HIS A 1 358 ? 0.463 -7.062 -24.232 1.00 96.81 358 HIS A N 1
ATOM 2746 C CA . HIS A 1 358 ? 0.074 -7.018 -25.636 1.00 96.81 358 HIS A CA 1
ATOM 2747 C C . HIS A 1 358 ? 1.327 -7.132 -26.502 1.00 96.81 358 HIS A C 1
ATOM 2749 O O . HIS A 1 358 ? 2.287 -6.381 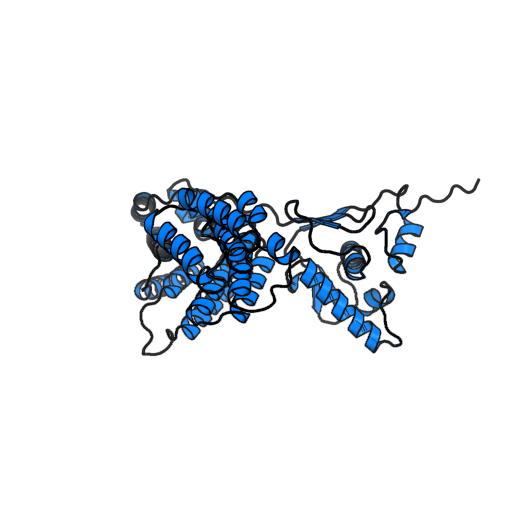-26.312 1.00 96.81 358 HIS A O 1
ATOM 2755 N N . THR A 1 359 ? 1.325 -8.097 -27.419 1.00 95.88 359 THR A N 1
ATOM 2756 C CA . THR A 1 359 ? 2.426 -8.362 -28.350 1.00 95.88 359 THR A CA 1
ATOM 2757 C C . THR A 1 359 ? 1.900 -8.329 -29.780 1.00 95.88 359 THR A C 1
ATOM 2759 O O . THR A 1 359 ? 0.755 -8.726 -30.010 1.00 95.88 359 THR A O 1
ATOM 2762 N N . PRO A 1 360 ? 2.715 -7.874 -30.746 1.00 95.00 360 PRO A N 1
ATOM 2763 C CA . PRO A 1 360 ? 2.260 -7.750 -32.119 1.00 95.00 360 PRO A CA 1
ATOM 2764 C C . PRO A 1 360 ? 2.009 -9.123 -32.728 1.00 95.00 360 PRO A C 1
ATOM 2766 O O . PRO A 1 360 ? 2.687 -10.104 -32.414 1.00 95.00 360 PRO A O 1
ATOM 2769 N N . GLY A 1 361 ? 1.056 -9.174 -33.658 1.00 92.25 361 GLY A N 1
ATOM 2770 C CA . GLY A 1 361 ? 0.866 -10.351 -34.496 1.00 92.25 361 GLY A CA 1
ATOM 2771 C C . GLY A 1 361 ? 2.094 -10.624 -35.383 1.00 92.25 361 GLY A C 1
ATOM 2772 O O . GLY A 1 361 ? 2.927 -9.735 -35.573 1.00 92.25 361 GLY A O 1
ATOM 2773 N N . PRO A 1 362 ? 2.194 -11.823 -35.990 1.00 89.94 362 PRO A N 1
ATOM 2774 C CA . PRO A 1 362 ? 3.360 -12.219 -36.784 1.00 89.94 362 PRO A CA 1
ATOM 2775 C C . PRO A 1 362 ? 3.745 -11.215 -37.878 1.00 89.94 362 PRO A C 1
ATOM 2777 O O . PRO A 1 362 ? 4.918 -10.889 -38.043 1.00 89.94 362 PRO A O 1
ATOM 2780 N N . GLU A 1 363 ? 2.757 -10.658 -38.586 1.00 91.25 363 GLU A N 1
ATOM 2781 C CA . GLU A 1 363 ? 2.968 -9.676 -39.664 1.00 91.25 363 GLU A CA 1
ATOM 2782 C C . GLU A 1 363 ? 3.606 -8.365 -39.188 1.00 91.25 363 GLU A C 1
ATOM 2784 O O . GLU A 1 363 ? 4.186 -7.635 -39.984 1.00 91.25 363 GLU A O 1
ATOM 2789 N N . GLN A 1 364 ? 3.516 -8.070 -37.891 1.00 92.38 364 GLN A N 1
ATOM 2790 C CA . GLN A 1 364 ? 4.053 -6.868 -37.262 1.00 92.38 364 GLN A CA 1
ATOM 2791 C C . GLN A 1 364 ? 5.164 -7.206 -36.263 1.00 92.38 364 GLN A C 1
ATOM 2793 O O . GLN A 1 364 ? 5.504 -6.367 -35.427 1.00 92.38 364 GLN A O 1
ATOM 2798 N N . ALA A 1 365 ? 5.753 -8.407 -36.330 1.00 92.25 365 ALA A N 1
ATOM 2799 C CA . ALA A 1 365 ? 6.777 -8.847 -35.383 1.00 92.25 365 ALA A CA 1
ATOM 2800 C C . ALA A 1 365 ? 7.949 -7.855 -35.286 1.00 92.25 365 ALA A C 1
ATOM 2802 O O . ALA A 1 365 ? 8.474 -7.632 -34.202 1.00 92.25 365 ALA A O 1
ATOM 2803 N N . GLU A 1 366 ? 8.309 -7.186 -36.384 1.00 92.00 366 GLU A N 1
ATOM 2804 C CA . GLU A 1 366 ? 9.333 -6.131 -36.425 1.00 92.00 366 GLU A CA 1
ATOM 2805 C C . GLU A 1 366 ? 9.058 -4.937 -35.492 1.00 92.00 366 GLU A C 1
ATOM 2807 O O . GLU A 1 366 ? 10.004 -4.330 -34.989 1.00 92.00 366 GLU A O 1
ATOM 2812 N N . SER A 1 367 ? 7.785 -4.644 -35.200 1.00 93.56 367 SER A N 1
ATOM 2813 C CA . SER A 1 367 ? 7.366 -3.576 -34.282 1.00 93.56 367 SER A CA 1
ATOM 2814 C C . SER A 1 367 ? 7.545 -3.933 -32.804 1.00 93.56 367 SER A C 1
ATOM 2816 O O . SER A 1 367 ? 7.428 -3.060 -31.946 1.00 93.56 367 SER A O 1
ATOM 2818 N N . PHE A 1 368 ? 7.834 -5.198 -32.477 1.00 96.38 368 PHE A N 1
ATOM 2819 C CA . PHE A 1 368 ? 7.930 -5.644 -31.091 1.00 96.38 368 PHE A CA 1
ATOM 2820 C C . PHE A 1 368 ? 9.006 -4.870 -30.331 1.00 96.38 368 PHE A C 1
ATOM 2822 O O . PHE A 1 368 ? 10.189 -4.942 -30.678 1.00 96.38 368 PHE A O 1
ATOM 2829 N N . CYS A 1 369 ? 8.608 -4.151 -29.279 1.00 94.94 369 CYS A N 1
ATOM 2830 C CA . CYS A 1 369 ? 9.489 -3.305 -28.471 1.00 94.94 369 CYS A CA 1
ATOM 2831 C C . CYS A 1 369 ? 10.345 -2.339 -29.318 1.00 94.94 369 CYS A C 1
ATOM 2833 O O . CYS A 1 369 ? 11.576 -2.294 -29.187 1.00 94.94 369 CYS A O 1
ATOM 2835 N N . GLU A 1 370 ? 9.717 -1.598 -30.230 1.00 93.25 370 GLU A N 1
ATOM 2836 C CA . GLU A 1 370 ? 10.385 -0.629 -31.103 1.00 93.25 370 GLU A CA 1
ATOM 2837 C C . GLU A 1 370 ? 11.243 0.376 -30.303 1.00 93.25 370 GLU A C 1
ATOM 2839 O O . GLU A 1 370 ? 10.857 0.872 -29.242 1.00 93.25 370 GLU A O 1
ATOM 2844 N N . GLY A 1 371 ? 12.440 0.685 -30.816 1.00 86.62 371 GLY A N 1
ATOM 2845 C CA . GLY A 1 371 ? 13.402 1.586 -30.166 1.00 86.62 371 GLY A CA 1
ATOM 2846 C C . GLY A 1 371 ? 14.436 0.894 -29.268 1.00 86.62 371 GLY A C 1
ATOM 2847 O O . GLY A 1 371 ? 15.295 1.575 -28.701 1.00 86.62 371 GLY A O 1
ATOM 2848 N N . ARG A 1 372 ? 14.398 -0.442 -29.168 1.00 91.88 372 ARG A N 1
ATOM 2849 C CA . ARG A 1 372 ? 15.418 -1.279 -28.511 1.00 91.88 372 ARG A CA 1
ATOM 2850 C C . ARG A 1 372 ? 15.962 -2.357 -29.454 1.00 91.88 372 ARG A C 1
ATOM 2852 O O . ARG A 1 372 ? 15.237 -2.881 -30.302 1.00 91.88 372 ARG A O 1
ATOM 2859 N N . LEU A 1 373 ? 17.239 -2.692 -29.268 1.00 91.81 373 LEU A N 1
ATOM 2860 C CA . LEU A 1 373 ? 18.002 -3.678 -30.048 1.00 91.81 373 LEU A CA 1
ATOM 2861 C C . LEU A 1 373 ? 18.687 -4.707 -29.129 1.00 91.81 373 LEU A C 1
ATOM 2863 O O . LEU A 1 373 ? 19.796 -5.157 -29.392 1.00 91.81 373 LEU A O 1
ATOM 2867 N N . ASP A 1 374 ? 18.064 -5.034 -27.994 1.00 94.62 374 ASP A N 1
ATOM 2868 C CA . ASP A 1 374 ? 18.579 -6.084 -27.113 1.00 94.62 374 ASP A CA 1
ATOM 2869 C C . ASP A 1 374 ? 18.637 -7.433 -27.859 1.00 94.62 374 ASP A C 1
ATOM 2871 O O . ASP A 1 374 ? 17.675 -7.761 -28.563 1.00 94.62 374 ASP A O 1
ATOM 2875 N N . PRO A 1 375 ? 19.685 -8.259 -27.668 1.00 94.25 375 PRO A N 1
ATOM 2876 C CA . PRO A 1 375 ? 19.830 -9.546 -28.357 1.00 94.25 375 PRO A CA 1
ATOM 2877 C C . PRO A 1 375 ? 18.588 -10.447 -28.300 1.00 94.25 375 PRO A C 1
ATOM 2879 O O . PRO A 1 375 ? 18.236 -11.110 -29.277 1.00 94.25 375 PRO A O 1
ATOM 2882 N N . TRP A 1 376 ? 17.895 -10.473 -27.156 1.00 96.06 376 TRP A N 1
ATOM 2883 C CA . TRP A 1 376 ? 16.690 -11.289 -26.994 1.00 96.06 376 TRP A CA 1
ATOM 2884 C C . TRP A 1 376 ? 15.491 -10.757 -27.791 1.00 96.06 376 TRP A C 1
ATOM 2886 O O . TRP A 1 376 ? 14.684 -11.557 -28.257 1.00 96.06 376 TRP A O 1
ATOM 2896 N N . LEU A 1 377 ? 15.387 -9.435 -27.975 1.00 95.50 377 LEU A N 1
ATOM 2897 C CA . LEU A 1 377 ? 14.324 -8.810 -28.762 1.00 95.50 377 LEU A CA 1
ATOM 2898 C C . LEU A 1 377 ? 14.506 -9.128 -30.239 1.00 95.50 377 LEU A C 1
ATOM 2900 O O . LEU A 1 377 ? 13.555 -9.532 -30.896 1.00 95.50 377 LEU A O 1
ATOM 2904 N N . GLU A 1 378 ? 15.726 -8.999 -30.760 1.00 94.06 378 GLU A N 1
ATOM 2905 C CA . GLU A 1 378 ? 16.028 -9.357 -32.151 1.00 94.06 378 GLU A CA 1
ATOM 2906 C C . GLU A 1 378 ? 15.720 -10.831 -32.419 1.00 94.06 378 GLU A C 1
ATOM 2908 O O . GLU A 1 378 ? 15.072 -11.170 -33.409 1.00 94.06 378 GLU A O 1
ATOM 2913 N N . ASN A 1 379 ? 16.110 -11.703 -31.487 1.00 93.69 379 ASN A N 1
ATOM 2914 C CA . ASN A 1 379 ? 15.786 -13.120 -31.542 1.00 93.69 379 ASN A CA 1
ATOM 2915 C C . ASN A 1 379 ? 14.263 -13.353 -31.532 1.00 93.69 379 ASN A C 1
ATOM 2917 O O . ASN A 1 379 ? 13.765 -14.096 -32.377 1.00 93.69 379 ASN A O 1
ATOM 2921 N N . TRP A 1 380 ? 13.515 -12.679 -30.651 1.00 94.81 380 TRP A N 1
ATOM 2922 C CA . TRP A 1 380 ? 12.052 -12.764 -30.617 1.00 94.81 380 TRP A CA 1
ATOM 2923 C C . TRP A 1 380 ? 11.441 -12.354 -31.961 1.00 94.81 380 TRP A C 1
ATOM 2925 O O . TRP A 1 380 ? 10.668 -13.125 -32.528 1.00 94.81 380 TRP A O 1
ATOM 2935 N N . ARG A 1 381 ? 11.844 -11.201 -32.518 1.00 94.69 381 ARG A N 1
ATOM 2936 C CA . ARG A 1 381 ? 11.338 -10.683 -33.804 1.00 94.69 381 ARG A CA 1
ATOM 2937 C C . ARG A 1 381 ? 11.563 -11.680 -34.938 1.00 94.69 381 ARG A C 1
ATOM 2939 O O . ARG A 1 381 ? 10.653 -11.925 -35.719 1.00 94.69 381 ARG A O 1
ATOM 2946 N N . LEU A 1 382 ? 12.745 -12.295 -34.997 1.00 92.31 382 LEU A N 1
ATOM 2947 C CA . LEU A 1 382 ? 13.084 -13.291 -36.018 1.00 92.31 382 LEU A CA 1
ATOM 2948 C C . LEU A 1 382 ? 12.246 -14.573 -35.911 1.00 92.31 382 LEU A C 1
ATOM 2950 O O . LEU A 1 382 ? 11.872 -15.129 -36.938 1.00 92.31 382 LEU A O 1
ATOM 2954 N N . HIS A 1 383 ? 11.951 -15.047 -34.696 1.00 91.94 383 HIS A N 1
ATOM 2955 C CA . HIS A 1 383 ? 11.168 -16.275 -34.497 1.00 91.94 383 HIS A CA 1
ATOM 2956 C C . HIS A 1 383 ? 9.662 -16.080 -34.700 1.00 91.94 383 HIS A C 1
ATOM 2958 O O . HIS A 1 383 ? 8.968 -17.052 -34.993 1.00 91.94 383 HIS A O 1
ATOM 2964 N N . HIS A 1 384 ? 9.163 -14.854 -34.529 1.00 90.44 384 HIS A N 1
ATOM 2965 C CA . HIS A 1 384 ? 7.738 -14.534 -34.642 1.00 90.44 384 HIS A CA 1
ATOM 2966 C C . HIS A 1 384 ? 7.369 -13.879 -35.976 1.00 90.44 384 HIS A C 1
ATOM 2968 O O . HIS A 1 384 ? 6.185 -13.792 -36.293 1.00 90.44 384 HIS A O 1
ATOM 2974 N N . ALA A 1 385 ? 8.352 -13.451 -36.774 1.00 86.69 385 ALA A N 1
ATOM 2975 C CA . ALA A 1 385 ? 8.113 -13.028 -38.146 1.00 86.69 385 ALA A CA 1
ATOM 2976 C C . ALA A 1 385 ? 7.549 -14.196 -38.976 1.00 86.69 385 ALA A C 1
ATOM 2978 O O . ALA A 1 385 ? 7.929 -15.354 -38.757 1.00 86.69 385 ALA A O 1
ATOM 2979 N N . PRO A 1 386 ? 6.657 -13.929 -39.949 1.00 83.44 386 PRO A N 1
ATOM 2980 C CA . PRO A 1 386 ? 6.213 -14.957 -40.872 1.00 83.44 386 PRO A CA 1
ATOM 2981 C C . PRO A 1 386 ? 7.436 -15.578 -41.543 1.00 83.44 386 PRO A C 1
ATOM 2983 O O . PRO A 1 386 ? 8.361 -14.872 -41.951 1.00 83.44 386 PRO A O 1
ATOM 2986 N N . LEU A 1 387 ? 7.438 -16.907 -41.671 1.00 75.38 387 LEU A N 1
ATOM 2987 C CA . LEU A 1 387 ? 8.415 -17.585 -42.510 1.00 75.38 387 LEU A CA 1
ATOM 2988 C C . LEU A 1 387 ? 8.323 -16.943 -43.890 1.00 75.38 387 LEU A C 1
ATOM 2990 O O . LEU A 1 387 ? 7.283 -17.056 -44.540 1.00 75.38 387 LEU A O 1
ATOM 2994 N N . SER A 1 388 ? 9.381 -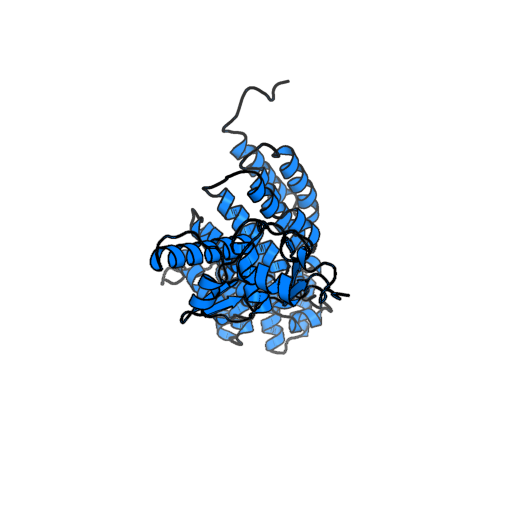16.255 -44.323 1.00 62.09 388 SER A N 1
ATOM 2995 C CA . SER A 1 388 ? 9.480 -15.800 -45.702 1.00 62.09 388 SER A CA 1
ATOM 2996 C C . SER A 1 388 ? 9.205 -17.014 -46.579 1.00 62.09 388 SER A C 1
ATOM 2998 O O . SER A 1 388 ? 10.004 -17.951 -46.608 1.00 62.09 388 SER A O 1
ATOM 3000 N N . THR A 1 389 ? 8.061 -17.032 -47.263 1.00 45.38 389 THR A N 1
ATOM 3001 C CA . THR A 1 389 ? 7.832 -17.924 -48.396 1.00 45.38 389 THR A CA 1
ATOM 3002 C C . THR A 1 389 ? 8.838 -17.502 -49.453 1.00 45.38 389 THR A C 1
ATOM 3004 O O . THR A 1 389 ? 8.566 -16.646 -50.290 1.00 45.38 389 THR A O 1
ATOM 3007 N N . VAL A 1 390 ? 10.053 -18.033 -49.339 1.00 42.53 390 VAL A N 1
ATOM 3008 C CA . VAL A 1 390 ? 11.046 -18.011 -50.401 1.00 42.53 390 VAL A CA 1
ATOM 3009 C C . VAL A 1 390 ? 10.451 -18.883 -51.501 1.00 42.53 390 VAL A C 1
ATOM 3011 O O . VAL A 1 390 ? 10.491 -20.110 -51.413 1.00 42.53 390 VAL A O 1
ATOM 3014 N N . LEU A 1 391 ? 9.786 -18.232 -52.456 1.00 37.44 391 LEU A N 1
ATOM 3015 C CA . LEU A 1 391 ? 9.503 -18.785 -53.777 1.00 37.44 391 LEU A CA 1
ATOM 3016 C C . LEU A 1 391 ? 10.758 -18.690 -54.641 1.00 37.44 391 LEU A C 1
ATOM 3018 O O . LEU A 1 391 ? 11.423 -17.628 -54.586 1.00 37.44 391 LEU A O 1
#

Foldseek 3Di:
DPPPPDDPPCCLVPLVVVLVVCCVVVPDLVVSLVVLVVQLVVCVVPPASNLLSLLVNLVSCQLQVNLVSNVVSQCVVVVVPDPPDAAPSLLSNLQSQLSSCLSLLVLQLNLQSLVVSLVRDPDLVSNLSSLQSNLLSCLLVVNLVVSLVSLVVNCVSVVQPDPPHAADLSLLSNLLSCVLVVNLVSSVVSLVRHPPDDPLSVLSSLLSVLSSCVVVVNLVVSLVSNVVVVCDLSNCQSVCSSVVVSVVSVVRHRDDNDFFEWEWEQQAQTWIDTPNDTFPDGLLDQLSVLVVCQVVPAKDALVVSLLQFPFDDPDPVNSSVRVVVSLVVNCVRVNGNQQWDDDPRMIHGDPSGHYHYHADAQCSLVRGSHNDDGPNSVVSSVVSHPDPPPD

Radius of gyration: 24.61 Å; chains: 1; bounding box: 63×66×86 Å

pLDDT: mean 83.2, std 17.09, range [28.44, 98.69]

Secondary structure (DSSP, 8-state):
--SSSS-SSSHHHHHHHHHHHHHHHH--HHHHHHHHHHHHHHTTT-TTHHHHHHHHHHHHHHHTT-HHHHHHT-HHHHHTTS---SSHHHHHHHHHHHHHHHHTT-HHHHHHHHHHHHHH--SHHHHHHHHHHHHHHHHHTT-HHHHHHHHHHHHHHTTTTSTT----THHHHHHHHHHHTT-HHHHHHHHTT--S--HHHHHHHHHHHHHHHHHTT-HHHHHHHHHHTT--HHHHHHHHHHSHHHHGGGT-PPPPPPP-EEEEE-BSS-EEEETTEEP---TTSHHHHHHHHHHHHSSEEHHHHHHHS----SSHHHHHHHHHHHHHHHHHHHTSGGGEEEETTEEEE-SSSEEEEE---GGGGGGBTTT---HHHHHHHHHHS------

Organism: NCBI:txid695939